Protein AF-0000000069299224 (afdb_homodimer)

Organism: Polarella glacialis (NCBI:txid89957)

Secondary structure (DSSP, 8-state):
-PPPPP-EE-TTSS-TT---TT----TTS-HHHHHHHHHHHHGGG---TT---EEEEE-TTSEEEEEEE-B-SS-TTSSS----B-HHHHHHHHHHHHT---TT-EEEESS---HHHHHHHHHTT--EEEESSPPPHHHHHHHHHHHHHHT-EEEE----HHHHHHHHHHHHHHHHHHHHS---------------------------------------------------------------------------------/-PPPPP-EE-TTSS-TT---TT----TTS-HHHHHHHHHHHHGGG---TT---EEEEE-TTSEEEEEEE-B-SS-TTSSS----B-HHHHHHHHHHHHT---TT-EEEESS---HHHHHHHHHTT--EEEESSPPPHHHHHHHHHHHHHHT-EEEE----HHHHHHHHHHHHHHHHHHHHS---------------------------------------------------------------------------------

InterPro domains:
  IPR002125 Cytidine and deoxycytidylate deaminase domain [PF00383] (32-131)
  IPR002125 Cytidine and deoxycytidylate deaminase domain [PS51747] (30-157)
  IPR015517 Deoxycytidylate deaminase-related [PTHR11086] (29-150)
  IPR016192 APOBEC/CMP deaminase, zinc-binding [PS00903] (86-121)
  IPR016193 Cytidine deaminase-like [SSF53927] (32-158)

Nearest PDB structures (foldseek):
  4p9e-assembly1_A  TM=8.299E-01  e=1.438E-09  Cyanophage S-TIM5
  7fh4-assembly1_A  TM=8.218E-01  e=1.045E-09  Paramecium bursaria Chlorella virus 1
  1vq2-assembly1_A  TM=7.701E-01  e=1.438E-09  Tequatrovirus T4
  2hvv-assembly1_A  TM=8.357E-01  e=1.621E-08  Streptococcus mutans
  4p9c-assembly1_J  TM=7.928E-01  e=8.038E-09  Cyanophage S-TIM5

Foldseek 3Di:
DAQAAAAEADVQQEDPQFDQLPQDDDPVDGLLLSQQLSFVSRQVSEPAPVGGKKKWKAAPNRHIRHIFIFAADPCRPDPHGHRPDHNLNVRLVSCVVVVPQRAQMEMEMAAPDDPVSLVVCVVSNHAEYEYQDQHDPVCRVVSVVVSVVSNRHYYHDHPDPVSVVVSVVSNVVSVVVVVPPPPVCPVPVPPPPVPVDPDDDDDDDDDDDDDDDYYDDDDDDDDDDDDDDDYDDDDDDDDDDPPPPDDPPPPDDDDDDPDDDD/DFQAAAAEADVQQEDPQFDQLPQDDDPVDGLLQSQQLSFVSRQVSEPAPVGGKKKWKAAPNRHIRHIFIFAADPCRPDPHGHRPDHNLNVRLVSCVVVVPQRAQMEMEMAAPDDPVSLVVCVVSNHAEYEYQDQHDPVCRVVSVVVSVVSNRHYYHDHPDPVSVVVSVVSNVVSVVVVVPPPPPVPVPVPPPPPPVPPDDDDDDDDDDDDDDDDDDDDDDDDDDDDDDDYDDDDDDDDPDDPPPDDDPPPPPDDDPPPDDDD

Solvent-accessible surface area (backbone atoms only — not comparable to full-atom values): 31298 Å² total; per-residue (Å²): 130,78,69,45,56,55,76,48,71,41,92,76,16,52,52,91,92,55,56,60,43,78,69,70,72,50,88,91,48,54,24,59,51,38,39,41,50,48,6,55,43,23,14,73,62,26,75,18,72,90,57,56,27,6,12,27,32,24,32,67,80,9,38,25,50,20,40,25,32,21,29,45,63,90,47,65,83,45,95,67,16,46,65,66,39,43,13,61,50,36,20,51,12,45,17,11,27,69,26,43,49,30,47,56,9,38,38,16,27,51,56,48,71,52,71,70,52,43,50,45,40,55,38,19,36,42,33,32,40,37,16,32,44,76,56,52,74,92,47,28,64,63,54,51,53,46,27,58,74,70,62,33,46,77,47,70,50,71,80,43,70,71,55,49,52,54,51,50,52,41,39,51,53,36,54,50,52,61,65,64,53,64,75,69,71,67,74,68,75,72,77,71,73,75,68,80,73,77,88,80,90,88,78,91,78,89,83,86,81,90,83,90,85,87,86,86,90,84,92,83,90,84,90,82,90,84,90,80,89,84,90,83,87,87,89,84,89,93,85,86,80,82,79,80,77,85,80,84,82,79,82,75,82,91,86,75,88,74,81,85,84,126,129,79,70,45,57,55,75,49,71,39,92,77,16,52,53,90,91,54,58,60,42,77,68,68,72,50,88,92,47,53,24,60,52,37,39,42,52,47,5,54,45,24,15,72,64,27,73,17,71,89,57,56,26,7,12,27,31,23,32,67,81,10,38,24,50,20,42,26,33,21,29,46,64,90,46,66,81,44,95,66,18,46,65,66,39,43,14,60,50,36,20,50,12,45,18,11,27,70,25,44,49,30,49,57,9,38,36,16,27,52,55,50,71,51,71,68,52,43,49,46,41,55,38,17,36,42,32,31,39,36,17,33,45,78,58,52,72,93,47,27,62,62,53,51,53,47,27,58,74,71,62,33,45,76,46,69,51,71,78,44,70,71,55,50,52,54,50,50,52,42,39,51,52,36,54,50,52,60,65,64,51,62,76,70,70,70,74,68,75,71,75,70,73,75,68,78,70,78,79,79,79,80,73,88,72,85,86,79,90,75,89,75,92,82,88,81,90,85,83,88,84,88,82,88,83,90,81,88,83,84,84,88,83,85,92,77,89,78,81,83,80,81,78,82,81,83,83,83,83,80,84,72,89,73,89,73,84,74,82,89,84,131

pLDDT: mean 70.23, std 35.02, range [13.43, 98.88]

Radius of gyration: 35.03 Å; Cα contacts (8 Å, |Δi|>4): 850; chains: 2; bounding box: 98×104×102 Å

Sequence (524 aa):
MPPPRLTGFRPGALPEGIQSFGWAPLPELSGDENGMDLALLLARNSRCKAGSMGCAIADPGGTVIAGHVNGPLWEPNAKRPCSDLHAEVNAIGLCARRGFSTEGSTLYVTMPPCKRCFMQITAAGIRRIVTRKEIMAQDAKDVTSVARRLGIAVAVVADTEVRRKRLDRLANESLLAAESTPDGTDNSNNSNSNSTLDGTDKSNSNSNSNSNSNYNSTNDNNNSNSHSNSSSNGGSNDKSNSNSIAACSGNANSKRKLPEDEMPPPRLTGFRPGALPEGIQSFGWAPLPELSGDENGMDLALLLARNSRCKAGSMGCAIADPGGTVIAGHVNGPLWEPNAKRPCSDLHAEVNAIGLCARRGFSTEGSTLYVTMPPCKRCFMQITAAGIRRIVTRKEIMAQDAKDVTSVARRLGIAVAVVADTEVRRKRLDRLANESLLAAESTPDGTDNSNNSNSNSTLDGTDKSNSNSNSNSNSNYNSTNDNNNSNSHSNSSSNGGSNDKSNSNSIAACSGNANSKRKLPEDE

Structure (mmCIF, N/CA/C/O backbone):
data_AF-0000000069299224-model_v1
#
loop_
_entity.id
_entity.type
_entity.pdbx_description
1 polymer 'CMP/dCMP-type deaminase domain-containing protein'
#
loop_
_atom_site.group_PDB
_atom_site.id
_atom_site.type_symbol
_atom_site.label_atom_id
_atom_site.label_alt_id
_atom_site.label_comp_id
_atom_site.label_asym_id
_atom_site.label_entity_id
_atom_site.label_seq_id
_atom_site.pdbx_PDB_ins_code
_atom_site.Cartn_x
_atom_site.Cartn_y
_atom_site.Cartn_z
_atom_site.occupancy
_atom_site.B_iso_or_equiv
_atom_site.auth_seq_id
_atom_site.auth_comp_id
_atom_site.auth_asym_id
_atom_site.auth_atom_id
_atom_site.pdbx_PDB_model_num
ATOM 1 N N . MET A 1 1 ? 20.047 -8.828 -9.852 1 58.38 1 MET A N 1
ATOM 2 C CA . MET A 1 1 ? 20.203 -9.898 -8.867 1 58.38 1 MET A CA 1
ATOM 3 C C . MET A 1 1 ? 19.422 -11.141 -9.273 1 58.38 1 MET A C 1
ATOM 5 O O . MET A 1 1 ? 18.328 -11.031 -9.828 1 58.38 1 MET A O 1
ATOM 9 N N . PRO A 1 2 ? 20.016 -12.281 -9.195 1 70.88 2 PRO A N 1
ATOM 10 C CA . PRO A 1 2 ? 19.281 -13.492 -9.531 1 70.88 2 PRO A CA 1
ATOM 11 C C . PRO A 1 2 ? 18.016 -13.672 -8.688 1 70.88 2 PRO A C 1
ATOM 13 O O . PRO A 1 2 ? 17.938 -13.141 -7.574 1 70.88 2 PRO A O 1
ATOM 16 N N . PRO A 1 3 ? 17 -14.266 -9.305 1 77.5 3 PRO A N 1
ATOM 17 C CA . PRO A 1 3 ? 15.805 -14.555 -8.508 1 77.5 3 PRO A CA 1
ATOM 18 C C . PRO A 1 3 ? 16.125 -15.352 -7.246 1 77.5 3 PRO A C 1
ATOM 20 O O . PRO A 1 3 ? 16.875 -16.328 -7.301 1 77.5 3 PRO A O 1
ATOM 23 N N . PRO A 1 4 ? 15.664 -14.82 -6.223 1 82.06 4 PRO A N 1
ATOM 24 C CA . PRO A 1 4 ? 15.945 -15.547 -4.984 1 82.06 4 PRO A CA 1
ATOM 25 C C . PRO A 1 4 ? 15.281 -16.922 -4.941 1 82.06 4 PRO A C 1
ATOM 27 O O . PRO A 1 4 ? 14.188 -17.094 -5.469 1 82.06 4 PRO A O 1
ATOM 30 N N . ARG A 1 5 ? 16.047 -17.891 -4.336 1 91.75 5 ARG A N 1
ATOM 31 C CA . ARG A 1 5 ? 15.406 -19.156 -4.016 1 91.75 5 ARG A CA 1
ATOM 32 C C . ARG A 1 5 ? 14.375 -18.984 -2.906 1 91.75 5 ARG A C 1
ATOM 34 O O . ARG A 1 5 ? 14.633 -18.312 -1.911 1 91.75 5 ARG A O 1
ATOM 41 N N . LEU A 1 6 ? 13.219 -19.578 -3.115 1 96.69 6 LEU A N 1
ATOM 42 C CA . LEU A 1 6 ? 12.172 -19.438 -2.107 1 96.69 6 LEU A CA 1
ATOM 43 C C . LEU A 1 6 ? 12.32 -20.484 -1.018 1 96.69 6 LEU A C 1
ATOM 45 O O . LEU A 1 6 ? 12.688 -21.641 -1.3 1 96.69 6 LEU A O 1
ATOM 49 N N . THR A 1 7 ? 12.102 -20.188 0.243 1 93.44 7 THR A N 1
ATOM 50 C CA . THR A 1 7 ? 12.375 -21.078 1.374 1 93.44 7 THR A CA 1
ATOM 51 C C . THR A 1 7 ? 11.078 -21.453 2.092 1 93.44 7 THR A C 1
ATOM 53 O O . THR A 1 7 ? 11.062 -22.375 2.902 1 93.44 7 THR A O 1
ATOM 56 N N . GLY A 1 8 ? 9.969 -20.781 1.967 1 95.12 8 GLY A N 1
ATOM 57 C CA . GLY A 1 8 ? 8.711 -21.016 2.65 1 95.12 8 GLY A CA 1
ATOM 58 C C . GLY A 1 8 ? 8.008 -19.734 3.055 1 95.12 8 GLY A C 1
ATOM 59 O O . GLY A 1 8 ? 8.172 -18.688 2.404 1 95.12 8 GLY A O 1
ATOM 60 N N . PHE A 1 9 ? 7.168 -19.938 4.156 1 97.88 9 PHE A N 1
ATOM 61 C CA . PHE A 1 9 ? 6.336 -18.812 4.562 1 97.88 9 PHE A CA 1
ATOM 62 C C . PHE A 1 9 ? 6.82 -18.234 5.887 1 97.88 9 PHE A C 1
ATOM 64 O O . PHE A 1 9 ? 7.184 -18.969 6.801 1 97.88 9 PHE A O 1
ATOM 71 N N . ARG A 1 10 ? 6.855 -16.953 5.949 1 97.75 10 ARG A N 1
ATOM 72 C CA . ARG A 1 10 ? 6.848 -16.328 7.266 1 97.75 10 ARG A CA 1
ATOM 73 C C . ARG A 1 10 ? 5.52 -16.562 7.98 1 97.75 10 ARG A C 1
ATOM 75 O O . ARG A 1 10 ? 4.457 -16.5 7.359 1 97.75 10 ARG A O 1
ATOM 82 N N . PRO A 1 11 ? 5.598 -16.922 9.312 1 97.5 11 PRO A N 1
ATOM 83 C CA . PRO A 1 11 ? 4.316 -16.984 10.023 1 97.5 11 PRO A CA 1
ATOM 84 C C . PRO A 1 11 ? 3.482 -15.719 9.852 1 97.5 11 PRO A C 1
ATOM 86 O O . PRO A 1 11 ? 3.994 -14.617 10.023 1 97.5 11 PRO A O 1
ATOM 89 N N . GLY A 1 12 ? 2.262 -15.844 9.43 1 97.56 12 GLY A N 1
ATOM 90 C CA . GLY A 1 12 ? 1.379 -14.703 9.227 1 97.56 12 GLY A CA 1
ATOM 91 C C . GLY A 1 12 ? 1.382 -14.188 7.805 1 97.56 12 GLY A C 1
ATOM 92 O O . GLY A 1 12 ? 0.706 -13.203 7.492 1 97.56 12 GLY A O 1
ATOM 93 N N . ALA A 1 13 ? 2.104 -14.852 6.914 1 98.56 13 ALA A N 1
ATOM 94 C CA . ALA A 1 13 ? 2.234 -14.422 5.523 1 98.56 13 ALA A CA 1
ATOM 95 C C . ALA A 1 13 ? 0.918 -14.586 4.77 1 98.56 13 ALA A C 1
ATOM 97 O O . ALA A 1 13 ? 0.671 -13.898 3.779 1 98.56 13 ALA A O 1
ATOM 98 N N . LEU A 1 14 ? 0.124 -15.516 5.195 1 98.44 14 LEU A N 1
ATOM 99 C CA . LEU A 1 14 ? -1.192 -15.727 4.605 1 98.44 14 LEU A CA 1
ATOM 100 C C . LEU A 1 14 ? -2.297 -15.32 5.574 1 98.44 14 LEU A C 1
ATOM 102 O O . LEU A 1 14 ? -2.279 -15.711 6.742 1 98.44 14 LEU A O 1
ATOM 106 N N . PRO A 1 15 ? -3.182 -14.469 5.102 1 96.69 15 PRO A N 1
ATOM 107 C CA . PRO A 1 15 ? -4.309 -14.141 5.98 1 96.69 15 PRO A CA 1
ATOM 108 C C . PRO A 1 15 ? -5.262 -15.32 6.176 1 96.69 15 PRO A C 1
ATOM 110 O O . PRO A 1 15 ? -5.168 -16.312 5.461 1 96.69 15 PRO A O 1
ATOM 113 N N . GLU A 1 16 ? -6.109 -15.133 7.188 1 92.69 16 GLU A N 1
ATOM 114 C CA . GLU A 1 16 ? -7.121 -16.156 7.438 1 92.69 16 GLU A CA 1
ATOM 115 C C . GLU A 1 16 ? -7.98 -16.391 6.199 1 92.69 16 GLU A C 1
ATOM 117 O O . GLU A 1 16 ? -8.375 -15.445 5.52 1 92.69 16 GLU A O 1
ATOM 122 N N . GLY A 1 17 ? -8.25 -17.625 5.875 1 93.31 17 GLY A N 1
ATOM 123 C CA . GLY A 1 17 ? -9.141 -17.969 4.781 1 93.31 17 GLY A CA 1
ATOM 124 C C . GLY A 1 17 ? -8.414 -18.172 3.463 1 93.31 17 GLY A C 1
ATOM 125 O O . GLY A 1 17 ? -9 -18.656 2.492 1 93.31 17 GLY A O 1
ATOM 126 N N . ILE A 1 18 ? -7.199 -17.781 3.383 1 97 18 ILE A N 1
ATOM 127 C CA . ILE A 1 18 ? -6.41 -17.984 2.174 1 97 18 ILE A CA 1
ATOM 128 C C . ILE A 1 18 ? -5.551 -19.234 2.322 1 97 18 ILE A C 1
ATOM 130 O O . ILE A 1 18 ? -4.762 -19.359 3.264 1 97 18 ILE A O 1
ATOM 134 N N . GLN A 1 19 ? -5.691 -20.125 1.349 1 96.5 19 GLN A N 1
ATOM 135 C CA . GLN A 1 19 ? -4.957 -21.391 1.37 1 96.5 19 GLN A CA 1
ATOM 136 C C . GLN A 1 19 ? -3.828 -21.391 0.342 1 96.5 19 GLN A C 1
ATOM 138 O O . GLN A 1 19 ? -3.973 -20.828 -0.745 1 96.5 19 GLN A O 1
ATOM 143 N N . SER A 1 20 ? -2.795 -22.125 0.698 1 97.5 20 SER A N 1
ATOM 144 C CA . SER A 1 20 ? -1.692 -22.297 -0.243 1 97.5 20 SER A CA 1
ATOM 145 C C . SER A 1 20 ? -1.841 -23.578 -1.044 1 97.5 20 SER A C 1
ATOM 147 O O . SER A 1 20 ? -1.082 -23.828 -1.983 1 97.5 20 SER A O 1
ATOM 149 N N . PHE A 1 21 ? -2.736 -24.453 -0.62 1 97.25 21 PHE A N 1
ATOM 150 C CA . PHE A 1 21 ? -3.039 -25.719 -1.273 1 97.25 21 PHE A CA 1
ATOM 151 C C . PHE A 1 21 ? -1.822 -26.625 -1.271 1 97.25 21 PHE A C 1
ATOM 153 O O . PHE A 1 21 ? -1.493 -27.234 -2.291 1 97.25 21 PHE A O 1
ATOM 160 N N . GLY A 1 22 ? -1.116 -26.578 -0.139 1 95.19 22 GLY A N 1
ATOM 161 C CA . GLY A 1 22 ? 0 -27.484 0.046 1 95.19 22 GLY A CA 1
ATOM 162 C C . GLY A 1 22 ? 1.258 -27.047 -0.677 1 95.19 22 GLY A C 1
ATOM 163 O O . GLY A 1 22 ? 2.191 -27.828 -0.847 1 95.19 22 GLY A O 1
ATOM 164 N N . TRP A 1 23 ? 1.322 -25.875 -1.128 1 97.56 23 TRP A N 1
ATOM 165 C CA . TRP A 1 23 ? 2.48 -25.359 -1.849 1 97.56 23 TRP A CA 1
ATOM 166 C C . TRP A 1 23 ? 3.746 -25.484 -1.008 1 97.56 23 TRP A C 1
ATOM 168 O O . TRP A 1 23 ? 3.75 -25.141 0.175 1 97.56 23 TRP A O 1
ATOM 178 N N . ALA A 1 24 ? 4.781 -25.906 -1.637 1 96.94 24 ALA A N 1
ATOM 179 C CA . ALA A 1 24 ? 6.164 -25.906 -1.172 1 96.94 24 ALA A CA 1
ATOM 180 C C . ALA A 1 24 ? 7.137 -25.75 -2.338 1 96.94 24 ALA A C 1
ATOM 182 O O . ALA A 1 24 ? 6.91 -26.312 -3.42 1 96.94 24 ALA A O 1
ATOM 183 N N . PRO A 1 25 ? 8.156 -24.984 -2.031 1 97 25 PRO A N 1
ATOM 184 C CA . PRO A 1 25 ? 9.086 -24.812 -3.148 1 97 25 PRO A CA 1
ATOM 185 C C . PRO A 1 25 ? 9.68 -26.125 -3.637 1 97 25 PRO A C 1
ATOM 187 O O . PRO A 1 25 ? 10.039 -26.984 -2.824 1 97 25 PRO A O 1
ATOM 190 N N . LEU A 1 26 ? 9.758 -26.25 -4.93 1 96.25 26 LEU A N 1
ATOM 191 C CA . LEU A 1 26 ? 10.406 -27.391 -5.559 1 96.25 26 LEU A CA 1
ATOM 192 C C . LEU A 1 26 ? 11.844 -27.078 -5.93 1 96.25 26 LEU A C 1
ATOM 194 O O . LEU A 1 26 ? 12.109 -26.078 -6.605 1 96.25 26 LEU A O 1
ATOM 198 N N . PRO A 1 27 ? 12.75 -27.953 -5.551 1 94.88 27 PRO A N 1
ATOM 199 C CA . PRO A 1 27 ? 14.164 -27.672 -5.789 1 94.88 27 PRO A CA 1
ATOM 200 C C . PRO A 1 27 ? 14.516 -27.594 -7.273 1 94.88 27 PRO A C 1
ATOM 202 O O . PRO A 1 27 ? 15.477 -26.922 -7.652 1 94.88 27 PRO A O 1
ATOM 205 N N . GLU A 1 28 ? 13.781 -28.297 -8.125 1 94.81 28 GLU A N 1
ATOM 206 C CA . GLU A 1 28 ? 14.094 -28.344 -9.547 1 94.81 28 GLU A CA 1
ATOM 207 C C . GLU A 1 28 ? 13.633 -27.078 -10.258 1 94.81 28 GLU A C 1
ATOM 209 O O . GLU A 1 28 ? 14.008 -26.828 -11.406 1 94.81 28 GLU A O 1
ATOM 214 N N . LEU A 1 29 ? 12.828 -26.266 -9.641 1 95.69 29 LEU A N 1
ATOM 215 C CA . LEU A 1 29 ? 12.305 -25.031 -10.227 1 95.69 29 LEU A CA 1
ATOM 216 C C . LEU A 1 29 ? 13.094 -23.828 -9.742 1 95.69 29 LEU A C 1
ATOM 218 O O . LEU A 1 29 ? 13.609 -23.812 -8.625 1 95.69 29 LEU A O 1
ATOM 222 N N . SER A 1 30 ? 13.195 -22.797 -10.602 1 95.44 30 SER A N 1
ATOM 223 C CA . SER A 1 30 ? 13.797 -21.531 -10.203 1 95.44 30 SER A CA 1
ATOM 224 C C . SER A 1 30 ? 12.938 -20.812 -9.164 1 95.44 30 SER A C 1
ATOM 226 O O . SER A 1 30 ? 11.781 -21.172 -8.945 1 95.44 30 SER A O 1
ATOM 228 N N . GLY A 1 31 ? 13.531 -19.812 -8.477 1 96.12 31 GLY A N 1
ATOM 229 C CA . GLY A 1 31 ? 12.758 -19 -7.555 1 96.12 31 GLY A CA 1
ATOM 230 C C . GLY A 1 31 ? 11.539 -18.359 -8.195 1 96.12 31 GLY A C 1
ATOM 231 O O . GLY A 1 31 ? 10.453 -18.375 -7.605 1 96.12 31 GLY A O 1
ATOM 232 N N . ASP A 1 32 ? 11.703 -17.859 -9.375 1 97.69 32 ASP A N 1
ATOM 233 C CA . ASP A 1 32 ? 10.602 -17.219 -10.094 1 97.69 32 ASP A CA 1
ATOM 234 C C . ASP A 1 32 ? 9.492 -18.219 -10.398 1 97.69 32 ASP A C 1
ATOM 236 O O . ASP A 1 32 ? 8.312 -17.906 -10.266 1 97.69 32 ASP A O 1
ATOM 240 N N . GLU A 1 33 ? 9.953 -19.375 -10.828 1 97.25 33 GLU A N 1
ATOM 241 C CA . GLU A 1 33 ? 8.961 -20.406 -11.133 1 97.25 33 GLU A CA 1
ATOM 242 C C . GLU A 1 33 ? 8.188 -20.828 -9.891 1 97.25 33 GLU A C 1
ATOM 244 O O . GLU A 1 33 ? 6.965 -20.953 -9.93 1 97.25 33 GLU A O 1
ATOM 249 N N . ASN A 1 34 ? 8.906 -21 -8.797 1 98.19 34 ASN A N 1
ATOM 250 C CA . ASN A 1 34 ? 8.25 -21.359 -7.543 1 98.19 34 ASN A CA 1
ATOM 251 C C . ASN A 1 34 ? 7.305 -20.266 -7.07 1 98.19 34 ASN A C 1
ATOM 253 O O . ASN A 1 34 ? 6.207 -20.547 -6.59 1 98.19 34 ASN A O 1
ATOM 257 N N . GLY A 1 35 ? 7.762 -19.062 -7.16 1 98.12 35 GLY A N 1
ATOM 258 C CA . GLY A 1 35 ? 6.918 -17.938 -6.781 1 98.12 35 GLY A CA 1
ATOM 259 C C . GLY A 1 35 ? 5.656 -17.828 -7.613 1 98.12 35 GLY A C 1
ATOM 260 O O . GLY A 1 35 ? 4.574 -17.562 -7.086 1 98.12 35 GLY A O 1
ATOM 261 N N . MET A 1 36 ? 5.812 -18.062 -8.906 1 98.12 36 MET A N 1
ATOM 262 C CA . MET A 1 36 ? 4.652 -18 -9.797 1 98.12 36 MET A CA 1
ATOM 263 C C . MET A 1 36 ? 3.697 -19.156 -9.516 1 98.12 36 MET A C 1
ATOM 265 O O . MET A 1 36 ? 2.477 -19 -9.586 1 98.12 36 MET A O 1
ATOM 269 N N . ASP A 1 37 ? 4.285 -20.312 -9.242 1 98.38 37 ASP A N 1
ATOM 270 C CA . ASP A 1 37 ? 3.439 -21.422 -8.828 1 98.38 37 ASP A CA 1
ATOM 271 C C . ASP A 1 37 ? 2.561 -21.047 -7.641 1 98.38 37 ASP A C 1
ATOM 273 O O . ASP A 1 37 ? 1.355 -21.297 -7.645 1 98.38 37 ASP A O 1
ATOM 277 N N . LEU A 1 38 ? 3.172 -20.453 -6.684 1 98.5 38 LEU A N 1
ATOM 278 C CA . LEU A 1 38 ? 2.432 -20.031 -5.496 1 98.5 38 LEU A CA 1
ATOM 279 C C . LEU A 1 38 ? 1.353 -19.016 -5.859 1 98.5 38 LEU A C 1
ATOM 281 O O . LEU A 1 38 ? 0.204 -19.141 -5.43 1 98.5 38 LEU A O 1
ATOM 285 N N . ALA A 1 39 ? 1.698 -18 -6.625 1 98.56 39 ALA A N 1
ATOM 286 C CA . ALA A 1 39 ? 0.729 -16.984 -7.035 1 98.56 39 ALA A CA 1
ATOM 287 C C . ALA A 1 39 ? -0.469 -17.625 -7.73 1 98.56 39 ALA A C 1
ATOM 289 O O . ALA A 1 39 ? -1.617 -17.25 -7.469 1 98.56 39 ALA A O 1
ATOM 290 N N . LEU A 1 40 ? -0.21 -18.562 -8.617 1 97.88 40 LEU A N 1
ATOM 291 C CA . LEU A 1 40 ? -1.266 -19.234 -9.359 1 97.88 40 LEU A CA 1
ATOM 292 C C . LEU A 1 40 ? -2.154 -20.047 -8.414 1 97.88 40 LEU A C 1
ATOM 294 O O . LEU A 1 40 ? -3.377 -20.078 -8.578 1 97.88 40 LEU A O 1
ATOM 298 N N . LEU A 1 41 ? -1.584 -20.688 -7.449 1 98.31 41 LEU A N 1
ATOM 299 C CA . LEU A 1 41 ? -2.355 -21.438 -6.465 1 98.31 41 LEU A CA 1
ATOM 300 C C . LEU A 1 41 ? -3.209 -20.5 -5.617 1 98.31 41 LEU A C 1
ATOM 302 O O . LEU A 1 41 ? -4.383 -20.781 -5.363 1 98.31 41 LEU A O 1
ATOM 306 N N . LEU A 1 42 ? -2.619 -19.391 -5.203 1 98.38 42 LEU A N 1
ATOM 307 C CA . LEU A 1 42 ? -3.338 -18.422 -4.383 1 98.38 42 LEU A CA 1
ATOM 308 C C . LEU A 1 42 ? -4.566 -17.891 -5.121 1 98.38 42 LEU A C 1
ATOM 310 O O . LEU A 1 42 ? -5.602 -17.625 -4.5 1 98.38 42 LEU A O 1
ATOM 314 N N . ALA A 1 43 ? -4.461 -17.719 -6.438 1 97.38 43 ALA A N 1
ATOM 315 C CA . ALA A 1 43 ? -5.547 -17.156 -7.242 1 97.38 43 ALA A CA 1
ATOM 316 C C . ALA A 1 43 ? -6.824 -17.984 -7.086 1 97.38 43 ALA A C 1
ATOM 318 O O . ALA A 1 43 ? -7.926 -17.469 -7.277 1 97.38 43 ALA A O 1
ATOM 319 N N . ARG A 1 44 ? -6.738 -19.188 -6.684 1 95.81 44 ARG A N 1
ATOM 320 C CA . ARG A 1 44 ? -7.875 -20.094 -6.547 1 95.81 44 ARG A CA 1
ATOM 321 C C . ARG A 1 44 ? -8.758 -19.688 -5.367 1 95.81 44 ARG A C 1
ATOM 323 O O . ARG A 1 44 ? -9.891 -20.156 -5.254 1 95.81 44 ARG A O 1
ATOM 330 N N . ASN A 1 45 ? -8.188 -18.859 -4.453 1 96.69 45 ASN A N 1
ATOM 331 C CA . ASN A 1 45 ? -8.93 -18.406 -3.283 1 96.69 45 ASN A CA 1
ATOM 332 C C . ASN A 1 45 ? -9.859 -17.234 -3.627 1 96.69 45 ASN A C 1
ATOM 334 O O . ASN A 1 45 ? -10.734 -16.875 -2.838 1 96.69 45 ASN A O 1
ATOM 338 N N . SER A 1 46 ? -9.672 -16.578 -4.793 1 95.75 46 SER A N 1
ATOM 339 C CA . SER A 1 46 ? -10.398 -15.359 -5.137 1 95.75 46 SER A CA 1
ATOM 340 C C . SER A 1 46 ? -11.875 -15.648 -5.363 1 95.75 46 SER A C 1
ATOM 342 O O . SER A 1 46 ? -12.234 -16.656 -5.977 1 95.75 46 SER A O 1
ATOM 344 N N . ARG A 1 47 ? -12.703 -14.727 -4.961 1 89.12 47 ARG A N 1
ATOM 345 C CA . ARG A 1 47 ? -14.148 -14.82 -5.164 1 89.12 47 ARG A CA 1
ATOM 346 C C . ARG A 1 47 ? -14.586 -13.984 -6.355 1 89.12 47 ARG A C 1
ATOM 348 O O . ARG A 1 47 ? -15.773 -13.953 -6.699 1 89.12 47 ARG A O 1
ATOM 355 N N . CYS A 1 48 ? -13.688 -13.328 -6.91 1 89.94 48 CYS A N 1
ATOM 356 C CA . CYS A 1 48 ? -14.031 -12.438 -8.016 1 89.94 48 CYS A CA 1
ATOM 357 C C . CYS A 1 48 ? -14.258 -13.227 -9.297 1 89.94 48 CYS A C 1
ATOM 359 O O . CYS A 1 48 ? -13.367 -13.945 -9.758 1 89.94 48 CYS A O 1
ATOM 361 N N . LYS A 1 49 ? -15.398 -13.07 -9.922 1 81 49 LYS A N 1
ATOM 362 C CA . LYS A 1 49 ? -15.789 -13.867 -11.086 1 81 49 LYS A CA 1
ATOM 363 C C . LYS A 1 49 ? -15.266 -13.242 -12.375 1 81 49 LYS A C 1
ATOM 365 O O . LYS A 1 49 ? -15.195 -13.914 -13.406 1 81 49 LYS A O 1
ATOM 370 N N . ALA A 1 50 ? -14.93 -11.953 -12.312 1 78 50 ALA A N 1
ATOM 371 C CA . ALA A 1 50 ? -14.406 -11.289 -13.508 1 78 50 ALA A CA 1
ATOM 372 C C . ALA A 1 50 ? -12.914 -11.586 -13.688 1 78 50 ALA A C 1
ATOM 374 O O . ALA A 1 50 ? -12.312 -11.18 -14.688 1 78 50 ALA A O 1
ATOM 375 N N . GLY A 1 51 ? -12.336 -12.359 -12.883 1 87.25 51 GLY A N 1
ATOM 376 C CA . GLY A 1 51 ? -10.922 -12.688 -12.953 1 87.25 51 GLY A CA 1
ATOM 377 C C . GLY A 1 51 ? -10.289 -12.906 -11.594 1 87.25 51 GLY A C 1
ATOM 378 O O . GLY A 1 51 ? -10.258 -12 -10.766 1 87.25 51 GLY A O 1
ATOM 379 N N . SER A 1 52 ? -9.852 -14.125 -11.391 1 93.81 52 SER A N 1
ATOM 380 C CA . SER A 1 52 ? -9.172 -14.477 -10.156 1 93.81 52 SER A CA 1
ATOM 381 C C . SER A 1 52 ? -7.676 -14.195 -10.242 1 93.81 52 SER A C 1
ATOM 383 O O . SER A 1 52 ? -7.004 -14.648 -11.172 1 93.81 52 SER A O 1
ATOM 385 N N . MET A 1 53 ? -7.211 -13.383 -9.336 1 96.75 53 MET A N 1
ATOM 386 C CA . MET A 1 53 ? -5.801 -13.016 -9.344 1 96.75 53 MET A CA 1
ATOM 387 C C . MET A 1 53 ? -5.137 -13.352 -8.016 1 96.75 53 MET A C 1
ATOM 389 O O . MET A 1 53 ? -5.758 -13.219 -6.957 1 96.75 53 MET A O 1
ATOM 393 N N . GLY A 1 54 ? -3.959 -13.82 -8.086 1 98.31 54 GLY A N 1
ATOM 394 C CA . GLY A 1 54 ? -3.133 -14.102 -6.926 1 98.31 54 GLY A CA 1
ATOM 395 C C . GLY A 1 54 ? -1.805 -13.367 -6.945 1 98.31 54 GLY A C 1
ATOM 396 O O . GLY A 1 54 ? -1.251 -13.109 -8.016 1 98.31 54 GLY A O 1
ATOM 397 N N . CYS A 1 55 ? -1.343 -13.07 -5.754 1 98.81 55 CYS A N 1
ATOM 398 C CA . CYS A 1 55 ? -0.069 -12.375 -5.59 1 98.81 55 CYS A CA 1
ATOM 399 C C . CYS A 1 55 ? 0.691 -12.906 -4.383 1 98.81 55 CYS A C 1
ATOM 401 O O . CYS A 1 55 ? 0.102 -13.141 -3.324 1 98.81 55 CYS A O 1
ATOM 403 N N . ALA A 1 56 ? 1.926 -13.117 -4.559 1 98.81 56 ALA A N 1
ATOM 404 C CA . ALA A 1 56 ? 2.842 -13.469 -3.475 1 98.81 56 ALA A CA 1
ATOM 405 C C . ALA A 1 56 ? 4.031 -12.516 -3.43 1 98.81 56 ALA A C 1
ATOM 407 O O . ALA A 1 56 ? 4.457 -11.992 -4.465 1 98.81 56 ALA A O 1
ATOM 408 N N . ILE A 1 57 ? 4.523 -12.266 -2.266 1 98.88 57 ILE A N 1
ATOM 409 C CA . ILE A 1 57 ? 5.719 -11.453 -2.088 1 98.88 57 ILE A CA 1
ATOM 410 C C . ILE A 1 57 ? 6.758 -12.227 -1.279 1 98.88 57 ILE A C 1
ATOM 412 O O . ILE A 1 57 ? 6.449 -12.758 -0.212 1 98.88 57 ILE A O 1
ATOM 416 N N . ALA A 1 58 ? 7.969 -12.312 -1.812 1 98.62 58 ALA A N 1
ATOM 417 C CA . ALA A 1 58 ? 9.086 -12.914 -1.092 1 98.62 58 ALA A CA 1
ATOM 418 C C . ALA A 1 58 ? 10.156 -11.875 -0.77 1 98.62 58 ALA A C 1
ATOM 420 O O . ALA A 1 58 ? 10.5 -11.047 -1.617 1 98.62 58 ALA A O 1
ATOM 421 N N . ASP A 1 59 ? 10.641 -11.93 0.439 1 97.88 59 ASP A N 1
ATOM 422 C CA . ASP A 1 59 ? 11.703 -11 0.799 1 97.88 59 ASP A CA 1
ATOM 423 C C . ASP A 1 59 ? 13.016 -11.383 0.127 1 97.88 59 ASP A C 1
ATOM 425 O O . ASP A 1 59 ? 13.086 -12.383 -0.589 1 97.88 59 ASP A O 1
ATOM 429 N N . PRO A 1 60 ? 14.078 -10.594 0.272 1 96.56 60 PRO A N 1
ATOM 430 C CA . PRO A 1 60 ? 15.328 -10.859 -0.444 1 96.56 60 PRO A CA 1
ATOM 431 C C . PRO A 1 60 ? 15.945 -12.203 -0.066 1 96.56 60 PRO A C 1
ATOM 433 O O . PRO A 1 60 ? 16.688 -12.789 -0.861 1 96.56 60 PRO A O 1
ATOM 436 N N . GLY A 1 61 ? 15.586 -12.648 1.075 1 95.69 61 GLY A N 1
ATOM 437 C CA . GLY A 1 61 ? 16.109 -13.93 1.518 1 95.69 61 GLY A CA 1
ATOM 438 C C . GLY A 1 61 ? 15.312 -15.109 0.979 1 95.69 61 GLY A C 1
ATOM 439 O O . GLY A 1 61 ? 15.695 -16.266 1.177 1 95.69 61 GLY A O 1
ATOM 440 N N . GLY A 1 62 ? 14.227 -14.828 0.362 1 97.06 62 GLY A N 1
ATOM 441 C CA . GLY A 1 62 ? 13.445 -15.883 -0.264 1 97.06 62 GLY A CA 1
ATOM 442 C C . GLY A 1 62 ? 12.266 -16.328 0.573 1 97.06 62 GLY A C 1
ATOM 443 O O . GLY A 1 62 ? 11.484 -17.188 0.156 1 97.06 62 GLY A O 1
ATOM 444 N N . THR A 1 63 ? 12.125 -15.812 1.713 1 97.94 63 THR A N 1
ATOM 445 C CA . THR A 1 63 ? 10.977 -16.125 2.555 1 97.94 63 THR A CA 1
ATOM 446 C C . THR A 1 63 ? 9.727 -15.406 2.049 1 97.94 63 THR A C 1
ATOM 448 O O . THR A 1 63 ? 9.742 -14.203 1.808 1 97.94 63 THR A O 1
ATOM 451 N N . VAL A 1 64 ? 8.656 -16.172 1.865 1 98.69 64 VAL A N 1
ATOM 452 C CA . VAL A 1 64 ? 7.395 -15.555 1.469 1 98.69 64 VAL A CA 1
ATOM 453 C C . VAL A 1 64 ? 6.801 -14.781 2.645 1 98.69 64 VAL A C 1
ATOM 455 O O . VAL A 1 64 ? 6.539 -15.352 3.705 1 98.69 64 VAL A O 1
ATOM 458 N N . ILE A 1 65 ? 6.551 -13.508 2.438 1 98.69 65 ILE A N 1
ATOM 459 C CA . ILE A 1 65 ? 6.117 -12.664 3.545 1 98.69 65 ILE A CA 1
ATOM 460 C C . ILE A 1 65 ? 4.648 -12.281 3.357 1 98.69 65 ILE A C 1
ATOM 462 O O . ILE A 1 65 ? 4.004 -11.797 4.289 1 98.69 65 ILE A O 1
ATOM 466 N N . ALA A 1 66 ? 4.137 -12.508 2.184 1 98.81 66 ALA A N 1
ATOM 467 C CA . ALA A 1 66 ? 2.727 -12.211 1.968 1 98.81 66 ALA A CA 1
ATOM 468 C C . ALA A 1 66 ? 2.168 -13.008 0.796 1 98.81 66 ALA A C 1
ATOM 470 O O . ALA A 1 66 ? 2.854 -13.211 -0.209 1 98.81 66 ALA A O 1
ATOM 471 N N . GLY A 1 67 ? 1.001 -13.461 0.898 1 98.69 67 GLY A N 1
ATOM 472 C CA . GLY A 1 67 ? 0.146 -14.008 -0.146 1 98.69 67 GLY A CA 1
ATOM 473 C C . GLY A 1 67 ? -1.289 -13.523 -0.054 1 98.69 67 GLY A C 1
ATOM 474 O O . GLY A 1 67 ? -1.864 -13.477 1.035 1 98.69 67 GLY A O 1
ATOM 475 N N . HIS A 1 68 ? -1.782 -13.133 -1.179 1 98.62 68 HIS A N 1
ATOM 476 C CA . HIS A 1 68 ? -3.146 -12.617 -1.166 1 98.62 68 HIS A CA 1
ATOM 477 C C . HIS A 1 68 ? -3.797 -12.742 -2.539 1 98.62 68 HIS A C 1
ATOM 479 O O . HIS A 1 68 ? -3.205 -13.312 -3.461 1 98.62 68 HIS A O 1
ATOM 485 N N . VAL A 1 69 ? -5.09 -12.336 -2.631 1 98.12 69 VAL A N 1
ATOM 486 C CA . VAL A 1 69 ? -5.863 -12.406 -3.865 1 98.12 69 VAL A CA 1
ATOM 487 C C . VAL A 1 69 ? -6.676 -11.125 -4.039 1 98.12 69 VAL A C 1
ATOM 489 O O . VAL A 1 69 ? -6.754 -10.297 -3.123 1 98.12 69 VAL A O 1
ATOM 492 N N . ASN A 1 70 ? -7.133 -10.93 -5.281 1 96.88 70 ASN A N 1
ATOM 493 C CA . ASN A 1 70 ? -8.062 -9.82 -5.492 1 96.88 70 ASN A CA 1
ATOM 494 C C . ASN A 1 70 ? -9.406 -10.078 -4.809 1 96.88 70 ASN A C 1
ATOM 496 O O . ASN A 1 70 ? -9.734 -11.219 -4.484 1 96.88 70 ASN A O 1
ATOM 500 N N . GLY A 1 71 ? -10.125 -8.961 -4.531 1 93.69 71 GLY A N 1
ATOM 501 C CA . GLY A 1 71 ? -11.414 -9.078 -3.855 1 93.69 71 GLY A CA 1
ATOM 502 C C . GLY A 1 71 ? -12.281 -7.844 -3.996 1 93.69 71 GLY A C 1
ATOM 503 O O . GLY A 1 71 ? -11.805 -6.797 -4.438 1 93.69 71 GLY A O 1
ATOM 504 N N . PRO A 1 72 ? -13.516 -8.07 -3.6 1 91.19 72 PRO A N 1
ATOM 505 C CA . PRO A 1 72 ? -14.453 -6.949 -3.643 1 91.19 72 PRO A CA 1
ATOM 506 C C . PRO A 1 72 ? -14.359 -6.047 -2.412 1 91.19 72 PRO A C 1
ATOM 508 O O . PRO A 1 72 ? -14 -6.516 -1.329 1 91.19 72 PRO A O 1
ATOM 511 N N . LEU A 1 73 ? -14.625 -4.777 -2.613 1 91.62 73 LEU A N 1
ATOM 512 C CA . LEU A 1 73 ? -14.688 -3.836 -1.501 1 91.62 73 LEU A CA 1
ATOM 513 C C . LEU A 1 73 ? -16.031 -3.107 -1.478 1 91.62 73 LEU A C 1
ATOM 515 O O . LEU A 1 73 ? -16.688 -3.057 -0.442 1 91.62 73 LEU A O 1
ATOM 519 N N . TRP A 1 74 ? -16.5 -2.682 -2.543 1 89.44 74 TRP A N 1
ATOM 520 C CA . TRP A 1 74 ? -17.672 -1.801 -2.631 1 89.44 74 TRP A CA 1
ATOM 521 C C . TRP A 1 74 ? -18.969 -2.596 -2.535 1 89.44 74 TRP A C 1
ATOM 523 O O . TRP A 1 74 ? -19.906 -2.186 -1.851 1 89.44 74 TRP A O 1
ATOM 533 N N . GLU A 1 75 ? -18.984 -3.734 -3.25 1 86.62 75 GLU A N 1
ATOM 534 C CA . GLU A 1 75 ? -20.141 -4.613 -3.219 1 86.62 75 GLU A CA 1
ATOM 535 C C . GLU A 1 75 ? -19.734 -6.062 -2.961 1 86.62 75 GLU A C 1
ATOM 537 O O . GLU A 1 75 ? -19.828 -6.906 -3.854 1 86.62 75 GLU A O 1
ATOM 542 N N . PRO A 1 76 ? -19.438 -6.348 -1.755 1 85.69 76 PRO A N 1
ATOM 543 C CA . PRO A 1 76 ? -18.891 -7.68 -1.458 1 85.69 76 PRO A CA 1
ATOM 544 C C . PRO A 1 76 ? -19.938 -8.781 -1.599 1 85.69 76 PRO A C 1
ATOM 546 O O . PRO A 1 76 ? -19.578 -9.953 -1.797 1 85.69 76 PRO A O 1
ATOM 549 N N . ASN A 1 77 ? -21.172 -8.453 -1.521 1 85.56 77 ASN A N 1
ATOM 550 C CA . ASN A 1 77 ? -22.234 -9.461 -1.558 1 85.56 77 ASN A CA 1
ATOM 551 C C . ASN A 1 77 ? -22.891 -9.531 -2.928 1 85.56 77 ASN A C 1
ATOM 553 O O . ASN A 1 77 ? -23.922 -10.195 -3.092 1 85.56 77 ASN A O 1
ATOM 557 N N . ALA A 1 78 ? -22.328 -8.875 -3.846 1 86.5 78 ALA A N 1
ATOM 558 C CA . ALA A 1 78 ? -22.875 -8.945 -5.199 1 86.5 78 ALA A CA 1
ATOM 559 C C . ALA A 1 78 ? -22.75 -10.359 -5.762 1 86.5 78 ALA A C 1
ATOM 561 O O . ALA A 1 78 ? -21.891 -11.133 -5.344 1 86.5 78 ALA A O 1
ATOM 562 N N . LYS A 1 79 ? -23.609 -10.742 -6.652 1 86.19 79 LYS A N 1
ATOM 563 C CA . LYS A 1 79 ? -23.578 -12.047 -7.301 1 86.19 79 LYS A CA 1
ATOM 564 C C . LYS A 1 79 ? -22.266 -12.25 -8.055 1 86.19 79 LYS A C 1
ATOM 566 O O . LYS A 1 79 ? -21.703 -13.352 -8.07 1 86.19 79 LYS A O 1
ATOM 571 N N . ARG A 1 80 ? -21.797 -11.203 -8.648 1 87.12 80 ARG A N 1
ATOM 572 C CA . ARG A 1 80 ? -20.516 -11.172 -9.328 1 87.12 80 ARG A CA 1
ATOM 573 C C . ARG A 1 80 ? -19.609 -10.07 -8.758 1 87.12 80 ARG A C 1
ATOM 575 O O . ARG A 1 80 ? -19.547 -8.977 -9.32 1 87.12 80 ARG A O 1
ATOM 582 N N . PRO A 1 81 ? -18.984 -10.461 -7.715 1 86.5 81 PRO A N 1
ATOM 583 C CA . PRO A 1 81 ? -18.203 -9.406 -7.062 1 86.5 81 PRO A CA 1
ATOM 584 C C . PRO A 1 81 ? -17.078 -8.883 -7.938 1 86.5 81 PRO A C 1
ATOM 586 O O . PRO A 1 81 ? -16.438 -9.656 -8.656 1 86.5 81 PRO A O 1
ATOM 589 N N . CYS A 1 82 ? -16.859 -7.609 -7.848 1 85.94 82 CYS A N 1
ATOM 590 C CA . CYS A 1 82 ? -15.836 -6.934 -8.648 1 85.94 82 CYS A CA 1
ATOM 591 C C . CYS A 1 82 ? -14.461 -7.074 -8.016 1 85.94 82 CYS A C 1
ATOM 593 O O . CYS A 1 82 ? -14.344 -7.359 -6.824 1 85.94 82 CYS A O 1
ATOM 595 N N . SER A 1 83 ? -13.477 -6.98 -8.875 1 90.62 83 SER A N 1
ATOM 596 C CA . SER A 1 83 ? -12.086 -6.93 -8.438 1 90.62 83 SER A CA 1
ATOM 597 C C . SER A 1 83 ? -11.68 -5.512 -8.047 1 90.62 83 SER A C 1
ATOM 599 O O . SER A 1 83 ? -10.844 -4.898 -8.711 1 90.62 83 SER A O 1
ATOM 601 N N . ASP A 1 84 ? -12.234 -5.055 -6.926 1 89.81 84 ASP A N 1
ATOM 602 C CA . ASP A 1 84 ? -11.945 -3.701 -6.465 1 89.81 84 ASP A CA 1
ATOM 603 C C . ASP A 1 84 ? -10.508 -3.592 -5.953 1 89.81 84 ASP A C 1
ATOM 605 O O . ASP A 1 84 ? -9.742 -2.734 -6.402 1 89.81 84 ASP A O 1
ATOM 609 N N . LEU A 1 85 ? -10.242 -4.461 -5.027 1 93.94 85 LEU A N 1
ATOM 610 C CA . LEU A 1 85 ? -8.875 -4.574 -4.527 1 93.94 85 LEU A CA 1
ATOM 611 C C . LEU A 1 85 ? -8.086 -5.594 -5.336 1 93.94 85 LEU A C 1
ATOM 613 O O . LEU A 1 85 ? -8.43 -6.773 -5.371 1 93.94 85 LEU A O 1
ATOM 617 N N . HIS A 1 86 ? -7.074 -5.125 -6.016 1 96.31 86 HIS A N 1
ATOM 618 C CA . HIS A 1 86 ? -6.207 -6.043 -6.746 1 96.31 86 HIS A CA 1
ATOM 619 C C . HIS A 1 86 ? -5.344 -6.863 -5.793 1 96.31 86 HIS A C 1
ATOM 621 O O . HIS A 1 86 ? -5.176 -6.496 -4.629 1 96.31 86 HIS A O 1
ATOM 627 N N . ALA A 1 87 ? -4.879 -7.969 -6.293 1 98 87 ALA A N 1
ATOM 628 C CA . ALA A 1 87 ? -4.117 -8.898 -5.469 1 98 87 ALA A CA 1
ATOM 629 C C . ALA A 1 87 ? -2.854 -8.242 -4.922 1 98 87 ALA A C 1
ATOM 631 O O . ALA A 1 87 ? -2.475 -8.477 -3.771 1 98 87 ALA A O 1
ATOM 632 N N . GLU A 1 88 ? -2.135 -7.465 -5.758 1 97.94 88 GLU A N 1
ATOM 633 C CA . GLU A 1 88 ? -0.922 -6.766 -5.34 1 97.94 88 GLU A CA 1
ATOM 634 C C . GLU A 1 88 ? -1.207 -5.801 -4.191 1 97.94 88 GLU A C 1
ATOM 636 O O . GLU A 1 88 ? -0.419 -5.699 -3.25 1 97.94 88 GLU A O 1
ATOM 641 N N . VAL A 1 89 ? -2.334 -5.078 -4.332 1 97.5 89 VAL A N 1
ATOM 642 C CA . VAL A 1 89 ? -2.725 -4.102 -3.32 1 97.5 89 VAL A CA 1
ATOM 643 C C . VAL A 1 89 ? -2.947 -4.805 -1.982 1 97.5 89 VAL A C 1
ATOM 645 O O . VAL A 1 89 ? -2.441 -4.355 -0.949 1 97.5 89 VAL A O 1
ATOM 648 N N . ASN A 1 90 ? -3.613 -5.91 -2.043 1 98.19 90 ASN A N 1
ATOM 649 C CA . ASN A 1 90 ? -3.891 -6.664 -0.827 1 98.19 90 ASN A CA 1
ATOM 650 C C . ASN A 1 90 ? -2.617 -7.266 -0.238 1 98.19 90 ASN A C 1
ATOM 652 O O . ASN A 1 90 ? -2.445 -7.293 0.982 1 98.19 90 ASN A O 1
ATOM 656 N N . ALA A 1 91 ? -1.747 -7.746 -1.093 1 98.81 91 ALA A N 1
ATOM 657 C CA . ALA A 1 91 ? -0.505 -8.344 -0.608 1 98.81 91 ALA A CA 1
ATOM 658 C C . ALA A 1 91 ? 0.392 -7.293 0.039 1 98.81 91 ALA A C 1
ATOM 660 O O . ALA A 1 91 ? 0.909 -7.504 1.139 1 98.81 91 ALA A O 1
ATOM 661 N N . ILE A 1 92 ? 0.569 -6.172 -0.631 1 98.81 92 ILE A N 1
ATOM 662 C CA . ILE A 1 92 ? 1.374 -5.086 -0.08 1 98.81 92 ILE A CA 1
ATOM 663 C C . ILE A 1 92 ? 0.715 -4.547 1.188 1 98.81 92 ILE A C 1
ATOM 665 O O . ILE A 1 92 ? 1.396 -4.262 2.176 1 98.81 92 ILE A O 1
ATOM 669 N N . GLY A 1 93 ? -0.598 -4.414 1.093 1 98.62 93 GLY A N 1
ATOM 670 C CA . GLY A 1 93 ? -1.34 -4 2.273 1 98.62 93 GLY A CA 1
ATOM 671 C C . GLY A 1 93 ? -1.125 -4.918 3.463 1 98.62 93 GLY A C 1
ATOM 672 O O . GLY A 1 93 ? -0.988 -4.449 4.598 1 98.62 93 GLY A O 1
ATOM 673 N N . LEU A 1 94 ? -1.087 -6.188 3.215 1 98.69 94 LEU A N 1
ATOM 674 C CA . LEU A 1 94 ? -0.844 -7.152 4.281 1 98.69 94 LEU A CA 1
ATOM 675 C C . LEU A 1 94 ? 0.536 -6.945 4.898 1 98.69 94 LEU A C 1
ATOM 677 O O . LEU A 1 94 ? 0.69 -7.004 6.121 1 98.69 94 LEU A O 1
ATOM 681 N N . CYS A 1 95 ? 1.519 -6.73 4.051 1 98.81 95 CYS A N 1
ATOM 682 C CA . CYS A 1 95 ? 2.861 -6.469 4.559 1 98.81 95 CYS A CA 1
ATOM 683 C C . CYS A 1 95 ? 2.883 -5.223 5.434 1 98.81 95 CYS A C 1
ATOM 685 O O . CYS A 1 95 ? 3.477 -5.23 6.516 1 98.81 95 CYS A O 1
ATOM 687 N N . ALA A 1 96 ? 2.23 -4.18 4.977 1 98.75 96 ALA A N 1
ATOM 688 C CA . ALA A 1 96 ? 2.143 -2.951 5.762 1 98.75 96 ALA A CA 1
ATOM 689 C C . ALA A 1 96 ? 1.443 -3.199 7.094 1 98.75 96 ALA A C 1
ATOM 691 O O . ALA A 1 96 ? 1.916 -2.752 8.141 1 98.75 96 ALA A O 1
ATOM 692 N N . ARG A 1 97 ? 0.389 -3.918 7.035 1 98.25 97 ARG A N 1
ATOM 693 C CA . ARG A 1 97 ? -0.416 -4.219 8.211 1 98.25 97 ARG A CA 1
ATOM 694 C C . ARG A 1 97 ? 0.398 -4.98 9.25 1 98.25 97 ARG A C 1
ATOM 696 O O . ARG A 1 97 ? 0.353 -4.66 10.445 1 98.25 97 ARG A O 1
ATOM 703 N N . ARG A 1 98 ? 1.169 -5.895 8.766 1 98.19 98 ARG A N 1
ATOM 704 C CA . ARG A 1 98 ? 1.896 -6.805 9.648 1 98.19 98 ARG A CA 1
ATOM 705 C C . ARG A 1 98 ? 3.25 -6.223 10.039 1 98.19 98 ARG A C 1
ATOM 707 O O . ARG A 1 98 ? 3.881 -6.691 10.992 1 98.19 98 ARG A O 1
ATOM 714 N N . GLY A 1 99 ? 3.691 -5.281 9.328 1 98.44 99 GLY A N 1
ATOM 715 C CA . GLY A 1 99 ? 5.031 -4.762 9.539 1 98.44 99 GLY A CA 1
ATOM 716 C C . GLY A 1 99 ? 6.117 -5.668 8.984 1 98.44 99 GLY A C 1
ATOM 717 O O . GLY A 1 99 ? 7.172 -5.832 9.602 1 98.44 99 GLY A O 1
ATOM 718 N N . PHE A 1 100 ? 5.824 -6.355 7.906 1 98.75 100 PHE A N 1
ATOM 719 C CA . PHE A 1 100 ? 6.812 -7.137 7.172 1 98.75 100 PHE A CA 1
ATOM 720 C C . PHE A 1 100 ? 7.441 -6.305 6.059 1 98.75 100 PHE A C 1
ATOM 722 O O . PHE A 1 100 ? 6.766 -5.934 5.098 1 98.75 100 PHE A O 1
ATOM 729 N N . SER A 1 101 ? 8.711 -6.047 6.113 1 98.81 101 SER A N 1
ATOM 730 C CA . SER A 1 101 ? 9.359 -5.125 5.184 1 98.81 101 SER A CA 1
ATOM 731 C C . SER A 1 101 ? 9.359 -5.684 3.764 1 98.81 101 SER A C 1
ATOM 733 O O . SER A 1 101 ? 9.75 -6.832 3.541 1 98.81 101 SER A O 1
ATOM 735 N N . THR A 1 102 ? 9 -4.82 2.82 1 98.75 102 THR A N 1
ATOM 736 C CA . THR A 1 102 ? 8.969 -5.199 1.411 1 98.75 102 THR A CA 1
ATOM 737 C C . THR A 1 102 ? 10.211 -4.691 0.684 1 98.75 102 THR A C 1
ATOM 739 O O . THR A 1 102 ? 10.367 -4.914 -0.518 1 98.75 102 THR A O 1
ATOM 742 N N . GLU A 1 103 ? 11.07 -4.035 1.374 1 98.38 103 GLU A N 1
ATOM 743 C CA . GLU A 1 103 ? 12.25 -3.471 0.73 1 98.38 103 GLU A CA 1
ATOM 744 C C . GLU A 1 103 ? 13.055 -4.551 0.012 1 98.38 103 GLU A C 1
ATOM 746 O O . GLU A 1 103 ? 13.469 -5.539 0.625 1 98.38 103 GLU A O 1
ATOM 751 N N . GLY A 1 104 ? 13.25 -4.367 -1.293 1 97.69 104 GLY A N 1
ATOM 752 C CA . GLY A 1 104 ? 14.086 -5.27 -2.07 1 97.69 104 GLY A CA 1
ATOM 753 C C . GLY A 1 104 ? 13.398 -6.578 -2.408 1 97.69 104 GLY A C 1
ATOM 754 O O . GLY A 1 104 ? 14.016 -7.484 -2.969 1 97.69 104 GLY A O 1
ATOM 755 N N . SER A 1 105 ? 12.156 -6.695 -2.143 1 98.19 105 SER A N 1
ATOM 756 C CA . SER A 1 105 ? 11.43 -7.949 -2.283 1 98.19 105 SER A CA 1
ATOM 757 C C . SER A 1 105 ? 11.102 -8.234 -3.744 1 98.19 105 SER A C 1
ATOM 759 O O . SER A 1 105 ? 11.273 -7.375 -4.605 1 98.19 105 SER A O 1
ATOM 761 N N . THR A 1 106 ? 10.688 -9.5 -3.992 1 98.5 106 THR A N 1
ATOM 762 C CA . THR A 1 106 ? 10.156 -9.945 -5.273 1 98.5 106 THR A CA 1
ATOM 763 C C . THR A 1 106 ? 8.648 -10.18 -5.18 1 98.5 106 THR A C 1
ATOM 765 O O . THR A 1 106 ? 8.172 -10.805 -4.234 1 98.5 106 THR A O 1
ATOM 768 N N . LEU A 1 107 ? 7.98 -9.617 -6.121 1 98.62 107 LEU A N 1
ATOM 769 C CA . LEU A 1 107 ? 6.531 -9.766 -6.199 1 98.62 107 LEU A CA 1
ATOM 770 C C . LEU A 1 107 ? 6.137 -10.656 -7.371 1 98.62 107 LEU A C 1
ATOM 772 O O . LEU A 1 107 ? 6.582 -10.438 -8.5 1 98.62 107 LEU A O 1
ATOM 776 N N . TYR A 1 108 ? 5.387 -11.711 -7.098 1 98.44 108 TYR A N 1
ATOM 777 C CA . TYR A 1 108 ? 4.836 -12.641 -8.078 1 98.44 108 TYR A CA 1
ATOM 778 C C . TYR A 1 108 ? 3.336 -12.43 -8.242 1 98.44 108 TYR A C 1
ATOM 780 O O . TYR A 1 108 ? 2.584 -12.5 -7.266 1 98.44 108 TYR A O 1
ATOM 788 N N . VAL A 1 109 ? 2.904 -12.18 -9.398 1 98.19 109 VAL A N 1
ATOM 789 C CA . VAL A 1 109 ? 1.487 -11.883 -9.578 1 98.19 109 VAL A CA 1
ATOM 790 C C . VAL A 1 109 ? 0.988 -12.492 -10.883 1 98.19 109 VAL A C 1
ATOM 792 O O . VAL A 1 109 ? 1.71 -12.516 -11.883 1 98.19 109 VAL A O 1
ATOM 795 N N . THR A 1 110 ? -0.262 -12.961 -10.906 1 96.94 110 THR A N 1
ATOM 796 C CA . THR A 1 110 ? -0.8 -13.719 -12.031 1 96.94 110 THR A CA 1
ATOM 797 C C . THR A 1 110 ? -1.148 -12.789 -13.188 1 96.94 110 THR A C 1
ATOM 799 O O . THR A 1 110 ? -1.167 -13.211 -14.344 1 96.94 110 THR A O 1
ATOM 802 N N . MET A 1 111 ? -1.475 -11.562 -12.93 1 93.19 111 MET A N 1
ATOM 803 C CA . MET A 1 111 ? -1.746 -10.57 -13.969 1 93.19 111 MET A CA 1
ATOM 804 C C . MET A 1 111 ? -0.775 -9.398 -13.867 1 93.19 111 MET A C 1
ATOM 806 O O . MET A 1 111 ? -0.52 -8.891 -12.773 1 93.19 111 MET A O 1
ATOM 810 N N . PRO A 1 112 ? -0.262 -9.047 -15.023 1 93.19 112 PRO A N 1
ATOM 811 C CA . PRO A 1 112 ? 0.637 -7.891 -14.953 1 93.19 112 PRO A CA 1
ATOM 812 C C . PRO A 1 112 ? 0.006 -6.695 -14.242 1 93.19 112 PRO A C 1
ATOM 814 O O . PRO A 1 112 ? -1.173 -6.398 -14.453 1 93.19 112 PRO A O 1
ATOM 817 N N . PRO A 1 113 ? 0.818 -6.066 -13.438 1 93.94 113 PRO A N 1
ATOM 818 C CA . PRO A 1 113 ? 0.259 -4.941 -12.688 1 93.94 113 PRO A CA 1
ATOM 819 C C . PRO A 1 113 ? -0.216 -3.805 -13.594 1 93.94 113 PRO A C 1
ATOM 821 O O . PRO A 1 113 ? 0.442 -3.486 -14.586 1 93.94 113 PRO A O 1
ATOM 824 N N . CYS A 1 114 ? -1.374 -3.289 -13.25 1 91.12 114 CYS A N 1
ATOM 825 C CA . CYS A 1 114 ? -1.802 -2.043 -13.875 1 91.12 114 CYS A CA 1
ATOM 826 C C . CYS A 1 114 ? -0.955 -0.871 -13.391 1 91.12 114 CYS A C 1
ATOM 828 O O . CYS A 1 114 ? -0.117 -1.029 -12.508 1 91.12 114 CYS A O 1
ATOM 830 N N . LYS A 1 115 ? -1.144 0.311 -13.922 1 90 115 LYS A N 1
ATOM 831 C CA . LYS A 1 115 ? -0.344 1.483 -13.578 1 90 115 LYS A CA 1
ATOM 832 C C . LYS A 1 115 ? -0.469 1.82 -12.094 1 90 115 LYS A C 1
ATOM 834 O O . LYS A 1 115 ? 0.523 2.158 -11.445 1 90 115 LYS A O 1
ATOM 839 N N . ARG A 1 116 ? -1.636 1.724 -11.57 1 90.5 116 ARG A N 1
ATOM 840 C CA . ARG A 1 116 ? -1.878 2.061 -10.172 1 90.5 116 ARG A CA 1
ATOM 841 C C . ARG A 1 116 ? -1.154 1.091 -9.242 1 90.5 116 ARG A C 1
ATOM 843 O O . ARG A 1 116 ? -0.532 1.509 -8.266 1 90.5 116 ARG A O 1
ATOM 850 N N . CYS A 1 117 ? -1.26 -0.144 -9.57 1 95.38 117 CYS A N 1
ATOM 851 C CA . CYS A 1 117 ? -0.585 -1.14 -8.742 1 95.38 117 CYS A CA 1
ATOM 852 C C . CYS A 1 117 ? 0.928 -1.017 -8.867 1 95.38 117 CYS A C 1
ATOM 854 O O . CYS A 1 117 ? 1.655 -1.234 -7.898 1 95.38 117 CYS A O 1
ATOM 856 N N . PHE A 1 118 ? 1.339 -0.666 -10.102 1 95.69 118 PHE A N 1
ATOM 857 C CA . PHE A 1 118 ? 2.77 -0.455 -10.289 1 95.69 118 PHE A CA 1
ATOM 858 C C . PHE A 1 118 ? 3.271 0.677 -9.398 1 95.69 118 PHE A C 1
ATOM 860 O O . PHE A 1 118 ? 4.355 0.583 -8.82 1 95.69 118 PHE A O 1
ATOM 867 N N . MET A 1 119 ? 2.521 1.687 -9.281 1 94.56 119 MET A N 1
ATOM 868 C CA . MET A 1 119 ? 2.871 2.805 -8.406 1 94.56 119 MET A CA 1
ATOM 869 C C . MET A 1 119 ? 3.021 2.344 -6.961 1 94.56 119 MET A C 1
ATOM 871 O O . MET A 1 119 ? 3.959 2.744 -6.273 1 94.56 119 MET A O 1
ATOM 875 N N . GLN A 1 120 ? 2.139 1.503 -6.531 1 96.62 120 GLN A N 1
ATOM 876 C CA . GLN A 1 120 ? 2.215 0.977 -5.172 1 96.62 120 GLN A CA 1
ATOM 877 C C . GLN A 1 120 ? 3.451 0.102 -4.988 1 96.62 120 GLN A C 1
ATOM 879 O O . GLN A 1 120 ? 4.102 0.146 -3.941 1 96.62 120 GLN A O 1
ATOM 884 N N . ILE A 1 121 ? 3.709 -0.673 -5.988 1 98.06 121 ILE A N 1
ATOM 885 C CA . ILE A 1 121 ? 4.879 -1.543 -5.98 1 98.06 121 ILE A CA 1
ATOM 886 C C . ILE A 1 121 ? 6.145 -0.705 -5.812 1 98.06 121 ILE A C 1
ATOM 888 O O . ILE A 1 121 ? 7.008 -1.024 -4.988 1 98.06 121 ILE A O 1
ATOM 892 N N . THR A 1 122 ? 6.188 0.376 -6.582 1 97.12 122 THR A N 1
ATOM 893 C CA . THR A 1 122 ? 7.328 1.283 -6.539 1 97.12 122 THR A CA 1
ATOM 894 C C . THR A 1 122 ? 7.453 1.926 -5.16 1 97.12 122 THR A C 1
ATOM 896 O O . THR A 1 122 ? 8.539 1.943 -4.574 1 97.12 122 THR A O 1
ATOM 899 N N . ALA A 1 123 ? 6.348 2.395 -4.609 1 97.38 123 ALA A N 1
ATOM 900 C CA . ALA A 1 123 ? 6.344 3.055 -3.309 1 97.38 123 ALA A CA 1
ATOM 901 C C . ALA A 1 123 ? 6.77 2.094 -2.203 1 97.38 123 ALA A C 1
ATOM 903 O O . ALA A 1 123 ? 7.391 2.506 -1.22 1 97.38 123 ALA A O 1
ATOM 904 N N . ALA A 1 124 ? 6.492 0.81 -2.377 1 98.5 124 ALA A N 1
ATOM 905 C CA . ALA A 1 124 ? 6.75 -0.205 -1.359 1 98.5 124 ALA A CA 1
ATOM 906 C C . ALA A 1 124 ? 8.195 -0.698 -1.435 1 98.5 124 ALA A C 1
ATOM 908 O O . ALA A 1 124 ? 8.625 -1.508 -0.609 1 98.5 124 ALA A O 1
ATOM 909 N N . GLY A 1 125 ? 8.945 -0.295 -2.436 1 98.06 125 GLY A N 1
ATOM 910 C CA . GLY A 1 125 ? 10.367 -0.619 -2.512 1 98.06 125 GLY A CA 1
ATOM 911 C C . GLY A 1 125 ? 10.633 -1.999 -3.084 1 98.06 125 GLY A C 1
ATOM 912 O O . GLY A 1 125 ? 11.711 -2.561 -2.885 1 98.06 125 GLY A O 1
ATOM 913 N N . ILE A 1 126 ? 9.664 -2.521 -3.711 1 98.25 126 ILE A N 1
ATOM 914 C CA . ILE A 1 126 ? 9.812 -3.812 -4.371 1 98.25 126 ILE A CA 1
ATOM 915 C C . ILE A 1 126 ? 10.711 -3.66 -5.598 1 98.25 126 ILE A C 1
ATOM 917 O O . ILE A 1 126 ? 10.57 -2.703 -6.363 1 98.25 126 ILE A O 1
ATOM 921 N N . ARG A 1 127 ? 11.57 -4.672 -5.805 1 97.5 127 ARG A N 1
ATOM 922 C CA . ARG A 1 127 ? 12.602 -4.445 -6.809 1 97.5 127 ARG A CA 1
ATOM 923 C C . ARG A 1 127 ? 12.516 -5.48 -7.926 1 97.5 127 ARG A C 1
ATOM 925 O O . ARG A 1 127 ? 13.25 -5.395 -8.914 1 97.5 127 ARG A O 1
ATOM 932 N N . ARG A 1 128 ? 11.656 -6.379 -7.82 1 97.38 128 ARG A N 1
ATOM 933 C CA . ARG A 1 128 ? 11.477 -7.387 -8.859 1 97.38 128 ARG A CA 1
ATOM 934 C C . ARG A 1 128 ? 10.008 -7.793 -8.977 1 97.38 128 ARG A C 1
ATOM 936 O O . ARG A 1 128 ? 9.336 -7.996 -7.965 1 97.38 128 ARG A O 1
ATOM 943 N N . ILE A 1 129 ? 9.531 -7.859 -10.227 1 97.31 129 ILE A N 1
ATOM 944 C CA . ILE A 1 129 ? 8.164 -8.266 -10.539 1 97.31 129 ILE A CA 1
ATOM 945 C C . ILE A 1 129 ? 8.18 -9.453 -11.492 1 97.31 129 ILE A C 1
ATOM 947 O O . ILE A 1 129 ? 8.836 -9.414 -12.539 1 97.31 129 ILE A O 1
ATOM 951 N N . VAL A 1 130 ? 7.508 -10.508 -11.109 1 97.69 130 VAL A N 1
ATOM 952 C CA . VAL A 1 130 ? 7.367 -11.688 -11.969 1 97.69 130 VAL A CA 1
ATOM 953 C C . VAL A 1 130 ? 5.895 -11.898 -12.312 1 97.69 130 VAL A C 1
ATOM 955 O O . VAL A 1 130 ? 5.043 -11.961 -11.422 1 97.69 130 VAL A O 1
ATOM 958 N N . THR A 1 131 ? 5.586 -11.953 -13.57 1 96.69 131 THR A N 1
ATOM 959 C CA . THR A 1 131 ? 4.211 -12.078 -14.031 1 96.69 131 THR A CA 1
ATOM 960 C C . THR A 1 131 ? 4.074 -13.234 -15.023 1 96.69 131 THR A C 1
ATOM 962 O O . THR A 1 131 ? 5.078 -13.766 -15.508 1 96.69 131 THR A O 1
ATOM 965 N N . ARG A 1 132 ? 2.844 -13.633 -15.25 1 94.44 132 ARG A N 1
ATOM 966 C CA . ARG A 1 132 ? 2.621 -14.781 -16.125 1 94.44 132 ARG A CA 1
ATOM 967 C C . ARG A 1 132 ? 2.686 -14.383 -17.594 1 94.44 132 ARG A C 1
ATOM 969 O O . ARG A 1 132 ? 2.82 -15.234 -18.469 1 94.44 132 ARG A O 1
ATOM 976 N N . LYS A 1 133 ? 2.475 -13.125 -17.922 1 88.88 133 LYS A N 1
ATOM 977 C CA . LYS A 1 133 ? 2.535 -12.594 -19.266 1 88.88 133 LYS A CA 1
ATOM 978 C C . LYS A 1 133 ? 3.111 -11.18 -19.281 1 88.88 133 LYS A C 1
ATOM 980 O O . LYS A 1 133 ? 3.277 -10.562 -18.219 1 88.88 133 LYS A O 1
ATOM 985 N N . GLU A 1 134 ? 3.389 -10.812 -20.469 1 81.38 134 GLU A N 1
ATOM 986 C CA . GLU A 1 134 ? 3.963 -9.477 -20.609 1 81.38 134 GLU A CA 1
ATOM 987 C C . GLU A 1 134 ? 2.965 -8.398 -20.188 1 81.38 134 GLU A C 1
ATOM 989 O O . GLU A 1 134 ? 1.753 -8.609 -20.266 1 81.38 134 GLU A O 1
ATOM 994 N N . ILE A 1 135 ? 3.561 -7.289 -19.75 1 79.25 135 ILE A N 1
ATOM 995 C CA . ILE A 1 135 ? 2.75 -6.129 -19.391 1 79.25 135 ILE A CA 1
ATOM 996 C C . ILE A 1 135 ? 1.87 -5.73 -20.578 1 79.25 135 ILE A C 1
ATOM 998 O O . ILE A 1 135 ? 2.324 -5.73 -21.719 1 79.25 135 ILE A O 1
ATOM 1002 N N . MET A 1 136 ? 0.697 -5.316 -20.234 1 75.44 136 MET A N 1
ATOM 1003 C CA . MET A 1 136 ? -0.27 -4.969 -21.281 1 75.44 136 MET A CA 1
ATOM 1004 C C . MET A 1 136 ? 0.223 -3.787 -22.109 1 75.44 136 MET A C 1
ATOM 1006 O O . MET A 1 136 ? 0.838 -2.861 -21.562 1 75.44 136 MET A O 1
ATOM 1010 N N . ALA A 1 137 ? -0.069 -3.891 -23.297 1 69.56 137 ALA A N 1
ATOM 1011 C CA . ALA A 1 137 ? 0.45 -2.945 -24.281 1 69.56 137 ALA A CA 1
ATOM 1012 C C . ALA A 1 137 ? 0.16 -1.506 -23.859 1 69.56 137 ALA A C 1
ATOM 1014 O O . ALA A 1 137 ? 1.025 -0.635 -23.984 1 69.56 137 ALA A O 1
ATOM 1015 N N . GLN A 1 138 ? -1.049 -1.244 -23.312 1 72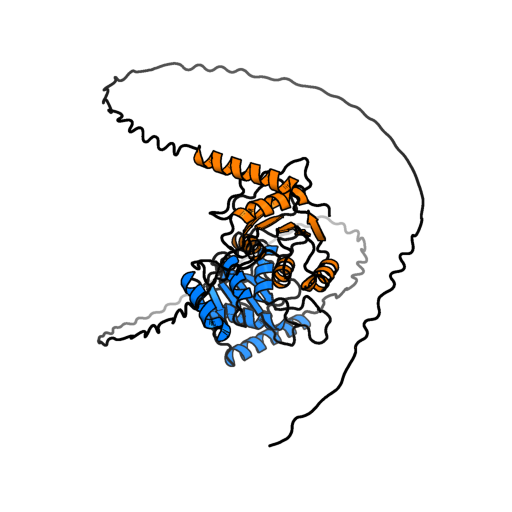.62 138 GLN A N 1
ATOM 1016 C CA . GLN A 1 138 ? -1.479 0.108 -22.953 1 72.62 138 GLN A CA 1
ATOM 1017 C C . GLN A 1 138 ? -0.621 0.688 -21.844 1 72.62 138 GLN A C 1
ATOM 1019 O O . GLN A 1 138 ? -0.47 1.906 -21.734 1 72.62 138 GLN A O 1
ATOM 1024 N N . ASP A 1 139 ? -0.158 -0.152 -21.078 1 76.25 139 ASP A N 1
ATOM 1025 C CA . ASP A 1 139 ? 0.624 0.288 -19.922 1 76.25 139 ASP A CA 1
ATOM 1026 C C . ASP A 1 139 ? 2.109 -0.003 -20.125 1 76.25 139 ASP A C 1
ATOM 1028 O O . ASP A 1 139 ? 2.955 0.525 -19.391 1 76.25 139 ASP A O 1
ATOM 1032 N N . ALA A 1 140 ? 2.336 -0.697 -21.141 1 73.12 140 ALA A N 1
ATOM 1033 C CA . ALA A 1 140 ? 3.641 -1.335 -21.281 1 73.12 140 ALA A CA 1
ATOM 1034 C C . ALA A 1 140 ? 4.75 -0.294 -21.406 1 73.12 140 ALA A C 1
ATOM 1036 O O . ALA A 1 140 ? 5.777 -0.395 -20.734 1 73.12 140 ALA A O 1
ATOM 1037 N N . LYS A 1 141 ? 4.504 0.634 -22.188 1 78.69 141 LYS A N 1
ATOM 1038 C CA . LYS A 1 141 ? 5.562 1.612 -22.422 1 78.69 141 LYS A CA 1
ATOM 1039 C C . LYS A 1 141 ? 5.902 2.363 -21.141 1 78.69 141 LYS A C 1
ATOM 1041 O O . LYS A 1 141 ? 7.074 2.486 -20.766 1 78.69 141 LYS A O 1
ATOM 1046 N N . ASP A 1 142 ? 4.914 2.797 -20.469 1 85.38 142 ASP A N 1
ATOM 1047 C CA . ASP A 1 142 ? 5.125 3.584 -19.266 1 85.38 142 ASP A CA 1
ATOM 1048 C C . ASP A 1 142 ? 5.734 2.73 -18.156 1 85.38 142 ASP A C 1
ATOM 1050 O O . ASP A 1 142 ? 6.742 3.107 -17.562 1 85.38 142 ASP A O 1
ATOM 1054 N N . VAL A 1 143 ? 5.184 1.553 -17.906 1 89.12 143 VAL A N 1
ATOM 1055 C CA . VAL A 1 143 ? 5.598 0.69 -16.812 1 89.12 143 VAL A CA 1
ATOM 1056 C C . VAL A 1 143 ? 7.02 0.186 -17.047 1 89.12 143 VAL A C 1
ATOM 1058 O O . VAL A 1 143 ? 7.863 0.236 -16.156 1 89.12 143 VAL A O 1
ATOM 1061 N N . THR A 1 144 ? 7.27 -0.184 -18.25 1 88.5 144 THR A N 1
ATOM 1062 C CA . THR A 1 144 ? 8.578 -0.731 -18.562 1 88.5 144 THR A CA 1
ATOM 1063 C C . THR A 1 144 ? 9.656 0.351 -18.469 1 88.5 144 THR A C 1
ATOM 1065 O O . THR A 1 144 ? 10.75 0.102 -17.969 1 88.5 144 THR A O 1
ATOM 1068 N N . SER A 1 145 ? 9.328 1.494 -19 1 90.19 145 SER A N 1
ATOM 1069 C CA . SER A 1 145 ? 10.281 2.6 -18.969 1 90.19 145 SER A CA 1
ATOM 1070 C C . SER A 1 145 ? 10.625 2.988 -17.547 1 90.19 145 SER A C 1
ATOM 1072 O O . SER A 1 145 ? 11.797 3.18 -17.203 1 90.19 145 SER A O 1
ATOM 1074 N N . VAL A 1 146 ? 9.656 3.084 -16.719 1 92.62 146 VAL A N 1
ATOM 1075 C CA . VAL A 1 146 ? 9.875 3.492 -15.344 1 92.62 146 VAL A CA 1
ATOM 1076 C C . VAL A 1 146 ? 10.578 2.371 -14.578 1 92.62 146 VAL A C 1
ATOM 1078 O O . VAL A 1 146 ? 11.453 2.629 -13.742 1 92.62 146 VAL A O 1
ATOM 1081 N N . ALA A 1 147 ? 10.172 1.131 -14.828 1 93.94 147 ALA A N 1
ATOM 1082 C CA . ALA A 1 147 ? 10.836 -0.004 -14.195 1 93.94 147 ALA A CA 1
ATOM 1083 C C . ALA A 1 147 ? 12.344 0.014 -14.469 1 93.94 147 ALA A C 1
ATOM 1085 O O . ALA A 1 147 ? 13.148 -0.179 -13.555 1 93.94 147 ALA A O 1
ATOM 1086 N N . ARG A 1 148 ? 12.695 0.288 -15.672 1 92.5 148 ARG A N 1
ATOM 1087 C CA . ARG A 1 148 ? 14.102 0.36 -16.062 1 92.5 148 ARG A CA 1
ATOM 1088 C C . ARG A 1 148 ? 14.805 1.517 -15.352 1 92.5 148 ARG A C 1
ATOM 1090 O O . ARG A 1 148 ? 15.891 1.346 -14.797 1 92.5 148 ARG A O 1
ATOM 1097 N N . ARG A 1 149 ? 14.156 2.629 -15.352 1 93.69 149 ARG A N 1
ATOM 1098 C CA . ARG A 1 149 ? 14.734 3.822 -14.734 1 93.69 149 ARG A CA 1
ATOM 1099 C C . ARG A 1 149 ? 15.008 3.596 -13.25 1 93.69 149 ARG A C 1
ATOM 1101 O O . ARG A 1 149 ? 16.031 4.039 -12.727 1 93.69 149 ARG A O 1
ATOM 1108 N N . LEU A 1 150 ? 14.133 2.861 -12.609 1 94.81 150 LEU A N 1
ATOM 1109 C CA . LEU A 1 150 ? 14.227 2.688 -11.164 1 94.81 150 LEU A CA 1
ATOM 1110 C C . LEU A 1 150 ? 14.984 1.412 -10.812 1 94.81 150 LEU A C 1
ATOM 1112 O O . LEU A 1 150 ? 15.164 1.098 -9.641 1 94.81 150 LEU A O 1
ATOM 1116 N N . GLY A 1 151 ? 15.352 0.639 -11.789 1 94.88 151 GLY A N 1
ATOM 1117 C CA . GLY A 1 151 ? 16.078 -0.599 -11.547 1 94.88 151 GLY A CA 1
ATOM 1118 C C . GLY A 1 151 ? 15.195 -1.714 -11.016 1 94.88 151 GLY A C 1
ATOM 1119 O O . GLY A 1 151 ? 15.633 -2.533 -10.211 1 94.88 151 GLY A O 1
ATOM 1120 N N . ILE A 1 152 ? 13.953 -1.692 -11.375 1 96.25 152 ILE A N 1
ATOM 1121 C CA . ILE A 1 152 ? 13.031 -2.764 -11.016 1 96.25 152 ILE A CA 1
ATOM 1122 C C . ILE A 1 152 ? 13.039 -3.838 -12.102 1 96.25 152 ILE A C 1
ATOM 1124 O O . ILE A 1 152 ? 12.68 -3.57 -13.25 1 96.25 152 ILE A O 1
ATOM 1128 N N . ALA A 1 153 ? 13.398 -5.043 -11.734 1 95.62 153 ALA A N 1
ATOM 1129 C CA . ALA A 1 153 ? 13.43 -6.148 -12.688 1 95.62 153 ALA A CA 1
ATOM 1130 C C . ALA A 1 153 ? 12.031 -6.691 -12.953 1 95.62 153 ALA A C 1
ATOM 1132 O O . ALA A 1 153 ? 11.234 -6.855 -12.023 1 95.62 153 ALA A O 1
ATOM 1133 N N . VAL A 1 154 ? 11.719 -6.91 -14.273 1 94.5 154 VAL A N 1
ATOM 1134 C CA . VAL A 1 154 ? 10.445 -7.512 -14.656 1 94.5 154 VAL A CA 1
ATOM 1135 C C . VAL A 1 154 ? 10.703 -8.805 -15.43 1 94.5 154 VAL A C 1
ATOM 1137 O O . VAL A 1 154 ? 11.453 -8.812 -16.406 1 94.5 154 VAL A O 1
ATOM 1140 N N . ALA A 1 155 ? 10.117 -9.859 -14.969 1 95 155 ALA A N 1
ATOM 1141 C CA . ALA A 1 155 ? 10.305 -11.164 -15.602 1 95 155 ALA A CA 1
ATOM 1142 C C . ALA A 1 155 ? 8.961 -11.844 -15.867 1 95 155 ALA A C 1
ATOM 1144 O O . ALA A 1 155 ? 7.965 -11.539 -15.203 1 95 155 ALA A O 1
ATOM 1145 N N . VAL A 1 156 ? 8.992 -12.75 -16.875 1 95.81 156 VAL A N 1
ATOM 1146 C CA . VAL A 1 156 ? 7.797 -13.508 -17.234 1 95.81 156 VAL A CA 1
ATOM 1147 C C . VAL A 1 156 ? 8.039 -15 -17.031 1 95.81 156 VAL A C 1
ATOM 1149 O O . VAL A 1 156 ? 9.055 -15.531 -17.469 1 95.81 156 VAL A O 1
ATOM 1152 N N . VAL A 1 157 ? 7.242 -15.594 -16.25 1 96.75 157 VAL A N 1
ATOM 1153 C CA . VAL A 1 157 ? 7.133 -17.047 -16.156 1 96.75 157 VAL A CA 1
ATOM 1154 C C . VAL A 1 157 ? 5.785 -17.5 -16.719 1 96.75 157 VAL A C 1
ATOM 1156 O O . VAL A 1 157 ? 4.746 -17.266 -16.094 1 96.75 157 VAL A O 1
ATOM 1159 N N . ALA A 1 158 ? 5.816 -18.156 -17.812 1 94.12 158 ALA A N 1
ATOM 1160 C CA . ALA A 1 158 ? 4.602 -18.5 -18.547 1 94.12 158 ALA A CA 1
ATOM 1161 C C . ALA A 1 158 ? 3.75 -19.5 -17.781 1 94.12 158 ALA A C 1
ATOM 1163 O O . ALA A 1 158 ? 4.281 -20.422 -17.141 1 94.12 158 ALA A O 1
ATOM 1164 N N . ASP A 1 159 ? 2.461 -19.25 -17.844 1 93 159 ASP A N 1
ATOM 1165 C CA . ASP A 1 159 ? 1.47 -20.172 -17.312 1 93 159 ASP A CA 1
ATOM 1166 C C . ASP A 1 159 ? 1.169 -21.297 -18.297 1 93 159 ASP A C 1
ATOM 1168 O O . ASP A 1 159 ? 0.085 -21.328 -18.891 1 93 159 ASP A O 1
ATOM 1172 N N . THR A 1 160 ? 2.01 -22.297 -18.328 1 94.56 160 THR A N 1
ATOM 1173 C CA . THR A 1 160 ? 1.897 -23.375 -19.312 1 94.56 160 THR A CA 1
ATOM 1174 C C . THR A 1 160 ? 0.855 -24.391 -18.859 1 94.56 160 THR A C 1
ATOM 1176 O O . THR A 1 160 ? 0.514 -24.469 -17.688 1 94.56 160 THR A O 1
ATOM 1179 N N . GLU A 1 161 ? 0.406 -25.172 -19.828 1 95.38 161 GLU A N 1
ATOM 1180 C CA . GLU A 1 161 ? -0.542 -26.234 -19.531 1 95.38 161 GLU A CA 1
ATOM 1181 C C . GLU A 1 161 ? 0.059 -27.25 -18.578 1 95.38 161 GLU A C 1
ATOM 1183 O O . GLU A 1 161 ? -0.625 -27.734 -17.672 1 95.38 161 GLU A O 1
ATOM 1188 N N . VAL A 1 162 ? 1.295 -27.578 -18.828 1 95.62 162 VAL A N 1
ATOM 1189 C CA . VAL A 1 162 ? 1.979 -28.531 -17.969 1 95.62 162 VAL A CA 1
ATOM 1190 C C . VAL A 1 162 ? 1.991 -28.031 -16.531 1 95.62 162 VAL A C 1
ATOM 1192 O O . VAL A 1 162 ? 1.725 -28.781 -15.602 1 95.62 162 VAL A O 1
ATOM 1195 N N . ARG A 1 163 ? 2.262 -26.797 -16.312 1 96.25 163 ARG A N 1
ATOM 1196 C CA . ARG A 1 163 ? 2.268 -26.172 -15 1 96.25 163 ARG A CA 1
ATOM 1197 C C . ARG A 1 163 ? 0.875 -26.203 -14.375 1 96.25 163 ARG A C 1
ATOM 1199 O O . ARG A 1 163 ? 0.717 -26.578 -13.211 1 96.25 163 ARG A O 1
ATOM 1206 N N . ARG A 1 164 ? -0.077 -25.859 -15.141 1 95.06 164 ARG A N 1
ATOM 1207 C CA . ARG A 1 164 ? -1.455 -25.828 -14.664 1 95.06 164 ARG A CA 1
ATOM 1208 C C . ARG A 1 164 ? -1.903 -27.203 -14.188 1 95.06 164 ARG A C 1
ATOM 1210 O O . ARG A 1 164 ? -2.535 -27.328 -13.141 1 95.06 164 ARG A O 1
ATOM 1217 N N . LYS A 1 165 ? -1.575 -28.141 -14.961 1 96.81 165 LYS A N 1
ATOM 1218 C CA . LYS A 1 165 ? -1.96 -29.516 -14.609 1 96.81 165 LYS A CA 1
ATOM 1219 C C . LYS A 1 165 ? -1.3 -29.938 -13.297 1 96.81 165 LYS A C 1
ATOM 1221 O O . LYS A 1 165 ? -1.94 -30.562 -12.453 1 96.81 165 LYS A O 1
ATOM 1226 N N . ARG A 1 166 ? -0.046 -29.641 -13.203 1 96.62 166 ARG A N 1
ATOM 1227 C CA . ARG A 1 166 ? 0.668 -29.969 -11.977 1 96.62 166 ARG A CA 1
ATOM 1228 C C . ARG A 1 166 ? 0.031 -29.281 -10.773 1 96.62 166 ARG A C 1
ATOM 1230 O O . ARG A 1 166 ? -0.184 -29.906 -9.734 1 96.62 166 ARG A O 1
ATOM 1237 N N . LEU A 1 167 ? -0.313 -28.031 -10.891 1 97.44 167 LEU A N 1
ATOM 1238 C CA . LEU A 1 167 ? -0.876 -27.266 -9.789 1 97.44 167 LEU A CA 1
ATOM 1239 C C . LEU A 1 167 ? -2.299 -27.719 -9.477 1 97.44 167 LEU A C 1
ATOM 1241 O O . LEU A 1 167 ? -2.721 -27.703 -8.32 1 97.44 167 LEU A O 1
ATOM 1245 N N . ASP A 1 168 ? -3.041 -28.078 -10.547 1 97.06 168 ASP A N 1
ATOM 1246 C CA . ASP A 1 168 ? -4.375 -28.625 -10.336 1 97.06 168 ASP A CA 1
ATOM 1247 C C . ASP A 1 168 ? -4.32 -29.891 -9.477 1 97.06 168 ASP A C 1
ATOM 1249 O O . ASP A 1 168 ? -5.133 -30.062 -8.57 1 97.06 168 ASP A O 1
ATOM 1253 N N . ARG A 1 169 ? -3.422 -30.734 -9.82 1 96.81 169 ARG A N 1
ATOM 1254 C CA . ARG A 1 169 ? -3.252 -31.953 -9.047 1 96.81 169 ARG A CA 1
ATOM 1255 C C . ARG A 1 169 ? -2.922 -31.656 -7.594 1 96.81 169 ARG A C 1
ATOM 1257 O O . ARG A 1 169 ? -3.506 -32.25 -6.68 1 96.81 169 ARG A O 1
ATOM 1264 N N . LEU A 1 170 ? -2.027 -30.75 -7.43 1 96.31 170 LEU A N 1
ATOM 1265 C CA . LEU A 1 170 ? -1.625 -30.375 -6.078 1 96.31 170 LEU A CA 1
ATOM 1266 C C . LEU A 1 170 ? -2.809 -29.828 -5.293 1 96.31 170 LEU A C 1
ATOM 1268 O O . LEU A 1 170 ? -3.016 -30.188 -4.133 1 96.31 170 LEU A O 1
ATOM 1272 N N . ALA A 1 171 ? -3.529 -28.922 -5.871 1 96 171 ALA A N 1
ATOM 1273 C CA . ALA A 1 171 ? -4.68 -28.297 -5.215 1 96 171 ALA A CA 1
ATOM 1274 C C . ALA A 1 171 ? -5.73 -29.344 -4.844 1 96 171 ALA A C 1
ATOM 1276 O O . ALA A 1 171 ? -6.305 -29.297 -3.756 1 96 171 ALA A O 1
ATOM 1277 N N . ASN A 1 172 ? -5.957 -30.297 -5.746 1 94.38 172 ASN A N 1
ATOM 1278 C CA . ASN A 1 172 ? -6.926 -31.359 -5.504 1 94.38 172 ASN A CA 1
ATOM 1279 C C . ASN A 1 172 ? -6.484 -32.281 -4.363 1 94.38 172 ASN A C 1
ATOM 1281 O O . ASN A 1 172 ? -7.301 -32.656 -3.521 1 94.38 172 ASN A O 1
ATOM 1285 N N . GLU A 1 173 ? -5.281 -32.625 -4.367 1 92.94 173 GLU A N 1
ATOM 1286 C CA . GLU A 1 173 ? -4.734 -33.438 -3.299 1 92.94 173 GLU A CA 1
ATOM 1287 C C . GLU A 1 173 ? -4.852 -32.75 -1.945 1 92.94 173 GLU A C 1
ATOM 1289 O O . GLU A 1 173 ? -5.164 -33.406 -0.938 1 92.94 173 GLU A O 1
ATOM 1294 N N . SER A 1 174 ? -4.625 -31.531 -1.907 1 90.38 174 SER A N 1
ATOM 1295 C CA . SER A 1 174 ? -4.695 -30.734 -0.68 1 90.38 174 SER A CA 1
ATOM 1296 C C . SER A 1 174 ? -6.125 -30.672 -0.151 1 90.38 174 SER A C 1
ATOM 1298 O O . SER A 1 174 ? -6.348 -30.734 1.06 1 90.38 174 SER A O 1
ATOM 1300 N N . LEU A 1 175 ? -7.039 -30.5 -0.953 1 87.62 175 LEU A N 1
ATOM 1301 C CA . LEU A 1 175 ? -8.445 -30.406 -0.57 1 87.62 175 LEU A CA 1
ATOM 1302 C C . LEU A 1 175 ? -8.953 -31.75 -0.051 1 87.62 175 LEU A C 1
ATOM 1304 O O . LEU A 1 175 ? -9.742 -31.781 0.896 1 87.62 175 LEU A O 1
ATOM 1308 N N . LEU A 1 176 ? -8.516 -32.812 -0.626 1 85.94 176 LEU A N 1
ATOM 1309 C CA . LEU A 1 176 ? -8.906 -34.156 -0.192 1 85.94 176 LEU A CA 1
ATOM 1310 C C . LEU A 1 176 ? -8.32 -34.469 1.179 1 85.94 176 LEU A C 1
ATOM 1312 O O . LEU A 1 176 ? -8.984 -35.094 2.016 1 85.94 176 LEU A O 1
ATOM 1316 N N . ALA A 1 177 ? -7.082 -34.062 1.33 1 82.31 177 ALA A N 1
ATOM 1317 C CA . ALA A 1 177 ? -6.422 -34.281 2.613 1 82.31 177 ALA A CA 1
ATOM 1318 C C . ALA A 1 177 ? -7.117 -33.531 3.73 1 82.31 177 ALA A C 1
ATOM 1320 O O . ALA A 1 177 ? -7.219 -34 4.859 1 82.31 177 ALA A O 1
ATOM 1321 N N . ALA A 1 178 ? -7.605 -32.375 3.443 1 75.5 178 ALA A N 1
ATOM 1322 C CA . ALA A 1 178 ? -8.297 -31.547 4.422 1 75.5 178 ALA A CA 1
ATOM 1323 C C . ALA A 1 178 ? -9.648 -32.156 4.797 1 75.5 178 ALA A C 1
ATOM 1325 O O . ALA A 1 178 ? -10.086 -32.031 5.945 1 75.5 178 ALA A O 1
ATOM 1326 N N . GLU A 1 179 ? -10.273 -32.781 3.895 1 74.06 179 GLU A N 1
ATOM 1327 C CA . GLU A 1 179 ? -11.562 -33.406 4.141 1 74.06 179 GLU A CA 1
ATOM 1328 C C . GLU A 1 179 ? -11.383 -34.719 4.938 1 74.06 179 GLU A C 1
ATOM 1330 O O . GLU A 1 179 ? -12.273 -35.094 5.703 1 74.06 179 GLU A O 1
ATOM 1335 N N . SER A 1 180 ? -10.273 -35.438 4.688 1 65.81 180 SER A N 1
ATOM 1336 C CA . SER A 1 180 ? -10.047 -36.719 5.344 1 65.81 180 SER A CA 1
ATOM 1337 C C . SER A 1 180 ? -9.57 -36.531 6.781 1 65.81 180 SER A C 1
ATOM 1339 O O . SER A 1 180 ? -9.43 -37.5 7.523 1 65.81 180 SER A O 1
ATOM 1341 N N . THR A 1 181 ? -9.008 -35.344 7.086 1 57.41 181 THR A N 1
ATOM 1342 C CA . THR A 1 181 ? -8.648 -35.188 8.492 1 57.41 181 THR A CA 1
ATOM 1343 C C . THR A 1 181 ? -9.898 -35.219 9.367 1 57.41 181 THR A C 1
ATOM 1345 O O . THR A 1 181 ? -10.758 -34.312 9.258 1 57.41 181 THR A O 1
ATOM 1348 N N . PRO A 1 182 ? -10.312 -36.344 9.773 1 50.03 182 PRO A N 1
ATOM 1349 C CA . PRO A 1 182 ? -11.492 -36.531 10.625 1 50.03 182 PRO A CA 1
ATOM 1350 C C . PRO A 1 182 ? -11.57 -35.469 11.742 1 50.03 182 PRO A C 1
ATOM 1352 O O . PRO A 1 182 ? -10.547 -35 12.227 1 50.03 182 PRO A O 1
ATOM 1355 N N . ASP A 1 183 ? -12.531 -34.531 11.641 1 47.16 183 ASP A N 1
ATOM 1356 C CA . ASP A 1 183 ? -12.852 -33.875 12.906 1 47.16 183 ASP A CA 1
ATOM 1357 C C . ASP A 1 183 ? -12.742 -34.844 14.078 1 47.16 183 ASP A C 1
ATOM 1359 O O . ASP A 1 183 ? -13.5 -35.812 14.148 1 47.16 183 ASP A O 1
ATOM 1363 N N . GLY A 1 184 ? -11.672 -35.344 14.266 1 41 184 GLY A N 1
ATOM 1364 C CA . GLY A 1 184 ? -11.555 -36.188 15.445 1 41 184 GLY A CA 1
ATOM 1365 C C . GLY A 1 184 ? -12.32 -35.656 16.641 1 41 184 GLY A C 1
ATOM 1366 O O . GLY A 1 184 ? -11.711 -35.219 17.625 1 41 184 GLY A O 1
ATOM 1367 N N . THR A 1 185 ? -13.328 -34.75 16.375 1 38.88 185 THR A N 1
ATOM 1368 C CA . THR A 1 185 ? -14.078 -34.562 17.625 1 38.88 185 THR A CA 1
ATOM 1369 C C . THR A 1 185 ? -14.648 -35.906 18.094 1 38.88 185 THR A C 1
ATOM 1371 O O . THR A 1 185 ? -15.711 -36.312 17.625 1 38.88 185 THR A O 1
ATOM 1374 N N . ASP A 1 186 ? -13.938 -36.969 17.906 1 35 186 ASP A N 1
ATOM 1375 C CA . ASP A 1 186 ? -14.453 -38.031 18.766 1 35 186 ASP A CA 1
ATOM 1376 C C . ASP A 1 186 ? -14.516 -37.625 20.219 1 35 186 ASP A C 1
ATOM 1378 O O . ASP A 1 186 ? -13.477 -37.406 20.859 1 35 186 ASP A O 1
ATOM 1382 N N . ASN A 1 187 ? -15.445 -36.656 20.484 1 33.97 187 ASN A N 1
ATOM 1383 C CA . ASN A 1 187 ? -15.891 -36.5 21.859 1 33.97 187 ASN A CA 1
ATOM 1384 C C . ASN A 1 187 ? -16.156 -37.812 22.531 1 33.97 187 ASN A C 1
ATOM 1386 O O . ASN A 1 187 ? -17.25 -38.375 22.438 1 33.97 187 ASN A O 1
ATOM 1390 N N . SER A 1 188 ? -15.297 -38.781 22.375 1 31.52 188 SER A N 1
ATOM 1391 C CA . SER A 1 188 ? -15.469 -39.844 23.359 1 31.52 188 SER A CA 1
ATOM 1392 C C . SER A 1 188 ? -15.477 -39.281 24.781 1 31.52 188 SER A C 1
ATOM 1394 O O . SER A 1 188 ? -14.508 -38.656 25.203 1 31.52 188 SER A O 1
ATOM 1396 N N . ASN A 1 189 ? -16.656 -38.781 25.203 1 29.06 189 ASN A N 1
ATOM 1397 C CA . ASN A 1 189 ? -17.047 -38.594 26.594 1 29.06 189 ASN A CA 1
ATOM 1398 C C . ASN A 1 189 ? -16.484 -39.688 27.484 1 29.06 189 ASN A C 1
ATOM 1400 O O . ASN A 1 189 ? -16.891 -40.844 27.359 1 29.06 189 ASN A O 1
ATOM 1404 N N . ASN A 1 190 ? -15.172 -39.75 27.594 1 26.06 190 ASN A N 1
ATOM 1405 C CA . ASN A 1 190 ? -14.602 -40.562 28.656 1 26.06 190 ASN A CA 1
ATOM 1406 C C . ASN A 1 190 ? -15.219 -40.25 30 1 26.06 190 ASN A C 1
ATOM 1408 O O . ASN A 1 190 ? -15.023 -39.156 30.531 1 26.06 190 ASN A O 1
ATOM 1412 N N . SER A 1 191 ? -16.484 -40.688 30.203 1 28.69 191 SER A N 1
ATOM 1413 C CA . SER A 1 191 ? -17.016 -40.844 31.547 1 28.69 191 SER A CA 1
ATOM 1414 C C . SER A 1 191 ? -15.984 -41.438 32.5 1 28.69 191 SER A C 1
ATOM 1416 O O . SER A 1 191 ? -15.711 -42.625 32.438 1 28.69 191 SER A O 1
ATOM 1418 N N . ASN A 1 192 ? -14.82 -40.75 32.625 1 23.22 192 ASN A N 1
ATOM 1419 C CA . ASN A 1 192 ? -13.875 -41.062 33.688 1 23.22 192 ASN A CA 1
ATOM 1420 C C . ASN A 1 192 ? -14.57 -41.188 35.031 1 23.22 192 ASN A C 1
ATOM 1422 O O . ASN A 1 192 ? -15.055 -40.219 35.594 1 23.22 192 ASN A O 1
ATOM 1426 N N . SER A 1 193 ? -15.367 -42.281 35.125 1 25.06 193 SER A N 1
ATOM 1427 C CA . SER A 1 193 ? -15.711 -42.781 36.469 1 25.06 193 SER A CA 1
ATOM 1428 C C . SER A 1 193 ? -14.469 -42.875 37.344 1 25.06 193 SER A C 1
ATOM 1430 O O . SER A 1 193 ? -13.594 -43.719 37.094 1 25.06 193 SER A O 1
ATOM 1432 N N . ASN A 1 194 ? -13.906 -41.719 37.688 1 22.14 194 ASN A N 1
ATOM 1433 C CA . ASN A 1 194 ? -12.859 -41.594 38.688 1 22.14 194 ASN A CA 1
ATOM 1434 C C . ASN A 1 194 ? -13.109 -42.531 39.875 1 22.14 194 ASN A C 1
ATOM 1436 O O . ASN A 1 194 ? -13.992 -42.25 40.688 1 22.14 194 ASN A O 1
ATOM 1440 N N . SER A 1 195 ? -13.133 -43.875 39.5 1 21.56 195 SER A N 1
ATOM 1441 C CA . SER A 1 195 ? -13.055 -44.75 40.688 1 21.56 195 SER A CA 1
ATOM 1442 C C . SER A 1 195 ? -11.797 -44.438 41.5 1 21.56 195 SER A C 1
ATOM 1444 O O . SER A 1 195 ? -10.695 -44.375 40.969 1 21.56 195 SER A O 1
ATOM 1446 N N . THR A 1 196 ? -11.922 -43.625 42.469 1 22.38 196 THR A N 1
ATOM 1447 C CA . THR A 1 196 ? -11 -43.312 43.562 1 22.38 196 THR A CA 1
ATOM 1448 C C . THR A 1 196 ? -10.352 -44.562 44.094 1 22.38 196 THR A C 1
ATOM 1450 O O . THR A 1 196 ? -10.977 -45.312 44.875 1 22.38 196 THR A O 1
ATOM 1453 N N . LEU A 1 197 ? -9.742 -45.375 43.125 1 17.92 197 LEU A N 1
ATOM 1454 C CA . LEU A 1 197 ? -9.188 -46.562 43.781 1 17.92 197 LEU A CA 1
ATOM 1455 C C . LEU A 1 197 ? -8.117 -46.156 44.781 1 17.92 197 LEU A C 1
ATOM 1457 O O . LEU A 1 197 ? -7.434 -45.156 44.594 1 17.92 197 LEU A O 1
ATOM 1461 N N . ASP A 1 198 ? -8.016 -46.875 45.906 1 20.67 198 ASP A N 1
ATOM 1462 C CA . ASP A 1 198 ? -7.414 -47 47.219 1 20.67 198 ASP A CA 1
ATOM 1463 C C . ASP A 1 198 ? -5.973 -47.469 47.156 1 20.67 198 ASP A C 1
ATOM 1465 O O . ASP A 1 198 ? -5.297 -47.625 48.156 1 20.67 198 ASP A O 1
ATOM 1469 N N . GLY A 1 199 ? -5.418 -47.75 45.938 1 17.44 199 GLY A N 1
ATOM 1470 C CA . GLY A 1 199 ? -4.395 -48.781 46.094 1 17.44 199 GLY A CA 1
ATOM 1471 C C . GLY A 1 199 ? -3.209 -48.281 46.906 1 17.44 199 GLY A C 1
ATOM 1472 O O . GLY A 1 199 ? -2.832 -47.125 46.844 1 17.44 199 GLY A O 1
ATOM 1473 N N . THR A 1 200 ? -2.672 -49.188 47.812 1 18.25 200 THR A N 1
ATOM 1474 C CA . THR A 1 200 ? -1.718 -49.406 48.906 1 18.25 200 THR A CA 1
ATOM 1475 C C . THR A 1 200 ? -0.286 -49.406 48.375 1 18.25 200 THR A C 1
ATOM 1477 O O . THR A 1 200 ? 0.566 -48.688 48.906 1 18.25 200 THR A O 1
ATOM 1480 N N . ASP A 1 201 ? 0.299 -50.594 48.062 1 16.22 201 ASP A N 1
ATOM 1481 C CA . ASP A 1 201 ? 1.402 -51.25 48.75 1 16.22 201 ASP A CA 1
ATOM 1482 C C . ASP A 1 201 ? 2.744 -50.875 48.125 1 16.22 201 ASP A C 1
ATOM 1484 O O . ASP A 1 201 ? 2.807 -50.5 46.969 1 16.22 201 ASP A O 1
ATOM 1488 N N . LYS A 1 202 ? 3.85 -51.188 49 1 16.78 202 LYS A N 1
ATOM 1489 C CA . LYS A 1 202 ? 5.227 -50.938 49.406 1 16.78 202 LYS A CA 1
ATOM 1490 C C . LYS A 1 202 ? 6.215 -51.438 48.344 1 16.78 202 LYS A C 1
ATOM 1492 O O . LYS A 1 202 ? 7.098 -50.688 47.906 1 16.78 202 LYS A O 1
ATOM 1497 N N . SER A 1 203 ? 6.789 -52.75 48.375 1 16.06 203 SER A N 1
ATOM 1498 C CA . SER A 1 203 ? 8.156 -53.094 48.75 1 16.06 203 SER A CA 1
ATOM 1499 C C . SER A 1 203 ? 9.016 -53.375 47.531 1 16.06 203 SER A C 1
ATOM 1501 O O . SER A 1 203 ? 10.227 -53.156 47.531 1 16.06 203 SER A O 1
ATOM 1503 N N . ASN A 1 204 ? 8.625 -54.094 46.469 1 14.55 204 ASN A N 1
ATOM 1504 C CA . ASN A 1 204 ? 9.508 -55.25 46.25 1 14.55 204 ASN A CA 1
ATOM 1505 C C . ASN A 1 204 ? 10.859 -54.812 45.656 1 14.55 204 ASN A C 1
ATOM 1507 O O . ASN A 1 204 ? 10.953 -53.781 45 1 14.55 204 ASN A O 1
ATOM 1511 N N . SER A 1 205 ? 11.914 -55.812 45.812 1 16.27 205 SER A N 1
ATOM 1512 C CA . SER A 1 205 ? 13.305 -56.25 45.969 1 16.27 205 SER A CA 1
ATOM 1513 C C . SER A 1 205 ? 14.023 -56.312 44.625 1 16.27 205 SER A C 1
ATOM 1515 O O . SER A 1 205 ? 15.188 -55.938 44.5 1 16.27 205 SER A O 1
ATOM 1517 N N . ASN A 1 206 ? 13.609 -57.312 43.719 1 14.45 206 ASN A N 1
ATOM 1518 C CA . ASN A 1 206 ? 14.617 -58.312 43.406 1 14.45 206 ASN A CA 1
ATOM 1519 C C . ASN A 1 206 ? 15.695 -57.781 42.469 1 14.45 206 ASN A C 1
ATOM 1521 O O . ASN A 1 206 ? 15.508 -56.75 41.844 1 14.45 206 ASN A O 1
ATOM 1525 N N . SER A 1 207 ? 16.219 -58.875 41.719 1 15.43 207 SER A N 1
ATOM 1526 C CA . SER A 1 207 ? 17.438 -59.656 41.469 1 15.43 207 SER A CA 1
ATOM 1527 C C . SER A 1 207 ? 18.172 -59.156 40.25 1 15.43 207 SER A C 1
ATOM 1529 O O . SER A 1 207 ? 19.375 -58.844 40.312 1 15.43 207 SER A O 1
ATOM 1531 N N . ASN A 1 208 ? 18.203 -60.094 39.219 1 14.59 208 ASN A N 1
ATOM 1532 C CA . ASN A 1 208 ? 19.312 -60.938 38.781 1 14.59 208 ASN A CA 1
ATOM 1533 C C . ASN A 1 208 ? 20.125 -60.281 37.688 1 14.59 208 ASN A C 1
ATOM 1535 O O . ASN A 1 208 ? 19.703 -59.281 37.094 1 14.59 208 ASN A O 1
ATOM 1539 N N . SER A 1 209 ? 20.375 -61.219 36.625 1 14.95 209 SER A N 1
ATOM 1540 C CA . SER A 1 209 ? 21.531 -61.938 36.125 1 14.95 209 SER A CA 1
ATOM 1541 C C . SER A 1 209 ? 22.141 -61.25 34.906 1 14.95 209 SER A C 1
ATOM 1543 O O . SER A 1 209 ? 23.344 -61 34.875 1 14.95 209 SER A O 1
ATOM 1545 N N . ASN A 1 210 ? 21.875 -61.875 33.688 1 14.34 210 ASN A N 1
ATOM 1546 C CA . ASN A 1 210 ? 22.828 -62.688 32.938 1 14.34 210 ASN A CA 1
ATOM 1547 C C . ASN A 1 210 ? 23.672 -61.844 32 1 14.34 210 ASN A C 1
ATOM 1549 O O . ASN A 1 210 ? 23.344 -60.688 31.734 1 14.34 210 ASN A O 1
ATOM 1553 N N . SER A 1 211 ? 24.047 -62.625 30.812 1 14.49 211 SER A N 1
ATOM 1554 C CA . SER A 1 211 ? 25.219 -63.219 30.156 1 14.49 211 SER A CA 1
ATOM 1555 C C . SER A 1 211 ? 25.688 -62.344 29 1 14.49 211 SER A C 1
ATOM 1557 O O . SER A 1 211 ? 26.875 -62 28.922 1 14.49 211 SER A O 1
ATOM 1559 N N . ASN A 1 212 ? 25.312 -62.781 27.703 1 14.2 212 ASN A N 1
ATOM 1560 C CA . ASN A 1 212 ? 26.188 -63.438 26.734 1 14.2 212 ASN A CA 1
ATOM 1561 C C . ASN A 1 212 ? 26.969 -62.438 25.906 1 14.2 212 ASN A C 1
ATOM 1563 O O . ASN A 1 212 ? 26.641 -61.25 25.891 1 14.2 212 ASN A O 1
ATOM 1567 N N . SER A 1 213 ? 27.359 -63.062 24.609 1 14.28 213 SER A N 1
ATOM 1568 C CA . SER A 1 213 ? 28.516 -63.469 23.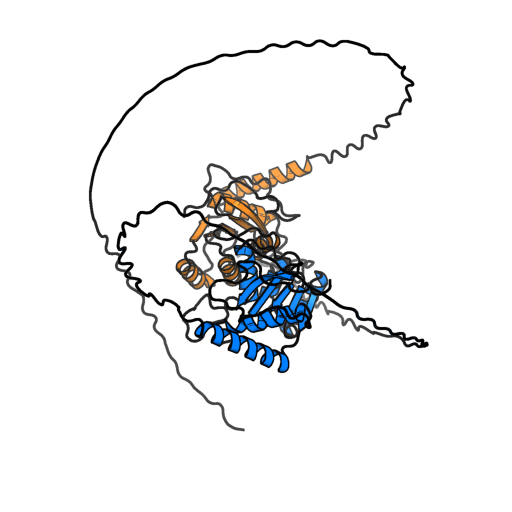828 1 14.28 213 SER A CA 1
ATOM 1569 C C . SER A 1 213 ? 28.875 -62.438 22.766 1 14.28 213 SER A C 1
ATOM 1571 O O . SER A 1 213 ? 30.016 -61.969 22.703 1 14.28 213 SER A O 1
ATOM 1573 N N . ASN A 1 214 ? 28.531 -62.812 21.438 1 14.18 214 ASN A N 1
ATOM 1574 C CA . ASN A 1 214 ? 29.438 -63.281 20.406 1 14.18 214 ASN A CA 1
ATOM 1575 C C . ASN A 1 214 ? 30.016 -62.125 19.594 1 14.18 214 ASN A C 1
ATOM 1577 O O . ASN A 1 214 ? 29.516 -61 19.656 1 14.18 214 ASN A O 1
ATOM 1581 N N . TYR A 1 215 ? 30.062 -62.5 18.125 1 14.17 215 TYR A N 1
ATOM 1582 C CA . TYR A 1 215 ? 31.078 -62.812 17.141 1 14.17 215 TYR A CA 1
ATOM 1583 C C . TYR A 1 215 ? 31.453 -61.562 16.328 1 14.17 215 TYR A C 1
ATOM 1585 O O . TYR A 1 215 ? 30.781 -60.531 16.406 1 14.17 215 TYR A O 1
ATOM 1593 N N . ASN A 1 216 ? 31.297 -61.781 14.891 1 14 216 ASN A N 1
ATOM 1594 C CA . ASN A 1 216 ? 32.281 -62.031 13.836 1 14 216 ASN A CA 1
ATOM 1595 C C . ASN A 1 216 ? 32.688 -60.781 13.102 1 14 216 ASN A C 1
ATOM 1597 O O . ASN A 1 216 ? 32.094 -59.719 13.305 1 14 216 ASN A O 1
ATOM 1601 N N . SER A 1 217 ? 32.469 -60.875 11.648 1 14.45 217 SER A N 1
ATOM 1602 C CA . SER A 1 217 ? 33.344 -61.062 10.484 1 14.45 217 SER A CA 1
ATOM 1603 C C . SER A 1 217 ? 33.75 -59.75 9.867 1 14.45 217 SER A C 1
ATOM 1605 O O . SER A 1 217 ? 33.094 -58.719 10.141 1 14.45 217 SER A O 1
ATOM 1607 N N . THR A 1 218 ? 34.125 -59.875 8.445 1 14.22 218 THR A N 1
ATOM 1608 C CA . THR A 1 218 ? 35.281 -59.75 7.555 1 14.22 218 THR A CA 1
ATOM 1609 C C . THR A 1 218 ? 35.219 -58.469 6.754 1 14.22 218 THR A C 1
ATOM 1611 O O . THR A 1 218 ? 36.188 -57.688 6.711 1 14.22 218 THR A O 1
ATOM 1614 N N . ASN A 1 219 ? 34.406 -58.469 5.598 1 14.04 219 ASN A N 1
ATOM 1615 C CA . ASN A 1 219 ? 35 -58.5 4.266 1 14.04 219 ASN A CA 1
ATOM 1616 C C . ASN A 1 219 ? 35.5 -57.125 3.834 1 14.04 219 ASN A C 1
ATOM 1618 O O . ASN A 1 219 ? 35.031 -56.094 4.344 1 14.04 219 ASN A O 1
ATOM 1622 N N . ASP A 1 220 ? 36.031 -57.156 2.428 1 13.92 220 ASP A N 1
ATOM 1623 C CA . ASP A 1 220 ? 37.156 -56.875 1.548 1 13.92 220 ASP A CA 1
ATOM 1624 C C . ASP A 1 220 ? 37 -55.531 0.844 1 13.92 220 ASP A C 1
ATOM 1626 O O . ASP A 1 220 ? 37.906 -54.688 0.863 1 13.92 220 ASP A O 1
ATOM 1630 N N . ASN A 1 221 ? 36.188 -55.531 -0.298 1 14.15 221 ASN A N 1
ATOM 1631 C CA . ASN A 1 221 ? 36.75 -55.438 -1.63 1 14.15 221 ASN A CA 1
ATOM 1632 C C . ASN A 1 221 ? 37.188 -54 -1.95 1 14.15 221 ASN A C 1
ATOM 1634 O O . ASN A 1 221 ? 36.688 -53.062 -1.336 1 14.15 221 ASN A O 1
ATOM 1638 N N . ASN A 1 222 ? 37.531 -53.906 -3.42 1 13.8 222 ASN A N 1
ATOM 1639 C CA . ASN A 1 222 ? 38.562 -53.562 -4.363 1 13.8 222 ASN A CA 1
ATOM 1640 C C . ASN A 1 222 ? 38.438 -52.094 -4.844 1 13.8 222 ASN A C 1
ATOM 1642 O O . ASN A 1 222 ? 39.375 -51.344 -4.773 1 13.8 222 ASN A O 1
ATOM 1646 N N . ASN A 1 223 ? 37.844 -51.969 -6.125 1 14.21 223 ASN A N 1
ATOM 1647 C CA . ASN A 1 223 ? 38.594 -51.688 -7.359 1 14.21 223 ASN A CA 1
ATOM 1648 C C . ASN A 1 223 ? 38.781 -50.188 -7.566 1 14.21 223 ASN A C 1
ATOM 1650 O O . ASN A 1 223 ? 38.062 -49.375 -6.965 1 14.21 223 ASN A O 1
ATOM 1654 N N . SER A 1 224 ? 39.25 -49.938 -8.953 1 14.14 224 SER A N 1
ATOM 1655 C CA . SER A 1 224 ? 40.281 -49.312 -9.742 1 14.14 224 SER A CA 1
ATOM 1656 C C . SER A 1 224 ? 39.875 -47.938 -10.219 1 14.14 224 SER A C 1
ATOM 1658 O O . SER A 1 224 ? 40.625 -46.969 -10.078 1 14.14 224 SER A O 1
ATOM 1660 N N . ASN A 1 225 ? 39.094 -47.844 -11.359 1 13.89 225 ASN A N 1
ATOM 1661 C CA . ASN A 1 225 ? 39.688 -47.438 -12.625 1 13.89 225 ASN A CA 1
ATOM 1662 C C . ASN A 1 225 ? 39.812 -45.906 -12.703 1 13.89 225 ASN A C 1
ATOM 1664 O O . ASN A 1 225 ? 39.125 -45.188 -11.992 1 13.89 225 ASN A O 1
ATOM 1668 N N . SER A 1 226 ? 40.219 -45.531 -14.078 1 14.25 226 SER A N 1
ATOM 1669 C CA . SER A 1 226 ? 41.188 -44.75 -14.844 1 14.25 226 SER A CA 1
ATOM 1670 C C . SER A 1 226 ? 40.688 -43.344 -15.141 1 14.25 226 SER A C 1
ATOM 1672 O O . SER A 1 226 ? 41.344 -42.344 -14.844 1 14.25 226 SER A O 1
ATOM 1674 N N . HIS A 1 227 ? 40.344 -43.188 -16.5 1 14.2 227 HIS A N 1
ATOM 1675 C CA . HIS A 1 227 ? 41.156 -42.469 -17.5 1 14.2 227 HIS A CA 1
ATOM 1676 C C . HIS A 1 227 ? 40.75 -41 -17.562 1 14.2 227 HIS A C 1
ATOM 1678 O O . HIS A 1 227 ? 39.719 -40.594 -17.062 1 14.2 227 HIS A O 1
ATOM 1684 N N . SER A 1 228 ? 40.812 -40.562 -18.922 1 14.09 228 SER A N 1
ATOM 1685 C CA . SER A 1 228 ? 41.625 -39.625 -19.688 1 14.09 228 SER A CA 1
ATOM 1686 C C . SER A 1 228 ? 40.906 -38.281 -19.906 1 14.09 228 SER A C 1
ATOM 1688 O O . SER A 1 228 ? 41.5 -37.219 -19.703 1 14.09 228 SER A O 1
ATOM 1690 N N . ASN A 1 229 ? 39.969 -38.281 -20.922 1 13.94 229 ASN A N 1
ATOM 1691 C CA . ASN A 1 229 ? 40.312 -37.594 -22.172 1 13.94 229 ASN A CA 1
ATOM 1692 C C . ASN A 1 229 ? 40.125 -36.062 -22.031 1 13.94 229 ASN A C 1
ATOM 1694 O O . ASN A 1 229 ? 39.406 -35.594 -21.156 1 13.94 229 ASN A O 1
ATOM 1698 N N . SER A 1 230 ? 40.25 -35.438 -23.359 1 14.34 230 SER A N 1
ATOM 1699 C CA . SER A 1 230 ? 40.938 -34.406 -24.094 1 14.34 230 SER A CA 1
ATOM 1700 C C . SER A 1 230 ? 40.156 -33.094 -24.109 1 14.34 230 SER A C 1
ATOM 1702 O O . SER A 1 230 ? 40.656 -32.062 -23.734 1 14.34 230 SER A O 1
ATOM 1704 N N . SER A 1 231 ? 39.594 -32.812 -25.391 1 14.61 231 SER A N 1
ATOM 1705 C CA . SER A 1 231 ? 40.094 -31.797 -26.312 1 14.61 231 SER A CA 1
ATOM 1706 C C . SER A 1 231 ? 39.406 -30.453 -26.109 1 14.61 231 SER A C 1
ATOM 1708 O O . SER A 1 231 ? 38.375 -30.359 -25.438 1 14.61 231 SER A O 1
ATOM 1710 N N . SER A 1 232 ? 39.094 -29.859 -27.391 1 14.48 232 SER A N 1
ATOM 1711 C CA . SER A 1 232 ? 39.594 -28.688 -28.125 1 14.48 232 SER A CA 1
ATOM 1712 C C . SER A 1 232 ? 38.656 -27.5 -27.953 1 14.48 232 SER A C 1
ATOM 1714 O O . SER A 1 232 ? 39.094 -26.406 -27.562 1 14.48 232 SER A O 1
ATOM 1716 N N . ASN A 1 233 ? 37.969 -27.094 -29.172 1 14.22 233 ASN A N 1
ATOM 1717 C CA . ASN A 1 233 ? 38.312 -25.938 -30 1 14.22 233 ASN A CA 1
ATOM 1718 C C . ASN A 1 233 ? 37.438 -24.734 -29.672 1 14.22 233 ASN A C 1
ATOM 1720 O O . ASN A 1 233 ? 36.5 -24.828 -28.875 1 14.22 233 ASN A O 1
ATOM 1724 N N . GLY A 1 234 ? 36.75 -24.156 -30.859 1 14.74 234 GLY A N 1
ATOM 1725 C CA . GLY A 1 234 ? 36.969 -22.938 -31.641 1 14.74 234 GLY A CA 1
ATOM 1726 C C . GLY A 1 234 ? 36.062 -21.797 -31.219 1 14.74 234 GLY A C 1
ATOM 1727 O O . GLY A 1 234 ? 35.188 -21.969 -30.344 1 14.74 234 GLY A O 1
ATOM 1728 N N . GLY A 1 235 ? 35.188 -21.266 -32.281 1 15.21 235 GLY A N 1
ATOM 1729 C CA . GLY A 1 235 ? 35.25 -20.016 -33.031 1 15.21 235 GLY A CA 1
ATOM 1730 C C . GLY A 1 235 ? 34.344 -18.953 -32.469 1 15.21 235 GLY A C 1
ATOM 1731 O O . GLY A 1 235 ? 33.531 -19.219 -31.594 1 15.21 235 GLY A O 1
ATOM 1732 N N . SER A 1 236 ? 33.75 -18.047 -33.469 1 15.45 236 SER A N 1
ATOM 1733 C CA . SER A 1 236 ? 33.875 -16.641 -33.844 1 15.45 236 SER A CA 1
ATOM 1734 C C . SER A 1 236 ? 32.719 -15.812 -33.312 1 15.45 236 SER A C 1
ATOM 1736 O O . SER A 1 236 ? 32.906 -14.789 -32.688 1 15.45 236 SER A O 1
ATOM 1738 N N . ASN A 1 237 ? 31.516 -15.695 -34.156 1 15.48 237 ASN A N 1
ATOM 1739 C CA . ASN A 1 237 ? 31.172 -14.477 -34.875 1 15.48 237 ASN A CA 1
ATOM 1740 C C . ASN A 1 237 ? 30.359 -13.523 -34.031 1 15.48 237 ASN A C 1
ATOM 1742 O O . ASN A 1 237 ? 29.703 -13.945 -33.062 1 15.48 237 ASN A O 1
ATOM 1746 N N . ASP A 1 238 ? 30 -12.25 -34.688 1 16.47 238 ASP A N 1
ATOM 1747 C CA . ASP A 1 238 ? 30.016 -10.797 -34.562 1 16.47 238 ASP A CA 1
ATOM 1748 C C . ASP A 1 238 ? 28.688 -10.289 -34 1 16.47 238 ASP A C 1
ATOM 1750 O O . ASP A 1 238 ? 27.703 -11.039 -33.938 1 16.47 238 ASP A O 1
ATOM 1754 N N . LYS A 1 239 ? 28.031 -9.148 -34.812 1 15.91 239 LYS A N 1
ATOM 1755 C CA . LYS A 1 239 ? 27.969 -7.707 -34.562 1 15.91 239 LYS A CA 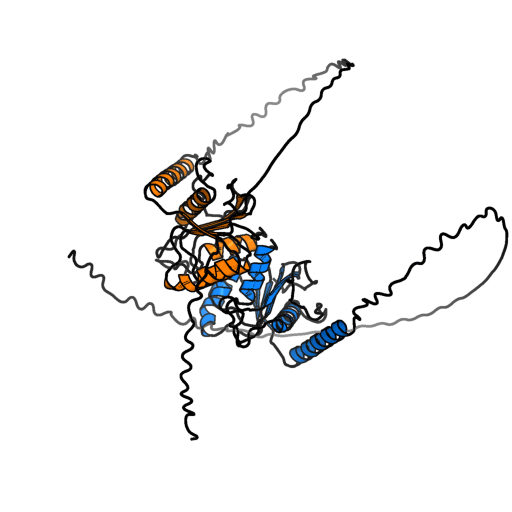1
ATOM 1756 C C . LYS A 1 239 ? 26.578 -7.297 -34.094 1 15.91 239 LYS A C 1
ATOM 1758 O O . LYS A 1 239 ? 26.438 -6.621 -33.062 1 15.91 239 LYS A O 1
ATOM 1763 N N . SER A 1 240 ? 25.609 -6.625 -35.031 1 16.88 240 SER A N 1
ATOM 1764 C CA . SER A 1 240 ? 25.234 -5.223 -35.156 1 16.88 240 SER A CA 1
ATOM 1765 C C . SER A 1 240 ? 23.844 -4.969 -34.562 1 16.88 240 SER A C 1
ATOM 1767 O O . SER A 1 240 ? 22.844 -5.488 -35.062 1 16.88 240 SER A O 1
ATOM 1769 N N . ASN A 1 241 ? 23.594 -4.727 -33.406 1 16.53 241 ASN A N 1
ATOM 1770 C CA . ASN A 1 241 ? 22.281 -4.402 -32.844 1 16.53 241 ASN A CA 1
ATOM 1771 C C . ASN A 1 241 ? 21.875 -2.971 -33.156 1 16.53 241 ASN A C 1
ATOM 1773 O O . ASN A 1 241 ? 22.453 -2.018 -32.625 1 16.53 241 ASN A O 1
ATOM 1777 N N . SER A 1 242 ? 21.375 -2.625 -34.375 1 17.05 242 SER A N 1
ATOM 1778 C CA . SER A 1 242 ? 20.938 -1.277 -34.719 1 17.05 242 SER A CA 1
ATOM 1779 C C . SER A 1 242 ? 19.672 -0.902 -33.938 1 17.05 242 SER A C 1
ATOM 1781 O O . SER A 1 242 ? 18.609 -1.51 -34.125 1 17.05 242 SER A O 1
ATOM 1783 N N . ASN A 1 243 ? 19.656 -0.373 -32.781 1 17.25 243 ASN A N 1
ATOM 1784 C CA . ASN A 1 243 ? 18.531 0.114 -31.984 1 17.25 243 ASN A CA 1
ATOM 1785 C C . ASN A 1 243 ? 17.953 1.404 -32.562 1 17.25 243 ASN A C 1
ATOM 1787 O O . ASN A 1 243 ? 18.641 2.418 -32.656 1 17.25 243 ASN A O 1
ATOM 1791 N N . SER A 1 244 ? 17.078 1.41 -33.562 1 16.95 244 SER A N 1
ATOM 1792 C CA . SER A 1 244 ? 16.406 2.586 -34.125 1 16.95 244 SER A CA 1
ATOM 1793 C C . SER A 1 244 ? 15.578 3.295 -33.031 1 16.95 244 SER A C 1
ATOM 1795 O O . SER A 1 244 ? 14.641 2.717 -32.5 1 16.95 244 SER A O 1
ATOM 1797 N N . ILE A 1 245 ? 16 4.27 -32.344 1 18 245 ILE A N 1
ATOM 1798 C CA . ILE A 1 245 ? 15.414 5.129 -31.328 1 18 245 ILE A CA 1
ATOM 1799 C C . ILE A 1 245 ? 14.422 6.09 -31.984 1 18 245 ILE A C 1
ATOM 1801 O O . ILE A 1 245 ? 14.812 6.988 -32.719 1 18 245 ILE A O 1
ATOM 1805 N N . ALA A 1 246 ? 13.273 5.676 -32.5 1 17.95 246 ALA A N 1
ATOM 1806 C CA . ALA A 1 246 ? 12.461 6.711 -33.156 1 17.95 246 ALA A CA 1
ATOM 1807 C C . ALA A 1 246 ? 12.133 7.828 -32.156 1 17.95 246 ALA A C 1
ATOM 1809 O O . ALA A 1 246 ? 11.945 7.574 -30.969 1 17.95 246 ALA A O 1
ATOM 1810 N N . ALA A 1 247 ? 12.039 9.18 -32.625 1 17.3 247 ALA A N 1
ATOM 1811 C CA . ALA A 1 247 ? 11.977 10.625 -32.438 1 17.3 247 ALA A CA 1
ATOM 1812 C C . ALA A 1 247 ? 10.609 11.047 -31.891 1 17.3 247 ALA A C 1
ATOM 1814 O O . ALA A 1 247 ? 9.578 10.75 -32.5 1 17.3 247 ALA A O 1
ATOM 1815 N N . CYS A 1 248 ? 10.414 11.219 -30.594 1 18.11 248 CYS A N 1
ATOM 1816 C CA . CYS A 1 248 ? 9.266 11.773 -29.891 1 18.11 248 CYS A CA 1
ATOM 1817 C C . CYS A 1 248 ? 8.938 13.18 -30.391 1 18.11 248 CYS A C 1
ATOM 1819 O O . CYS A 1 248 ? 9.789 14.07 -30.344 1 18.11 248 CYS A O 1
ATOM 1821 N N . SER A 1 249 ? 8.18 13.344 -31.469 1 16.88 249 SER A N 1
ATOM 1822 C CA . SER A 1 249 ? 7.719 14.617 -32.031 1 16.88 249 SER A CA 1
ATOM 1823 C C . SER A 1 249 ? 6.961 15.43 -30.969 1 16.88 249 SER A C 1
ATOM 1825 O O . SER A 1 249 ? 6.004 14.945 -30.375 1 16.88 249 SER A O 1
ATOM 1827 N N . GLY A 1 250 ? 7.531 16.406 -30.234 1 17.97 250 GLY A N 1
ATOM 1828 C CA . GLY A 1 250 ? 7.129 17.438 -29.281 1 17.97 250 GLY A CA 1
ATOM 1829 C C . GLY A 1 250 ? 6.18 18.453 -29.875 1 17.97 250 GLY A C 1
ATOM 1830 O O . GLY A 1 250 ? 6.582 19.281 -30.703 1 17.97 250 GLY A O 1
ATOM 1831 N N . ASN A 1 251 ? 4.984 18.125 -30.422 1 16.91 251 ASN A N 1
ATOM 1832 C CA . ASN A 1 251 ? 4.234 19.25 -30.969 1 16.91 251 ASN A CA 1
ATOM 1833 C C . ASN A 1 251 ? 3.869 20.266 -29.875 1 16.91 251 ASN A C 1
ATOM 1835 O O . ASN A 1 251 ? 3.166 19.922 -28.922 1 16.91 251 ASN A O 1
ATOM 1839 N N . ALA A 1 252 ? 4.484 21.516 -29.75 1 18.56 252 ALA A N 1
ATOM 1840 C CA . ALA A 1 252 ? 4.441 22.703 -28.922 1 18.56 252 ALA A CA 1
ATOM 1841 C C . ALA A 1 252 ? 3.164 23.5 -29.172 1 18.56 252 ALA A C 1
ATOM 1843 O O . ALA A 1 252 ? 3.066 24.672 -28.781 1 18.56 252 ALA A O 1
ATOM 1844 N N . ASN A 1 253 ? 2.01 23.047 -29.516 1 17.8 253 ASN A N 1
ATOM 1845 C CA . ASN A 1 253 ? 1.208 24.188 -29.953 1 17.8 253 ASN A CA 1
ATOM 1846 C C . ASN A 1 253 ? 1.065 25.234 -28.859 1 17.8 253 ASN A C 1
ATOM 1848 O O . ASN A 1 253 ? 1.229 24.938 -27.672 1 17.8 253 ASN A O 1
ATOM 1852 N N . SER A 1 254 ? 0.219 26.469 -29.219 1 17.38 254 SER A N 1
ATOM 1853 C CA . SER A 1 254 ? 0.212 27.922 -29.094 1 17.38 254 SER A CA 1
ATOM 1854 C C . SER A 1 254 ? -0.355 28.375 -27.75 1 17.38 254 SER A C 1
ATOM 1856 O O . SER A 1 254 ? -0.891 27.562 -27 1 17.38 254 SER A O 1
ATOM 1858 N N . LYS A 1 255 ? -1.39 29.547 -27.875 1 18.39 255 LYS A N 1
ATOM 1859 C CA . LYS A 1 255 ? -1.473 30.922 -27.406 1 18.39 255 LYS A CA 1
ATOM 1860 C C . LYS A 1 255 ? -2.207 31.016 -26.062 1 18.39 255 LYS A C 1
ATOM 1862 O O . LYS A 1 255 ? -3.176 30.281 -25.844 1 18.39 255 LYS A O 1
ATOM 1867 N N . ARG A 1 256 ? -1.828 31.938 -25.141 1 18.66 256 ARG A N 1
ATOM 1868 C CA . ARG A 1 256 ? -1.932 32.438 -23.781 1 18.66 256 ARG A CA 1
ATOM 1869 C C . ARG A 1 256 ? -3.186 33.281 -23.594 1 18.66 256 ARG A C 1
ATOM 1871 O O . ARG A 1 256 ? -3.406 33.844 -22.516 1 18.66 256 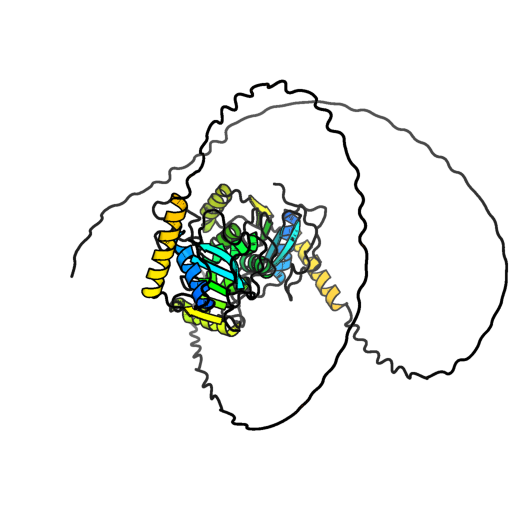ARG A O 1
ATOM 1878 N N . LYS A 1 257 ? -4.289 33.375 -24.359 1 20.55 257 LYS A N 1
ATOM 1879 C CA . LYS A 1 257 ? -4.859 34.688 -24.016 1 20.55 257 LYS A CA 1
ATOM 1880 C C . LYS A 1 257 ? -5.395 34.688 -22.594 1 20.55 257 LYS A C 1
ATOM 1882 O O . LYS A 1 257 ? -6.121 33.781 -22.188 1 20.55 257 LYS A O 1
ATOM 1887 N N . LEU A 1 258 ? -5.094 35.719 -21.781 1 19.55 258 LEU A N 1
ATOM 1888 C CA . LEU A 1 258 ? -5.227 36.281 -20.438 1 19.55 258 LEU A CA 1
ATOM 1889 C C . LEU A 1 258 ? -6.672 36.688 -20.156 1 19.55 258 LEU A C 1
ATOM 1891 O O . LEU A 1 258 ? -7.062 36.812 -18.984 1 19.55 258 LEU A O 1
ATOM 1895 N N . PRO A 1 259 ? -7.762 36.719 -21.156 1 19.7 259 PRO A N 1
ATOM 1896 C CA . PRO A 1 259 ? -8.398 38 -20.859 1 19.7 259 PRO A CA 1
ATOM 1897 C C . PRO A 1 259 ? -8.945 38.094 -19.438 1 19.7 259 PRO A C 1
ATOM 1899 O O . PRO A 1 259 ? -8.977 37.094 -18.719 1 19.7 259 PRO A O 1
ATOM 1902 N N . GLU A 1 260 ? -10.258 38.812 -19.422 1 20.12 260 GLU A N 1
ATOM 1903 C CA . GLU A 1 260 ? -10.938 39.969 -18.812 1 20.12 260 GLU A CA 1
ATOM 1904 C C . GLU A 1 260 ? -11.625 39.562 -17.516 1 20.12 260 GLU A C 1
ATOM 1906 O O . GLU A 1 260 ? -12.023 38.406 -17.344 1 20.12 260 GLU A O 1
ATOM 1911 N N . ASP A 1 261 ? -11.781 40.531 -16.531 1 20.69 261 ASP A N 1
ATOM 1912 C CA . ASP A 1 261 ? -12.203 41 -15.203 1 20.69 261 ASP A CA 1
ATOM 1913 C C . ASP A 1 261 ? -13.688 40.75 -14.977 1 20.69 261 ASP A C 1
ATOM 1915 O O . ASP A 1 261 ? -14.164 40.812 -13.844 1 20.69 261 ASP A O 1
ATOM 1919 N N . GLU A 1 262 ? -14.664 40.438 -16 1 21.09 262 GLU A N 1
ATOM 1920 C CA . GLU A 1 262 ? -15.906 40.938 -15.414 1 21.09 262 GLU A CA 1
ATOM 1921 C C . GLU A 1 262 ? -16.344 40.062 -14.242 1 21.09 262 GLU A C 1
ATOM 1923 O O . GLU A 1 262 ? -16.188 38.844 -14.266 1 21.09 262 GLU A O 1
ATOM 1928 N N . MET B 1 1 ? -12.734 4.891 19.016 1 58.12 1 MET B N 1
ATOM 1929 C CA . MET B 1 1 ? -11.586 5.188 19.875 1 58.12 1 MET B CA 1
ATOM 1930 C C . MET B 1 1 ? -11.172 6.648 19.734 1 58.12 1 MET B C 1
ATOM 1932 O O . MET B 1 1 ? -11.234 7.219 18.641 1 58.12 1 MET B O 1
ATOM 1936 N N . PRO B 1 2 ? -10.953 7.309 20.812 1 70.5 2 PRO B N 1
ATOM 1937 C CA . PRO B 1 2 ? -10.5 8.695 20.719 1 70.5 2 PRO B CA 1
ATOM 1938 C C . PRO B 1 2 ? -9.219 8.852 19.906 1 70.5 2 PRO B C 1
ATOM 1940 O O . PRO B 1 2 ? -8.445 7.895 19.781 1 70.5 2 PRO B O 1
ATOM 1943 N N . PRO B 1 3 ? -9.117 9.977 19.203 1 77.06 3 PRO B N 1
ATOM 1944 C CA . PRO B 1 3 ? -7.859 10.219 18.484 1 77.06 3 PRO B CA 1
ATOM 1945 C C . PRO B 1 3 ? -6.637 10.117 19.406 1 77.06 3 PRO B C 1
ATOM 1947 O O . PRO B 1 3 ? -6.641 10.672 20.5 1 77.06 3 PRO B O 1
ATOM 1950 N N . PRO B 1 4 ? -5.785 9.344 18.969 1 81.88 4 PRO B N 1
ATOM 1951 C CA . PRO B 1 4 ? -4.594 9.203 19.812 1 81.88 4 PRO B CA 1
ATOM 1952 C C . PRO B 1 4 ? -3.797 10.5 19.922 1 81.88 4 PRO B C 1
ATOM 1954 O O . PRO B 1 4 ? -3.734 11.273 18.969 1 81.88 4 PRO B O 1
ATOM 1957 N N . ARG B 1 5 ? -3.25 10.719 21.172 1 91.5 5 ARG B N 1
ATOM 1958 C CA . ARG B 1 5 ? -2.275 11.797 21.312 1 91.5 5 ARG B CA 1
ATOM 1959 C C . ARG B 1 5 ? -0.989 11.469 20.562 1 91.5 5 ARG B C 1
ATOM 1961 O O . ARG B 1 5 ? -0.498 10.336 20.625 1 91.5 5 ARG B O 1
ATOM 1968 N N . LEU B 1 6 ? -0.489 12.438 19.844 1 96.56 6 LEU B N 1
ATOM 1969 C CA . LEU B 1 6 ? 0.727 12.18 19.078 1 96.56 6 LEU B CA 1
ATOM 1970 C C . LEU B 1 6 ? 1.967 12.43 19.922 1 96.56 6 LEU B C 1
ATOM 1972 O O . LEU B 1 6 ? 1.987 13.352 20.75 1 96.56 6 LEU B O 1
ATOM 1976 N N . THR B 1 7 ? 3.012 11.656 19.844 1 93.31 7 THR B N 1
ATOM 1977 C CA . THR B 1 7 ? 4.172 11.703 20.719 1 93.31 7 THR B CA 1
ATOM 1978 C C . THR B 1 7 ? 5.426 12.102 19.938 1 93.31 7 THR B C 1
ATOM 1980 O O . THR B 1 7 ? 6.453 12.43 20.547 1 93.31 7 THR B O 1
ATOM 1983 N N . GLY B 1 8 ? 5.523 12.031 18.641 1 95 8 GLY B N 1
ATOM 1984 C CA . GLY B 1 8 ? 6.688 12.32 17.828 1 95 8 GLY B CA 1
ATOM 1985 C C . GLY B 1 8 ? 6.863 11.344 16.672 1 95 8 GLY B C 1
ATOM 1986 O O . GLY B 1 8 ? 5.887 10.781 16.172 1 95 8 GLY B O 1
ATOM 1987 N N . PHE B 1 9 ? 8.211 11.258 16.281 1 97.88 9 PHE B N 1
ATOM 1988 C CA . PHE B 1 9 ? 8.5 10.445 15.109 1 97.88 9 PHE B CA 1
ATOM 1989 C C . PHE B 1 9 ? 9.219 9.164 15.492 1 97.88 9 PHE B C 1
ATOM 1991 O O . PHE B 1 9 ? 10.109 9.18 16.344 1 97.88 9 PHE B O 1
ATOM 1998 N N . ARG B 1 10 ? 8.812 8.117 14.906 1 97.62 10 ARG B N 1
ATOM 1999 C CA . ARG B 1 10 ? 9.711 6.965 14.852 1 97.62 10 ARG B CA 1
ATOM 2000 C C . ARG B 1 10 ? 10.93 7.27 13.984 1 97.62 10 ARG B C 1
ATOM 2002 O O . ARG B 1 10 ? 10.805 7.891 12.922 1 97.62 10 ARG B O 1
ATOM 2009 N N . PRO B 1 11 ? 12.164 6.855 14.484 1 97.5 11 PRO B N 1
ATOM 2010 C CA . PRO B 1 11 ? 13.289 7.004 13.562 1 97.5 11 PRO B CA 1
ATOM 2011 C C . PRO B 1 11 ? 13.039 6.367 12.203 1 97.5 11 PRO B C 1
ATOM 2013 O O . PRO B 1 11 ? 12.594 5.219 12.133 1 97.5 11 PRO B O 1
ATOM 2016 N N . GLY B 1 12 ? 13.203 7.105 11.148 1 97.56 12 GLY B N 1
ATOM 2017 C CA . GLY B 1 12 ? 12.984 6.605 9.797 1 97.56 12 GLY B CA 1
ATOM 2018 C C . GLY B 1 12 ? 11.594 6.895 9.266 1 97.56 12 GLY B C 1
ATOM 2019 O O . GLY B 1 12 ? 11.25 6.504 8.148 1 97.56 12 GLY B O 1
ATOM 2020 N N . ALA B 1 13 ? 10.781 7.602 10.031 1 98.56 13 ALA B N 1
ATOM 2021 C CA . ALA B 1 13 ? 9.406 7.898 9.656 1 98.56 13 ALA B CA 1
ATOM 2022 C C . ALA B 1 13 ? 9.344 8.859 8.469 1 98.56 13 ALA B C 1
ATOM 2024 O O . ALA B 1 13 ? 8.367 8.867 7.719 1 98.56 13 ALA B O 1
ATOM 2025 N N . LEU B 1 14 ? 10.344 9.672 8.336 1 98.44 14 LEU B N 1
ATOM 2026 C CA . LEU B 1 14 ? 10.438 10.594 7.207 1 98.44 14 LEU B CA 1
ATOM 2027 C C . LEU B 1 14 ? 11.562 10.18 6.262 1 98.44 14 LEU B C 1
ATOM 2029 O O . LEU B 1 14 ? 12.68 9.906 6.699 1 98.44 14 LEU B O 1
ATOM 2033 N N . PRO B 1 15 ? 11.211 10.039 5 1 96.69 15 PRO B N 1
ATOM 2034 C CA . PRO B 1 15 ? 12.297 9.734 4.062 1 96.69 15 PRO B CA 1
ATOM 2035 C C . PRO B 1 15 ? 13.258 10.914 3.873 1 96.69 15 PRO B C 1
ATOM 2037 O O . PRO B 1 15 ? 12.969 12.031 4.309 1 96.69 15 PRO B O 1
ATOM 2040 N N . GLU B 1 16 ? 14.383 10.562 3.258 1 92.69 16 GLU B N 1
ATOM 2041 C CA . GLU B 1 16 ? 15.359 11.609 2.953 1 92.69 16 GLU B CA 1
ATOM 2042 C C . GLU B 1 16 ? 14.742 12.711 2.1 1 92.69 16 GLU B C 1
ATOM 2044 O O . GLU B 1 16 ? 13.984 12.43 1.165 1 92.69 16 GLU B O 1
ATOM 2049 N N . GLY B 1 17 ? 14.992 13.938 2.406 1 93.25 17 GLY B N 1
ATOM 2050 C CA . GLY B 1 17 ? 14.547 15.07 1.615 1 93.25 17 GLY B CA 1
ATOM 2051 C C . GLY B 1 17 ? 13.211 15.625 2.072 1 93.25 17 GLY B C 1
ATOM 2052 O O . GLY B 1 17 ? 12.789 16.688 1.618 1 93.25 17 GLY B O 1
ATOM 2053 N N . ILE B 1 18 ? 12.523 14.938 2.893 1 97 18 ILE B N 1
ATOM 2054 C CA . ILE B 1 18 ? 11.25 15.422 3.424 1 97 18 ILE B CA 1
ATOM 2055 C C . ILE B 1 18 ? 11.469 16.047 4.801 1 97 18 ILE B C 1
ATOM 2057 O O . ILE B 1 18 ? 11.992 15.398 5.707 1 97 18 ILE B O 1
ATOM 2061 N N . GLN B 1 19 ? 11.023 17.281 4.934 1 96.5 19 GLN B N 1
ATOM 2062 C CA . GLN B 1 19 ? 11.188 18.016 6.184 1 96.5 19 GLN B CA 1
ATOM 2063 C C . GLN B 1 19 ? 9.867 18.125 6.938 1 96.5 19 GLN B C 1
ATOM 2065 O O . GLN B 1 19 ? 8.797 18.25 6.328 1 96.5 19 GLN B O 1
ATOM 2070 N N . SER B 1 20 ? 10.008 18.172 8.242 1 97.5 20 SER B N 1
ATOM 2071 C CA . SER B 1 20 ? 8.836 18.391 9.078 1 97.5 20 SER B CA 1
ATOM 2072 C C . SER B 1 20 ? 8.656 19.859 9.422 1 97.5 20 SER B C 1
ATOM 2074 O O . SER B 1 20 ? 7.637 20.25 9.992 1 97.5 20 SER B O 1
ATOM 2076 N N . PHE B 1 21 ? 9.672 20.672 9.172 1 97.19 21 PHE B N 1
ATOM 2077 C CA . PHE B 1 21 ? 9.672 22.109 9.414 1 97.19 21 PHE B CA 1
ATOM 2078 C C . PHE B 1 21 ? 9.508 22.406 10.898 1 97.19 21 PHE B C 1
ATOM 2080 O O . PHE B 1 21 ? 8.727 23.281 11.281 1 97.19 21 PHE B O 1
ATOM 2087 N N . GLY B 1 22 ? 10.172 21.562 11.695 1 95.12 22 GLY B N 1
ATOM 2088 C CA . GLY B 1 22 ? 10.203 21.797 13.125 1 95.12 22 GLY B CA 1
ATOM 2089 C C . GLY B 1 22 ? 8.93 21.359 13.836 1 95.12 22 GLY B C 1
ATOM 2090 O O . GLY B 1 22 ? 8.688 21.75 14.977 1 95.12 22 GLY B O 1
ATOM 2091 N N . TRP B 1 23 ? 8.109 20.625 13.219 1 97.5 23 TRP B N 1
ATOM 2092 C CA . TRP B 1 23 ? 6.859 20.156 13.805 1 97.5 23 TRP B CA 1
ATOM 2093 C C . TRP B 1 23 ? 7.109 19.406 15.102 1 97.5 23 TRP B C 1
ATOM 2095 O O . TRP B 1 23 ? 7.988 18.547 15.164 1 97.5 23 TRP B O 1
ATOM 2105 N N . ALA B 1 24 ? 6.309 19.703 16.047 1 96.88 24 ALA B N 1
ATOM 2106 C CA . ALA B 1 24 ? 6.156 18.984 17.328 1 96.88 24 ALA B CA 1
ATOM 2107 C C . ALA B 1 24 ? 4.727 19.109 17.844 1 96.88 24 ALA B C 1
ATOM 2109 O O . ALA B 1 24 ? 4.094 20.156 17.719 1 96.88 24 ALA B O 1
ATOM 2110 N N . PRO B 1 25 ? 4.309 17.984 18.391 1 96.94 25 PRO B N 1
ATOM 2111 C CA . PRO B 1 25 ? 2.928 18.062 18.875 1 96.94 25 PRO B CA 1
ATOM 2112 C C . PRO B 1 25 ? 2.74 19.156 19.938 1 96.94 25 PRO B C 1
ATOM 2114 O O . PRO B 1 25 ? 3.584 19.312 20.828 1 96.94 25 PRO B O 1
ATOM 2117 N N . LEU B 1 26 ? 1.658 19.859 19.812 1 96.19 26 LEU B N 1
ATOM 2118 C CA . LEU B 1 26 ? 1.271 20.859 20.797 1 96.19 26 LEU B CA 1
ATOM 2119 C C . LEU B 1 26 ? 0.266 20.281 21.797 1 96.19 26 LEU B C 1
ATOM 2121 O O . LEU B 1 26 ? -0.758 19.719 21.391 1 96.19 26 LEU B O 1
ATOM 2125 N N . PRO B 1 27 ? 0.525 20.469 23.062 1 94.75 27 PRO B N 1
ATOM 2126 C CA . PRO B 1 27 ? -0.337 19.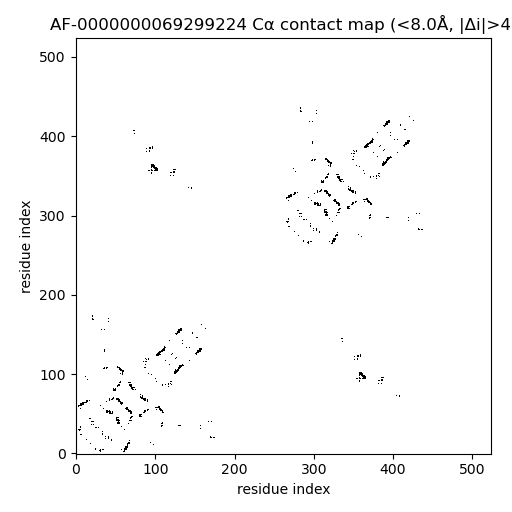875 24.078 1 94.75 27 PRO B CA 1
ATOM 2127 C C . PRO B 1 27 ? -1.762 20.422 24.047 1 94.75 27 PRO B C 1
ATOM 2129 O O . PRO B 1 27 ? -2.701 19.734 24.453 1 94.75 27 PRO B O 1
ATOM 2132 N N . GLU B 1 28 ? -1.946 21.672 23.609 1 94.69 28 GLU B N 1
ATOM 2133 C CA . GLU B 1 28 ? -3.26 22.312 23.609 1 94.69 28 GLU B CA 1
ATOM 2134 C C . GLU B 1 28 ? -4.121 21.797 22.453 1 94.69 28 GLU B C 1
ATOM 2136 O O . GLU B 1 28 ? -5.332 22.031 22.422 1 94.69 28 GLU B O 1
ATOM 2141 N N . LEU B 1 29 ? -3.553 21.125 21.5 1 95.69 29 LEU B N 1
ATOM 2142 C CA . LEU B 1 29 ? -4.273 20.609 20.328 1 95.69 29 LEU B CA 1
ATOM 2143 C C . LEU B 1 29 ? -4.598 19.125 20.5 1 95.69 29 LEU B C 1
ATOM 2145 O O . LEU B 1 29 ? -3.852 18.406 21.156 1 95.69 29 LEU B O 1
ATOM 2149 N N . SER B 1 30 ? -5.723 18.688 19.906 1 95.38 30 SER B N 1
ATOM 2150 C CA . SER B 1 30 ? -6.062 17.281 19.875 1 95.38 30 SER B CA 1
ATOM 2151 C C . SER B 1 30 ? -5.086 16.5 19 1 95.38 30 SER B C 1
ATOM 2153 O O . SER B 1 30 ? -4.316 17.078 18.25 1 95.38 30 SER B O 1
ATOM 2155 N N . GLY B 1 31 ? -5.098 15.148 19.141 1 96.06 31 GLY B N 1
ATOM 2156 C CA . GLY B 1 31 ? -4.297 14.312 18.266 1 96.06 31 GLY B CA 1
ATOM 2157 C C . GLY B 1 31 ? -4.57 14.547 16.797 1 96.06 31 GLY B C 1
ATOM 2158 O O . GLY B 1 31 ? -3.639 14.641 15.992 1 96.06 31 GLY B O 1
ATOM 2159 N N . ASP B 1 32 ? -5.809 14.672 16.453 1 97.69 32 ASP B N 1
ATOM 2160 C CA . ASP B 1 32 ? -6.203 14.898 15.07 1 97.69 32 ASP B CA 1
ATOM 2161 C C . ASP B 1 32 ? -5.672 16.234 14.562 1 97.69 32 ASP B C 1
ATOM 2163 O O . ASP B 1 32 ? -5.195 16.328 13.43 1 97.69 32 ASP B O 1
ATOM 2167 N N . GLU B 1 33 ? -5.801 17.219 15.43 1 97.19 33 GLU B N 1
ATOM 2168 C CA . GLU B 1 33 ? -5.312 18.531 15.039 1 97.19 33 GLU B CA 1
ATOM 2169 C C . GLU B 1 33 ? -3.799 18.531 14.828 1 97.19 33 GLU B C 1
ATOM 2171 O O . GLU B 1 33 ? -3.297 19.078 13.852 1 97.19 33 GLU B O 1
ATOM 2176 N N . ASN B 1 34 ? -3.098 17.875 15.75 1 98.12 34 ASN B N 1
ATOM 2177 C CA . ASN B 1 34 ? -1.649 17.766 15.617 1 98.12 34 ASN B CA 1
ATOM 2178 C C . ASN B 1 34 ? -1.255 17 14.367 1 98.12 34 ASN B C 1
ATOM 2180 O O . ASN B 1 34 ? -0.309 17.375 13.672 1 98.12 34 ASN B O 1
ATOM 2184 N N . GLY B 1 35 ? -1.937 15.922 14.141 1 98.12 35 GLY B N 1
ATOM 2185 C CA . GLY B 1 35 ? -1.668 15.133 12.945 1 98.12 35 GLY B CA 1
ATOM 2186 C C . GLY B 1 35 ? -1.912 15.898 11.656 1 98.12 35 GLY B C 1
ATOM 2187 O O . GLY B 1 35 ? -1.122 15.805 10.719 1 98.12 35 GLY B O 1
ATOM 2188 N N . MET B 1 36 ? -2.99 16.672 11.648 1 98.12 36 MET B N 1
ATOM 2189 C CA . MET B 1 36 ? -3.299 17.469 10.461 1 98.12 36 MET B CA 1
ATOM 2190 C C . MET B 1 36 ? -2.279 18.578 10.273 1 98.12 36 MET B C 1
ATOM 2192 O O . MET B 1 36 ? -1.91 18.906 9.148 1 98.12 36 MET B O 1
ATOM 2196 N N . ASP B 1 37 ? -1.876 19.172 11.398 1 98.38 37 ASP B N 1
ATOM 2197 C CA . ASP B 1 37 ? -0.798 20.156 11.312 1 98.38 37 ASP B CA 1
ATOM 2198 C C . ASP B 1 37 ? 0.423 19.562 10.609 1 98.38 37 ASP B C 1
ATOM 2200 O O . ASP B 1 37 ? 0.989 20.188 9.711 1 98.38 37 ASP B O 1
ATOM 2204 N N . LEU B 1 38 ? 0.784 18.406 11.031 1 98.44 38 LEU B N 1
ATOM 2205 C CA . LEU B 1 38 ? 1.938 17.75 10.43 1 98.44 38 LEU B CA 1
ATOM 2206 C C . LEU B 1 38 ? 1.703 17.5 8.945 1 98.44 38 LEU B C 1
ATOM 2208 O O . LEU B 1 38 ? 2.57 17.781 8.109 1 98.44 38 LEU B O 1
ATOM 2212 N N . ALA B 1 39 ? 0.557 16.938 8.586 1 98.56 39 ALA B N 1
ATOM 2213 C CA . ALA B 1 39 ? 0.242 16.672 7.184 1 98.56 39 ALA B CA 1
ATOM 2214 C C . ALA B 1 39 ? 0.349 17.938 6.34 1 98.56 39 ALA B C 1
ATOM 2216 O O . ALA B 1 39 ? 0.899 17.906 5.238 1 98.56 39 ALA B O 1
ATOM 2217 N N . LEU B 1 40 ? -0.178 19.031 6.84 1 97.88 40 LEU B N 1
ATOM 2218 C CA . LEU B 1 40 ? -0.145 20.297 6.137 1 97.88 40 LEU B CA 1
ATOM 2219 C C . LEU B 1 40 ? 1.289 20.797 5.961 1 97.88 40 LEU B C 1
ATOM 2221 O O . LEU B 1 40 ? 1.645 21.328 4.91 1 97.88 40 LEU B O 1
ATOM 2225 N N . LEU B 1 41 ? 2.105 20.625 6.953 1 98.25 41 LEU B N 1
ATOM 2226 C CA . LEU B 1 41 ? 3.512 21.016 6.859 1 98.25 41 LEU B CA 1
ATOM 2227 C C . LEU B 1 41 ? 4.242 20.141 5.84 1 98.25 41 LEU B C 1
ATOM 2229 O O . LEU B 1 41 ? 5.02 20.656 5.031 1 98.25 41 LEU B O 1
ATOM 2233 N N . LEU B 1 42 ? 3.967 18.844 5.875 1 98.38 42 LEU B N 1
ATOM 2234 C CA . LEU B 1 42 ? 4.605 17.922 4.945 1 98.38 42 LEU B CA 1
ATOM 2235 C C . LEU B 1 42 ? 4.289 18.297 3.502 1 98.38 42 LEU B C 1
ATOM 2237 O O . LEU B 1 42 ? 5.137 18.141 2.617 1 98.38 42 LEU B O 1
ATOM 2241 N N . ALA B 1 43 ? 3.074 18.766 3.25 1 97.44 43 ALA B N 1
ATOM 2242 C CA . ALA B 1 43 ? 2.627 19.094 1.9 1 97.44 43 ALA B CA 1
ATOM 2243 C C . ALA B 1 43 ? 3.555 20.125 1.252 1 97.44 43 ALA B C 1
ATOM 2245 O O . ALA B 1 43 ? 3.654 20.188 0.025 1 97.44 43 ALA B O 1
ATOM 2246 N N . ARG B 1 44 ? 4.277 20.859 1.988 1 95.81 44 ARG B N 1
ATOM 2247 C CA . ARG B 1 44 ? 5.164 21.906 1.499 1 95.81 44 ARG B CA 1
ATOM 2248 C C . ARG B 1 44 ? 6.379 21.312 0.79 1 95.81 44 ARG B C 1
ATOM 2250 O O . ARG B 1 44 ? 7.09 22.031 0.072 1 95.81 44 ARG B O 1
ATOM 2257 N N . ASN B 1 45 ? 6.641 20 1.039 1 96.69 45 ASN B N 1
ATOM 2258 C CA . ASN B 1 45 ? 7.77 19.312 0.413 1 96.69 45 ASN B CA 1
ATOM 2259 C C . ASN B 1 45 ? 7.445 18.875 -1.014 1 96.69 45 ASN B C 1
ATOM 2261 O O . ASN B 1 45 ? 8.336 18.516 -1.777 1 96.69 45 ASN B O 1
ATOM 2265 N N . SER B 1 46 ? 6.148 18.875 -1.404 1 95.81 46 SER B N 1
ATOM 2266 C CA . SER B 1 46 ? 5.727 18.328 -2.689 1 95.81 46 SER B CA 1
ATOM 2267 C C . SER B 1 46 ? 6.219 19.188 -3.848 1 95.81 46 SER B C 1
ATOM 2269 O O . SER B 1 46 ? 6.191 20.422 -3.77 1 95.81 46 SER B O 1
ATOM 2271 N N . ARG B 1 47 ? 6.57 18.562 -4.934 1 88.88 47 ARG B N 1
ATOM 2272 C CA . ARG B 1 47 ? 7.004 19.234 -6.148 1 88.88 47 ARG B CA 1
ATOM 2273 C C . ARG B 1 47 ? 5.879 19.297 -7.176 1 88.88 47 ARG B C 1
ATOM 2275 O O . ARG B 1 47 ? 6.047 19.859 -8.258 1 88.88 47 ARG B O 1
ATOM 2282 N N . CYS B 1 48 ? 4.828 18.734 -6.836 1 90.19 48 CYS B N 1
ATOM 2283 C CA . CYS B 1 48 ? 3.719 18.688 -7.781 1 90.19 48 CYS B CA 1
ATOM 2284 C C . CYS B 1 48 ? 2.996 20.016 -7.852 1 90.19 48 CYS B C 1
ATOM 2286 O O . CYS B 1 48 ? 2.518 20.531 -6.84 1 90.19 48 CYS B O 1
ATOM 2288 N N . LYS B 1 49 ? 2.852 20.578 -9.031 1 81.06 49 LYS B N 1
ATOM 2289 C CA . LYS B 1 49 ? 2.297 21.922 -9.211 1 81.06 49 LYS B CA 1
ATOM 2290 C C . LYS B 1 49 ? 0.774 21.875 -9.312 1 81.06 49 LYS B C 1
ATOM 2292 O O . LYS B 1 49 ? 0.104 22.891 -9.133 1 81.06 49 LYS B O 1
ATOM 2297 N N . ALA B 1 50 ? 0.235 20.688 -9.617 1 77.69 50 ALA B N 1
ATOM 2298 C CA . ALA B 1 50 ? -1.217 20.562 -9.727 1 77.69 50 ALA B CA 1
ATOM 2299 C C . ALA B 1 50 ? -1.85 20.359 -8.352 1 77.69 50 ALA B C 1
ATOM 2301 O O . ALA B 1 50 ? -3.074 20.297 -8.227 1 77.69 50 ALA B O 1
ATOM 2302 N N . GLY B 1 51 ? -1.129 20.406 -7.316 1 87.19 51 GLY B N 1
ATOM 2303 C CA . GLY B 1 51 ? -1.638 20.234 -5.965 1 87.19 51 GLY B CA 1
ATOM 2304 C C . GLY B 1 51 ? -0.662 19.516 -5.055 1 87.19 51 GLY B C 1
ATOM 2305 O O . GLY B 1 51 ? -0.298 18.359 -5.312 1 87.19 51 GLY B O 1
ATOM 2306 N N . SER B 1 52 ? -0.232 20.234 -4.062 1 93.75 52 SER B N 1
ATOM 2307 C CA . SER B 1 52 ? 0.668 19.656 -3.064 1 93.75 52 SER B CA 1
ATOM 2308 C C . SER B 1 52 ? -0.109 18.953 -1.959 1 93.75 52 SER B C 1
ATOM 2310 O O . SER B 1 52 ? -1.009 19.547 -1.354 1 93.75 52 SER B O 1
ATOM 2312 N N . MET B 1 53 ? 0.202 17.703 -1.789 1 96.69 53 MET B N 1
ATOM 2313 C CA . MET B 1 53 ? -0.5 16.922 -0.776 1 96.69 53 MET B CA 1
ATOM 2314 C C . MET B 1 53 ? 0.484 16.297 0.212 1 96.69 53 MET B C 1
ATOM 2316 O O . MET B 1 53 ? 1.583 15.898 -0.171 1 96.69 53 MET B O 1
ATOM 2320 N N . GLY B 1 54 ? 0.114 16.297 1.429 1 98.31 54 GLY B N 1
ATOM 2321 C CA . GLY B 1 54 ? 0.87 15.672 2.496 1 98.31 54 GLY B CA 1
ATOM 2322 C C . GLY B 1 54 ? 0.068 14.633 3.258 1 98.31 54 GLY B C 1
ATOM 2323 O O . GLY B 1 54 ? -1.15 14.758 3.395 1 98.31 54 GLY B O 1
ATOM 2324 N N . CYS B 1 55 ? 0.782 13.625 3.738 1 98.75 55 CYS B N 1
ATOM 2325 C CA . CYS B 1 55 ? 0.17 12.555 4.508 1 98.75 55 CYS B CA 1
ATOM 2326 C C . CYS B 1 55 ? 1.078 12.117 5.652 1 98.75 55 CYS B C 1
ATOM 2328 O O . CYS B 1 55 ? 2.291 11.984 5.473 1 98.75 55 CYS B O 1
ATOM 2330 N N . ALA B 1 56 ? 0.518 11.961 6.77 1 98.81 56 ALA B N 1
ATOM 2331 C CA . ALA B 1 56 ? 1.194 11.383 7.93 1 98.81 56 ALA B CA 1
ATOM 2332 C C . ALA B 1 56 ? 0.424 10.188 8.477 1 98.81 56 ALA B C 1
ATOM 2334 O O . ALA B 1 56 ? -0.803 10.133 8.375 1 98.81 56 ALA B O 1
ATOM 2335 N N . ILE B 1 57 ? 1.127 9.234 9.023 1 98.81 57 ILE B N 1
ATOM 2336 C CA . ILE B 1 57 ? 0.517 8.078 9.664 1 98.81 57 ILE B CA 1
ATOM 2337 C C . ILE B 1 57 ? 1.058 7.934 11.086 1 98.81 57 ILE B C 1
ATOM 2339 O O . ILE B 1 57 ? 2.271 7.945 11.305 1 98.81 57 ILE B O 1
ATOM 2343 N N . ALA B 1 58 ? 0.157 7.848 12.047 1 98.62 58 ALA B N 1
ATOM 2344 C CA . ALA B 1 58 ? 0.534 7.582 13.43 1 98.62 58 ALA B CA 1
ATOM 2345 C C . ALA B 1 58 ? 0.015 6.223 13.891 1 98.62 58 ALA B C 1
ATOM 2347 O O . ALA B 1 58 ? -1.131 5.863 13.609 1 98.62 58 ALA B O 1
ATOM 2348 N N . ASP B 1 59 ? 0.858 5.484 14.562 1 97.88 59 ASP B N 1
ATOM 2349 C CA . ASP B 1 59 ? 0.412 4.195 15.078 1 97.88 59 ASP B CA 1
ATOM 2350 C C . ASP B 1 59 ? -0.543 4.375 16.25 1 97.88 59 ASP B C 1
ATOM 2352 O O . ASP B 1 59 ? -0.825 5.5 16.656 1 97.88 59 ASP B O 1
ATOM 2356 N N . PRO B 1 60 ? -1.108 3.309 16.797 1 96.56 60 PRO B N 1
ATOM 2357 C CA . PRO B 1 60 ? -2.117 3.436 17.844 1 96.56 60 PRO B CA 1
ATOM 2358 C C . PRO B 1 60 ? -1.57 4.098 19.109 1 96.56 60 PRO B C 1
ATOM 2360 O O . PRO B 1 60 ? -2.33 4.695 19.875 1 96.56 60 PRO B O 1
ATOM 2363 N N . GLY B 1 61 ? -0.301 4.012 19.234 1 95.62 61 GLY B N 1
ATOM 2364 C CA . GLY B 1 61 ? 0.323 4.637 20.391 1 95.62 61 GLY B CA 1
ATOM 2365 C C . GLY B 1 61 ? 0.59 6.117 20.188 1 95.62 61 GLY B C 1
ATOM 2366 O O . GLY B 1 61 ? 1.013 6.805 21.125 1 95.62 61 GLY B O 1
ATOM 2367 N N . GLY B 1 62 ? 0.389 6.582 19.016 1 97 62 GLY B N 1
ATOM 2368 C CA . GLY B 1 62 ? 0.538 8.008 18.75 1 97 62 GLY B CA 1
ATOM 2369 C C . GLY B 1 62 ? 1.873 8.359 18.125 1 97 62 GLY B C 1
ATOM 2370 O O . GLY B 1 62 ? 2.131 9.523 17.812 1 97 62 GLY B O 1
ATOM 2371 N N . THR B 1 63 ? 2.717 7.426 17.984 1 97.88 63 THR B N 1
ATOM 2372 C CA . THR B 1 63 ? 3.998 7.66 17.328 1 97.88 63 THR B CA 1
ATOM 2373 C C . THR B 1 63 ? 3.818 7.781 15.812 1 97.88 63 THR B C 1
ATOM 2375 O O . THR B 1 63 ? 3.182 6.93 15.188 1 97.88 63 THR B O 1
ATOM 2378 N N . VAL B 1 64 ? 4.344 8.852 15.25 1 98.62 64 VAL B N 1
ATOM 2379 C CA . VAL B 1 64 ? 4.301 9.008 13.797 1 98.62 64 VAL B CA 1
ATOM 2380 C C . VAL B 1 64 ? 5.262 8.016 13.141 1 98.62 64 VAL B C 1
ATOM 2382 O O . VAL B 1 64 ? 6.461 8.031 13.414 1 98.62 64 VAL B O 1
ATOM 2385 N N . ILE B 1 65 ? 4.742 7.203 12.266 1 98.69 65 ILE B N 1
ATOM 2386 C CA . ILE B 1 65 ? 5.555 6.133 11.695 1 98.69 65 ILE B CA 1
ATOM 2387 C C . ILE B 1 65 ? 5.844 6.434 10.227 1 98.69 65 ILE B C 1
ATOM 2389 O O . ILE B 1 65 ? 6.719 5.809 9.617 1 98.69 65 ILE B O 1
ATOM 2393 N N . ALA B 1 66 ? 5.141 7.363 9.672 1 98.81 66 ALA B N 1
ATOM 2394 C CA . ALA B 1 66 ? 5.414 7.723 8.281 1 98.81 66 ALA B CA 1
ATOM 2395 C C . ALA B 1 66 ? 4.926 9.141 7.973 1 98.81 66 ALA B C 1
ATOM 2397 O O . ALA B 1 66 ? 3.877 9.562 8.461 1 98.81 66 ALA B O 1
ATOM 2398 N N . GLY B 1 67 ? 5.629 9.852 7.223 1 98.69 67 GLY B N 1
ATOM 2399 C CA . GLY B 1 67 ? 5.273 11.094 6.562 1 98.69 67 GLY B CA 1
ATOM 2400 C C . GLY B 1 67 ? 5.758 11.172 5.125 1 98.69 67 GLY B C 1
ATOM 2401 O O . GLY B 1 67 ? 6.895 10.797 4.828 1 98.69 67 GLY B O 1
ATOM 2402 N N . HIS B 1 68 ? 4.859 11.586 4.289 1 98.69 68 HIS B N 1
ATOM 2403 C CA . HIS B 1 68 ? 5.234 11.641 2.881 1 98.69 68 HIS B CA 1
ATOM 2404 C C . HIS B 1 68 ? 4.375 12.648 2.123 1 98.69 68 HIS B C 1
ATOM 2406 O O . HIS B 1 68 ? 3.557 13.352 2.723 1 98.69 68 HIS B O 1
ATOM 2412 N N . VAL B 1 69 ? 4.676 12.828 0.811 1 98.12 69 VAL B N 1
ATOM 2413 C CA . VAL B 1 69 ? 3.963 13.758 -0.055 1 98.12 69 VAL B CA 1
ATOM 2414 C C . VAL B 1 69 ? 3.693 13.102 -1.408 1 98.12 69 VAL B C 1
ATOM 2416 O O . VAL B 1 69 ? 4.215 12.023 -1.697 1 98.12 69 VAL B O 1
ATOM 2419 N N . ASN B 1 70 ? 2.75 13.719 -2.145 1 96.94 70 ASN B N 1
ATOM 2420 C CA . ASN B 1 70 ? 2.559 13.258 -3.516 1 96.94 70 ASN B CA 1
ATOM 2421 C C . ASN B 1 70 ? 3.764 13.594 -4.391 1 96.94 70 ASN B C 1
ATOM 2423 O O . ASN B 1 70 ? 4.57 14.453 -4.039 1 96.94 70 ASN B O 1
ATOM 2427 N N . GLY B 1 71 ? 3.893 12.828 -5.508 1 93.81 71 GLY B N 1
ATOM 2428 C CA . GLY B 1 71 ? 5.02 13.031 -6.406 1 93.81 71 GLY B CA 1
ATOM 2429 C C . GLY B 1 71 ? 4.809 12.422 -7.777 1 93.81 71 GLY B C 1
ATOM 2430 O O . GLY B 1 71 ? 3.871 11.648 -7.98 1 93.81 71 GLY B O 1
ATOM 2431 N N . PRO B 1 72 ? 5.723 12.836 -8.641 1 91.56 72 PRO B N 1
ATOM 2432 C CA . PRO B 1 72 ? 5.664 12.289 -9.992 1 91.56 72 PRO B CA 1
ATOM 2433 C C . PRO B 1 72 ? 6.355 10.93 -10.117 1 91.56 72 PRO B C 1
ATOM 2435 O O . PRO B 1 72 ? 7.301 10.648 -9.375 1 91.56 72 PRO B O 1
ATOM 2438 N N . LEU B 1 73 ? 5.836 10.109 -11 1 92 73 LEU B N 1
ATOM 2439 C CA . LEU B 1 73 ? 6.477 8.828 -11.289 1 92 73 LEU B CA 1
ATOM 2440 C C . LEU B 1 73 ? 6.773 8.703 -12.781 1 92 73 LEU B C 1
ATOM 2442 O O . LEU B 1 73 ? 7.902 8.383 -13.172 1 92 73 LEU B O 1
ATOM 2446 N N . TRP B 1 74 ? 5.914 9.055 -13.609 1 89.94 74 TRP B N 1
ATOM 2447 C CA . TRP B 1 74 ? 5.992 8.797 -15.047 1 89.94 74 TRP B CA 1
ATOM 2448 C C . TRP B 1 74 ? 6.867 9.844 -15.734 1 89.94 74 TRP B C 1
ATOM 2450 O O . TRP B 1 74 ? 7.672 9.508 -16.609 1 89.94 74 TRP B O 1
ATOM 2460 N N . GLU B 1 75 ? 6.68 11.117 -15.32 1 87.06 75 GLU B N 1
ATOM 2461 C CA . GLU B 1 75 ? 7.477 12.211 -15.875 1 87.06 75 GLU B CA 1
ATOM 2462 C C . GLU B 1 75 ? 8.039 13.094 -14.766 1 87.06 75 GLU B C 1
ATOM 2464 O O . GLU B 1 75 ? 7.621 14.242 -14.609 1 87.06 75 GLU B O 1
ATOM 2469 N N . PRO B 1 76 ? 9.039 12.609 -14.125 1 86 76 PRO B N 1
ATOM 2470 C CA . PRO B 1 76 ? 9.547 13.336 -12.961 1 86 76 PRO B CA 1
ATOM 2471 C C . PRO B 1 76 ? 10.234 14.648 -13.328 1 86 76 PRO B C 1
ATOM 2473 O O . PRO B 1 76 ? 10.336 15.555 -12.5 1 86 76 PRO B O 1
ATOM 2476 N N . ASN B 1 77 ? 10.68 14.781 -14.531 1 86.12 77 ASN B N 1
ATOM 2477 C CA . ASN B 1 77 ? 11.422 15.977 -14.938 1 86.12 77 ASN B CA 1
ATOM 2478 C C . ASN B 1 77 ? 10.555 16.938 -15.742 1 86.12 77 ASN B C 1
ATOM 2480 O O . ASN B 1 77 ? 11.055 17.906 -16.312 1 86.12 77 ASN B O 1
ATOM 2484 N N . ALA B 1 78 ? 9.32 16.656 -15.766 1 86.81 78 ALA B N 1
ATOM 2485 C CA . ALA B 1 78 ? 8.414 17.578 -16.453 1 86.81 78 ALA B CA 1
ATOM 2486 C C . ALA B 1 78 ? 8.391 18.938 -15.773 1 86.81 78 ALA B C 1
ATOM 2488 O O . ALA B 1 78 ? 8.656 19.047 -14.578 1 86.81 78 ALA B O 1
ATOM 2489 N N . LYS B 1 79 ? 8.109 19.984 -16.484 1 86.44 79 LYS B N 1
ATOM 2490 C CA . LYS B 1 79 ? 8 21.328 -15.938 1 86.44 79 LYS B CA 1
ATOM 2491 C C . LYS B 1 79 ? 6.906 21.406 -14.875 1 86.44 79 LYS B C 1
ATOM 2493 O O . LYS B 1 79 ? 7.051 22.109 -13.867 1 86.44 79 LYS B O 1
ATOM 2498 N N . ARG B 1 80 ? 5.848 20.703 -15.117 1 87.5 80 ARG B N 1
ATOM 2499 C CA . ARG B 1 80 ? 4.746 20.562 -14.172 1 87.5 80 ARG B CA 1
ATOM 2500 C C . ARG B 1 80 ? 4.488 19.094 -13.836 1 87.5 80 ARG B C 1
ATOM 2502 O O . ARG B 1 80 ? 3.607 18.469 -14.43 1 87.5 80 ARG B O 1
ATOM 2509 N N . PRO B 1 81 ? 5.254 18.688 -12.906 1 87 81 PRO B N 1
ATOM 2510 C CA . PRO B 1 81 ? 5.129 17.25 -12.625 1 87 81 PRO B CA 1
ATOM 2511 C C . PRO B 1 81 ? 3.748 16.875 -12.094 1 87 81 PRO B C 1
ATOM 2513 O O . PRO B 1 81 ? 3.152 17.625 -11.32 1 87 81 PRO B O 1
ATOM 2516 N N . CYS B 1 82 ? 3.303 15.727 -12.516 1 86.5 82 CYS B N 1
ATOM 2517 C CA . CYS B 1 82 ? 1.98 15.234 -12.148 1 86.5 82 CYS B CA 1
ATOM 2518 C C . CYS B 1 82 ? 2.016 14.555 -10.789 1 86.5 82 CYS B C 1
ATOM 2520 O O . CYS B 1 82 ? 3.08 14.156 -10.312 1 86.5 82 CYS B O 1
ATOM 2522 N N . SER B 1 83 ? 0.848 14.562 -10.156 1 91.06 83 SER B N 1
ATOM 2523 C CA . SER B 1 83 ? 0.653 13.812 -8.914 1 91.06 83 SER B CA 1
ATOM 2524 C C . SER B 1 83 ? 0.32 12.352 -9.195 1 91.06 83 SER B C 1
ATOM 2526 O O . SER B 1 83 ? -0.793 11.898 -8.922 1 91.06 83 SER B O 1
ATOM 2528 N N . ASP B 1 84 ? 1.333 11.625 -9.672 1 90.19 84 ASP B N 1
ATOM 2529 C CA . ASP B 1 84 ? 1.134 10.211 -10 1 90.19 84 ASP B CA 1
ATOM 2530 C C . ASP B 1 84 ? 0.958 9.375 -8.734 1 90.19 84 ASP B C 1
ATOM 2532 O O . ASP B 1 84 ? -0.025 8.641 -8.602 1 90.19 84 ASP B O 1
ATOM 2536 N N . LEU B 1 85 ? 1.938 9.516 -7.906 1 94.06 85 LEU B N 1
ATOM 2537 C CA . LEU B 1 85 ? 1.854 8.883 -6.59 1 94.06 85 LEU B CA 1
ATOM 2538 C C . LEU B 1 85 ? 1.205 9.82 -5.578 1 94.06 85 LEU B C 1
ATOM 2540 O O . LEU B 1 85 ? 1.733 10.898 -5.301 1 94.06 85 LEU B O 1
ATOM 2544 N N . HIS B 1 86 ? 0.065 9.438 -5.078 1 96.38 86 HIS B N 1
ATOM 2545 C CA . HIS B 1 86 ? -0.578 10.227 -4.035 1 96.38 86 HIS B CA 1
ATOM 2546 C C . HIS B 1 86 ? 0.172 10.109 -2.713 1 96.38 86 HIS B C 1
ATOM 2548 O O . HIS B 1 86 ? 0.965 9.18 -2.523 1 96.38 86 HIS B O 1
ATOM 2554 N N . ALA B 1 87 ? -0.044 11.078 -1.88 1 98 87 ALA B N 1
ATOM 2555 C CA . ALA B 1 87 ? 0.68 11.148 -0.613 1 98 87 ALA B CA 1
ATOM 2556 C C . ALA B 1 87 ? 0.409 9.914 0.244 1 98 87 ALA B C 1
ATOM 2558 O O . ALA B 1 87 ? 1.314 9.398 0.904 1 98 87 ALA B O 1
ATOM 2559 N N . GLU B 1 88 ? -0.861 9.445 0.307 1 98 88 GLU B N 1
ATOM 2560 C CA . GLU B 1 88 ? -1.235 8.258 1.07 1 98 88 GLU B CA 1
ATOM 2561 C C . GLU B 1 88 ? -0.485 7.023 0.577 1 98 88 GLU B C 1
ATOM 2563 O O . GLU B 1 88 ? -0.032 6.203 1.379 1 98 88 GLU B O 1
ATOM 2568 N N . VAL B 1 89 ? -0.407 6.918 -0.755 1 97.56 89 VAL B N 1
ATOM 2569 C CA . VAL B 1 89 ? 0.265 5.777 -1.371 1 97.56 89 VAL B CA 1
ATOM 2570 C C . VAL B 1 89 ? 1.731 5.75 -0.948 1 97.56 89 VAL B C 1
ATOM 2572 O O . VAL B 1 89 ? 2.248 4.711 -0.535 1 97.56 89 VAL B O 1
ATOM 2575 N N . ASN B 1 90 ? 2.336 6.898 -0.98 1 98.19 90 ASN B N 1
ATOM 2576 C CA . ASN B 1 90 ? 3.742 6.992 -0.605 1 98.19 90 ASN B CA 1
ATOM 2577 C C . ASN B 1 90 ? 3.943 6.742 0.886 1 98.19 90 ASN B C 1
ATOM 2579 O O . ASN B 1 90 ? 4.918 6.102 1.285 1 98.19 90 ASN B O 1
ATOM 2583 N N . ALA B 1 91 ? 3.039 7.242 1.692 1 98.81 91 ALA B N 1
ATOM 2584 C CA . ALA B 1 91 ? 3.162 7.043 3.135 1 98.81 91 ALA B CA 1
ATOM 2585 C C . ALA B 1 91 ? 2.986 5.574 3.504 1 98.81 91 ALA B C 1
ATOM 2587 O O . ALA B 1 91 ? 3.787 5.02 4.262 1 98.81 91 ALA B O 1
ATOM 2588 N N . ILE B 1 92 ? 1.956 4.945 2.973 1 98.81 92 ILE B N 1
ATOM 2589 C CA . ILE B 1 92 ? 1.724 3.527 3.23 1 98.81 92 ILE B CA 1
ATOM 2590 C C . ILE B 1 92 ? 2.871 2.703 2.652 1 98.81 92 ILE B C 1
ATOM 2592 O O . ILE B 1 92 ? 3.34 1.752 3.283 1 98.81 92 ILE B O 1
ATOM 2596 N N . GLY B 1 93 ? 3.27 3.102 1.456 1 98.62 93 GLY B N 1
ATOM 2597 C CA . GLY B 1 93 ? 4.422 2.451 0.854 1 98.62 93 GLY B CA 1
ATOM 2598 C C . GLY B 1 93 ? 5.664 2.518 1.721 1 98.62 93 GLY B C 1
ATOM 2599 O O . GLY B 1 93 ? 6.406 1.538 1.827 1 98.62 93 GLY B O 1
ATOM 2600 N N . LEU B 1 94 ? 5.891 3.652 2.322 1 98.69 94 LEU B N 1
ATOM 2601 C CA . LEU B 1 94 ? 7.039 3.809 3.211 1 98.69 94 LEU B CA 1
ATOM 2602 C C . LEU B 1 94 ? 6.938 2.859 4.398 1 98.69 94 LEU B C 1
ATOM 2604 O O . LEU B 1 94 ? 7.934 2.25 4.797 1 98.69 94 LEU B O 1
ATOM 2608 N N . CYS B 1 95 ? 5.742 2.758 4.965 1 98.81 95 CYS B N 1
ATOM 2609 C CA . CYS B 1 95 ? 5.551 1.832 6.074 1 98.81 95 CYS B CA 1
ATOM 2610 C C . CYS B 1 95 ? 5.848 0.4 5.648 1 98.81 95 CYS B C 1
ATOM 2612 O O . CYS B 1 95 ? 6.527 -0.338 6.367 1 98.81 95 CYS B O 1
ATOM 2614 N N . ALA B 1 96 ? 5.355 0.02 4.496 1 98.75 96 ALA B N 1
ATOM 2615 C CA . ALA B 1 96 ? 5.625 -1.314 3.967 1 98.75 96 ALA B CA 1
ATOM 2616 C C . ALA B 1 96 ? 7.121 -1.529 3.756 1 98.75 96 ALA B C 1
ATOM 2618 O O . ALA B 1 96 ? 7.668 -2.568 4.137 1 98.75 96 ALA B O 1
ATOM 2619 N N . ARG B 1 97 ? 7.75 -0.553 3.211 1 98.25 97 ARG B N 1
ATOM 2620 C CA . ARG B 1 97 ? 9.18 -0.615 2.908 1 98.25 97 ARG B CA 1
ATOM 2621 C C . ARG B 1 97 ? 10 -0.804 4.18 1 98.25 97 ARG B C 1
ATOM 2623 O O . ARG B 1 97 ? 10.914 -1.625 4.215 1 98.25 97 ARG B O 1
ATOM 2630 N N . ARG B 1 98 ? 9.594 -0.102 5.191 1 98.25 98 ARG B N 1
ATOM 2631 C CA . ARG B 1 98 ? 10.367 -0.064 6.43 1 98.25 98 ARG B CA 1
ATOM 2632 C C . ARG B 1 98 ? 9.953 -1.195 7.367 1 98.25 98 ARG B C 1
ATOM 2634 O O . ARG B 1 98 ? 10.664 -1.508 8.32 1 98.25 98 ARG B O 1
ATOM 2641 N N . GLY B 1 99 ? 8.852 -1.756 7.121 1 98.5 99 GLY B N 1
ATOM 2642 C CA . GLY B 1 99 ? 8.312 -2.746 8.039 1 98.5 99 GLY B CA 1
ATOM 2643 C C . GLY B 1 99 ? 7.719 -2.133 9.297 1 98.5 99 GLY B C 1
ATOM 2644 O O . GLY B 1 99 ? 7.879 -2.676 10.391 1 98.5 99 GLY B O 1
ATOM 2645 N N . PHE B 1 100 ? 7.164 -0.949 9.188 1 98.75 100 PHE B N 1
ATOM 2646 C CA . PHE B 1 100 ? 6.418 -0.31 10.266 1 98.75 100 PHE B CA 1
ATOM 2647 C C . PHE B 1 100 ? 4.934 -0.644 10.172 1 98.75 100 PHE B C 1
ATOM 2649 O O . PHE B 1 100 ? 4.258 -0.225 9.227 1 98.75 100 PHE B O 1
ATOM 2656 N N . SER B 1 101 ? 4.391 -1.324 11.125 1 98.81 101 SER B N 1
ATOM 2657 C CA . SER B 1 101 ? 3.021 -1.823 11.039 1 98.81 101 SER B CA 1
ATOM 2658 C C . SER B 1 101 ? 2.014 -0.678 11.039 1 98.81 101 SER B C 1
ATOM 2660 O O . SER B 1 101 ? 2.072 0.21 11.891 1 98.81 101 SER B O 1
ATOM 2662 N N . THR B 1 102 ? 1.053 -0.781 10.125 1 98.75 102 THR B N 1
ATOM 2663 C CA . THR B 1 102 ? 0.004 0.227 10.008 1 98.75 102 THR B CA 1
ATOM 2664 C C . THR B 1 102 ? -1.283 -0.253 10.672 1 98.75 102 THR B C 1
ATOM 2666 O O . THR B 1 102 ? -2.285 0.466 10.688 1 98.75 102 THR B O 1
ATOM 2669 N N . GLU B 1 103 ? -1.271 -1.418 11.219 1 98.38 103 GLU B N 1
ATOM 2670 C CA . GLU B 1 103 ? -2.482 -1.965 11.812 1 98.38 103 GLU B CA 1
ATOM 2671 C C . GLU B 1 103 ? -3.035 -1.033 12.891 1 98.38 103 GLU B C 1
ATOM 2673 O O . GLU B 1 103 ? -2.334 -0.694 13.844 1 98.38 103 GLU B O 1
ATOM 2678 N N . GLY B 1 104 ? -4.293 -0.599 12.719 1 97.69 104 GLY B N 1
ATOM 2679 C CA . GLY B 1 104 ? -4.969 0.21 13.719 1 97.69 104 GLY B CA 1
ATOM 2680 C C . GLY B 1 104 ? -4.527 1.661 13.719 1 97.69 104 GLY B C 1
ATOM 2681 O O . GLY B 1 104 ? -4.934 2.443 14.578 1 97.69 104 GLY B O 1
ATOM 2682 N N . SER B 1 105 ? -3.76 2.059 12.773 1 98.19 105 SER B N 1
ATOM 2683 C CA . SER B 1 105 ? -3.15 3.385 12.742 1 98.19 105 SER B CA 1
ATOM 2684 C C . SER B 1 105 ? -4.156 4.449 12.32 1 98.19 105 SER B C 1
ATOM 2686 O O . SER B 1 105 ? -5.258 4.125 11.875 1 98.19 105 SER B O 1
ATOM 2688 N N . THR B 1 106 ? -3.766 5.723 12.547 1 98.5 106 THR B N 1
ATOM 2689 C CA . THR B 1 106 ? -4.484 6.895 12.055 1 98.5 106 THR B CA 1
ATOM 2690 C C . THR B 1 106 ? -3.723 7.559 10.906 1 98.5 106 THR B C 1
ATOM 2692 O O . THR B 1 106 ? -2.51 7.758 11 1 98.5 106 THR B O 1
ATOM 2695 N N . LEU B 1 107 ? -4.457 7.809 9.883 1 98.62 107 LEU B N 1
ATOM 2696 C CA . LEU B 1 107 ? -3.891 8.469 8.711 1 98.62 107 LEU B CA 1
ATOM 2697 C C . LEU B 1 107 ? -4.418 9.898 8.586 1 98.62 107 LEU B C 1
ATOM 2699 O O . LEU B 1 107 ? -5.629 10.125 8.641 1 98.62 107 LEU B O 1
ATOM 2703 N N . TYR B 1 108 ? -3.512 10.867 8.523 1 98.38 108 TYR B N 1
ATOM 2704 C CA . TYR B 1 108 ? -3.803 12.281 8.32 1 98.38 108 TYR B CA 1
ATOM 2705 C C . TYR B 1 108 ? -3.414 12.727 6.918 1 98.38 108 TYR B C 1
ATOM 2707 O O . TYR B 1 108 ? -2.264 12.555 6.504 1 98.38 108 TYR B O 1
ATOM 2715 N N . VAL B 1 109 ? -4.32 13.242 6.195 1 98.19 109 VAL B N 1
ATOM 2716 C CA . VAL B 1 109 ? -4.004 13.586 4.812 1 98.19 109 VAL B CA 1
ATOM 2717 C C . VAL B 1 109 ? -4.699 14.891 4.434 1 98.19 109 VAL B C 1
ATOM 2719 O O . VAL B 1 109 ? -5.828 15.148 4.859 1 98.19 109 VAL B O 1
ATOM 2722 N N . THR B 1 110 ? -4.059 15.711 3.6 1 96.88 110 THR B N 1
ATOM 2723 C CA . THR B 1 110 ? -4.535 17.062 3.295 1 96.88 110 THR B CA 1
ATOM 2724 C C . THR B 1 110 ? -5.699 17.016 2.307 1 96.88 110 THR B C 1
ATOM 2726 O O . THR B 1 110 ? -6.52 17.922 2.262 1 96.88 110 THR B O 1
ATOM 2729 N N . MET B 1 111 ? -5.77 16.016 1.478 1 93.06 111 MET B N 1
ATOM 2730 C CA . MET B 1 111 ? -6.883 15.82 0.552 1 93.06 111 MET B CA 1
ATOM 2731 C C . MET B 1 111 ? -7.594 14.5 0.819 1 93.06 111 MET B C 1
ATOM 2733 O O . MET B 1 111 ? -6.949 13.469 1.005 1 93.06 111 MET B O 1
ATOM 2737 N N . PRO B 1 112 ? -8.914 14.617 0.849 1 93.19 112 PRO B N 1
ATOM 2738 C CA . PRO B 1 112 ? -9.617 13.352 1.059 1 93.19 112 PRO B CA 1
ATOM 2739 C C . PRO B 1 112 ? -9.188 12.266 0.075 1 93.19 112 PRO B C 1
ATOM 2741 O O . PRO B 1 112 ? -8.992 12.547 -1.111 1 93.19 112 PRO B O 1
ATOM 2744 N N . PRO B 1 113 ? -9.047 11.086 0.608 1 93.88 113 PRO B N 1
ATOM 2745 C CA . PRO B 1 113 ? -8.578 10.008 -0.27 1 93.88 113 PRO B CA 1
ATOM 2746 C C . PRO B 1 113 ? -9.555 9.711 -1.408 1 93.88 113 PRO B C 1
ATOM 2748 O O . PRO B 1 113 ? -10.766 9.719 -1.201 1 93.88 113 PRO B O 1
ATOM 2751 N N . CYS B 1 114 ? -8.969 9.539 -2.572 1 91 114 CYS B N 1
ATOM 2752 C CA . CYS B 1 114 ? -9.766 9 -3.67 1 91 114 CYS B CA 1
ATOM 2753 C C . CYS B 1 114 ? -10.102 7.531 -3.432 1 91 114 CYS B C 1
ATOM 2755 O O . CYS B 1 114 ? -9.617 6.93 -2.469 1 91 114 CYS B O 1
ATOM 2757 N N . LYS B 1 115 ? -10.891 6.926 -4.277 1 89.94 115 LYS B N 1
ATOM 2758 C CA . LYS B 1 115 ? -11.328 5.543 -4.105 1 89.94 115 LYS B CA 1
ATOM 2759 C C . LYS B 1 115 ? -10.133 4.586 -4.09 1 89.94 115 LYS B C 1
ATOM 2761 O O . LYS B 1 115 ? -10.094 3.65 -3.291 1 89.94 115 LYS B O 1
ATOM 2766 N N . ARG B 1 116 ? -9.195 4.816 -4.93 1 90.44 116 ARG B N 1
ATOM 2767 C CA . ARG B 1 116 ? -8.023 3.947 -5.027 1 90.44 116 ARG B CA 1
ATOM 2768 C C . ARG B 1 116 ? -7.188 4.008 -3.754 1 90.44 116 ARG B C 1
ATOM 2770 O O . ARG B 1 116 ? -6.754 2.975 -3.242 1 90.44 116 ARG B O 1
ATOM 2777 N N . CYS B 1 117 ? -6.984 5.184 -3.303 1 95.38 117 CYS B N 1
ATOM 2778 C CA . CYS B 1 117 ? -6.207 5.332 -2.08 1 95.38 117 CYS B CA 1
ATOM 2779 C C . CYS B 1 117 ? -6.961 4.77 -0.881 1 95.38 117 CYS B C 1
ATOM 2781 O O . CYS B 1 117 ? -6.352 4.211 0.035 1 95.38 117 CYS B O 1
ATOM 2783 N N . PHE B 1 118 ? -8.297 4.961 -0.941 1 95.56 118 PHE B N 1
ATOM 2784 C CA . PHE B 1 118 ? -9.102 4.391 0.133 1 95.56 118 PHE B CA 1
ATOM 2785 C C . PHE B 1 118 ? -8.945 2.873 0.176 1 95.56 118 PHE B C 1
ATOM 2787 O O . PHE B 1 118 ? -8.852 2.285 1.255 1 95.56 118 PHE B O 1
ATOM 2794 N N . MET B 1 119 ? -8.898 2.275 -0.932 1 94.44 119 MET B N 1
ATOM 2795 C CA . MET B 1 119 ? -8.688 0.833 -1.013 1 94.44 119 MET B CA 1
ATOM 2796 C C . MET B 1 119 ? -7.363 0.434 -0.379 1 94.44 119 MET B C 1
ATOM 2798 O O . MET B 1 119 ? -7.293 -0.555 0.354 1 94.44 119 MET B O 1
ATOM 2802 N N . GLN B 1 120 ? -6.352 1.186 -0.629 1 96.5 120 GLN B N 1
ATOM 2803 C CA . GLN B 1 120 ? -5.047 0.908 -0.038 1 96.5 120 GLN B CA 1
ATOM 2804 C C . GLN B 1 120 ? -5.082 1.085 1.478 1 96.5 120 GLN B C 1
ATOM 2806 O O . GLN B 1 120 ? -4.469 0.308 2.213 1 96.5 120 GLN B O 1
ATOM 2811 N N . ILE B 1 121 ? -5.754 2.117 1.881 1 98.06 121 ILE B N 1
ATOM 2812 C CA . ILE B 1 121 ? -5.914 2.4 3.303 1 98.06 121 ILE B CA 1
ATOM 2813 C C . ILE B 1 121 ? -6.57 1.207 3.996 1 98.06 121 ILE B C 1
ATOM 2815 O O . ILE B 1 121 ? -6.102 0.756 5.043 1 98.06 121 ILE B O 1
ATOM 2819 N N . THR B 1 122 ? -7.613 0.702 3.352 1 97.06 122 THR B N 1
ATOM 2820 C CA . THR B 1 122 ? -8.352 -0.441 3.885 1 97.06 122 THR B CA 1
ATOM 2821 C C . THR B 1 122 ? -7.453 -1.677 3.943 1 97.06 122 THR B C 1
ATOM 2823 O O . THR B 1 122 ? -7.395 -2.359 4.969 1 97.06 122 THR B O 1
ATOM 2826 N N . ALA B 1 123 ? -6.715 -1.93 2.879 1 97.31 123 ALA B N 1
ATOM 2827 C CA . ALA B 1 123 ? -5.84 -3.098 2.803 1 97.31 123 ALA B CA 1
ATOM 2828 C C . ALA B 1 123 ? -4.734 -3.027 3.854 1 97.31 123 ALA B C 1
ATOM 2830 O O . ALA B 1 123 ? -4.289 -4.059 4.363 1 97.31 123 ALA B O 1
ATOM 2831 N N . ALA B 1 124 ? -4.324 -1.825 4.219 1 98.5 124 ALA B N 1
ATOM 2832 C CA . ALA B 1 124 ? -3.209 -1.611 5.141 1 98.5 124 ALA B CA 1
ATOM 2833 C C . ALA B 1 124 ? -3.676 -1.688 6.594 1 98.5 124 ALA B C 1
ATOM 2835 O O . ALA B 1 124 ? -2.865 -1.599 7.516 1 98.5 124 ALA B O 1
ATOM 2836 N N . GLY B 1 125 ? -4.969 -1.776 6.828 1 98.06 125 GLY B N 1
ATOM 2837 C CA . GLY B 1 125 ? -5.484 -1.974 8.172 1 98.06 125 GLY B CA 1
ATOM 2838 C C . GLY B 1 125 ? -5.594 -0.685 8.969 1 98.06 125 GLY B C 1
ATOM 2839 O O . GLY B 1 125 ? -5.66 -0.711 10.195 1 98.06 125 GLY B O 1
ATOM 2840 N N . ILE B 1 126 ? -5.555 0.382 8.281 1 98.25 126 ILE B N 1
ATOM 2841 C CA . ILE B 1 126 ? -5.723 1.683 8.922 1 98.25 126 ILE B CA 1
ATOM 2842 C C . ILE B 1 126 ? -7.172 1.851 9.375 1 98.25 126 ILE B C 1
ATOM 2844 O O . ILE B 1 126 ? -8.102 1.511 8.633 1 98.25 126 ILE B O 1
ATOM 2848 N N . ARG B 1 127 ? -7.336 2.455 10.562 1 97.5 127 ARG B N 1
ATOM 2849 C CA . ARG B 1 127 ? -8.68 2.408 11.133 1 97.5 127 ARG B CA 1
ATOM 2850 C C . ARG B 1 127 ? -9.227 3.814 11.352 1 97.5 127 ARG B C 1
ATOM 2852 O O . ARG B 1 127 ? -10.383 3.979 11.742 1 97.5 127 ARG B O 1
ATOM 2859 N N . ARG B 1 128 ? -8.484 4.781 11.086 1 97.38 128 ARG B N 1
ATOM 2860 C CA . ARG B 1 128 ? -8.945 6.16 11.227 1 97.38 128 ARG B CA 1
ATOM 2861 C C . ARG B 1 128 ? -8.312 7.055 10.164 1 97.38 128 ARG B C 1
ATOM 2863 O O . ARG B 1 128 ? -7.117 6.949 9.883 1 97.38 128 ARG B O 1
ATOM 2870 N N . ILE B 1 129 ? -9.156 7.891 9.539 1 97.31 129 ILE B N 1
ATOM 2871 C CA . ILE B 1 129 ? -8.734 8.844 8.516 1 97.31 129 ILE B CA 1
ATOM 2872 C C . ILE B 1 129 ? -9.133 10.258 8.93 1 97.31 129 ILE B C 1
ATOM 2874 O O . ILE B 1 129 ? -10.297 10.508 9.258 1 97.31 129 ILE B O 1
ATOM 2878 N N . VAL B 1 130 ? -8.18 11.148 8.953 1 97.69 130 VAL B N 1
ATOM 2879 C CA . VAL B 1 130 ? -8.43 12.555 9.242 1 97.69 130 VAL B CA 1
ATOM 2880 C C . VAL B 1 130 ? -8.07 13.406 8.031 1 97.69 130 VAL B C 1
ATOM 2882 O O . VAL B 1 130 ? -6.953 13.312 7.512 1 97.69 130 VAL B O 1
ATOM 2885 N N . THR B 1 131 ? -8.984 14.172 7.543 1 96.62 131 THR B N 1
ATOM 2886 C CA . THR B 1 131 ? -8.781 14.977 6.348 1 96.62 131 THR B CA 1
ATOM 2887 C C . THR B 1 131 ? -9.172 16.438 6.605 1 96.62 131 THR B C 1
ATOM 2889 O O . THR B 1 131 ? -9.797 16.75 7.617 1 96.62 131 THR B O 1
ATOM 2892 N N . ARG B 1 132 ? -8.734 17.297 5.715 1 94.38 132 ARG B N 1
ATOM 2893 C CA . ARG B 1 132 ? -8.977 18.719 5.926 1 94.38 132 ARG B CA 1
ATOM 2894 C C . ARG B 1 132 ? -10.391 19.109 5.496 1 94.38 132 ARG B C 1
ATOM 2896 O O . ARG B 1 132 ? -10.891 20.172 5.863 1 94.38 132 ARG B O 1
ATOM 2903 N N . LYS B 1 133 ? -11.023 18.344 4.629 1 88.69 133 LYS B N 1
ATOM 2904 C CA . LYS B 1 133 ? -12.391 18.562 4.152 1 88.69 133 LYS B CA 1
ATOM 2905 C C . LYS B 1 133 ? -13.117 17.234 3.941 1 88.69 133 LYS B C 1
ATOM 2907 O O . LYS B 1 133 ? -12.5 16.172 3.98 1 88.69 133 LYS B O 1
ATOM 2912 N N . GLU B 1 134 ? -14.367 17.422 3.768 1 81.25 134 GLU B N 1
ATOM 2913 C CA . GLU B 1 134 ? -15.18 16.234 3.568 1 81.25 134 GLU B CA 1
ATOM 2914 C C . GLU B 1 134 ? -14.805 15.516 2.275 1 81.25 134 GLU B C 1
ATOM 2916 O O . GLU B 1 134 ? -14.312 16.141 1.334 1 81.25 134 GLU B O 1
ATOM 2921 N N . ILE B 1 135 ? -15.07 14.211 2.309 1 79 135 ILE B N 1
ATOM 2922 C CA . ILE B 1 135 ? -14.844 13.391 1.123 1 79 135 ILE B CA 1
ATOM 2923 C C . ILE B 1 135 ? -15.633 13.961 -0.054 1 79 135 ILE B C 1
ATOM 2925 O O . ILE B 1 135 ? -16.781 14.359 0.102 1 79 135 ILE B O 1
ATOM 2929 N N . MET B 1 136 ? -15.008 13.875 -1.18 1 75.31 136 MET B N 1
ATOM 2930 C CA . MET B 1 136 ? -15.625 14.445 -2.379 1 75.31 136 MET B CA 1
ATOM 2931 C C . MET B 1 136 ? -16.938 13.734 -2.705 1 75.31 136 MET B C 1
ATOM 2933 O O . MET B 1 136 ? -17.047 12.523 -2.531 1 75.31 136 MET B O 1
ATOM 2937 N N . ALA B 1 137 ? -17.781 14.516 -3.152 1 69.75 137 ALA B N 1
ATOM 2938 C CA . ALA B 1 137 ? -19.156 14.07 -3.371 1 69.75 137 ALA B CA 1
ATOM 2939 C C . ALA B 1 137 ? -19.188 12.812 -4.238 1 69.75 137 ALA B C 1
ATOM 2941 O O . ALA B 1 137 ? -19.938 11.875 -3.953 1 69.75 137 ALA B O 1
ATOM 2942 N N . GLN B 1 138 ? -18.344 12.75 -5.281 1 72.56 138 GLN B N 1
ATOM 2943 C CA . GLN B 1 138 ? -18.344 11.648 -6.242 1 72.56 138 GLN B CA 1
ATOM 2944 C C . GLN B 1 138 ? -17.953 10.336 -5.582 1 72.56 138 GLN B C 1
ATOM 2946 O O . GLN B 1 138 ? -18.344 9.258 -6.031 1 72.56 138 GLN B O 1
ATOM 2951 N N . ASP B 1 139 ? -17.188 10.477 -4.613 1 76.06 139 ASP B N 1
ATOM 2952 C CA . ASP B 1 139 ? -16.672 9.281 -3.941 1 76.06 139 ASP B CA 1
ATOM 2953 C C . ASP B 1 139 ? -17.328 9.102 -2.578 1 76.06 139 ASP B C 1
ATOM 2955 O O . ASP B 1 139 ? -17.25 8.023 -1.979 1 76.06 139 ASP B O 1
ATOM 2959 N N . ALA B 1 140 ? -18.047 10.086 -2.244 1 73.19 140 ALA B N 1
ATOM 2960 C CA . ALA B 1 140 ? -18.469 10.211 -0.854 1 73.19 140 ALA B CA 1
ATOM 2961 C C . ALA B 1 140 ? -19.375 9.055 -0.449 1 73.19 140 ALA B C 1
ATOM 2963 O O . ALA B 1 140 ? -19.188 8.453 0.61 1 73.19 140 ALA B O 1
ATOM 2964 N N . LYS B 1 141 ? -20.25 8.781 -1.28 1 78.69 141 LYS B N 1
ATOM 2965 C CA . LYS B 1 141 ? -21.219 7.742 -0.908 1 78.69 141 LYS B CA 1
ATOM 2966 C C . LYS B 1 141 ? -20.531 6.395 -0.731 1 78.69 141 LYS B C 1
ATOM 2968 O O . LYS B 1 141 ? -20.734 5.715 0.278 1 78.69 141 LYS B O 1
ATOM 2973 N N . ASP B 1 142 ? -19.719 6.066 -1.652 1 85.56 142 ASP B N 1
ATOM 2974 C CA . ASP B 1 142 ? -19.062 4.766 -1.616 1 85.56 142 ASP B CA 1
ATOM 2975 C C . ASP B 1 142 ? -18.062 4.688 -0.462 1 85.56 142 ASP B C 1
ATOM 2977 O O . ASP B 1 142 ? -18.094 3.742 0.328 1 85.56 142 ASP B O 1
ATOM 2981 N N . VAL B 1 143 ? -17.219 5.699 -0.304 1 89.19 143 VAL B N 1
ATOM 2982 C CA . VAL B 1 143 ? -16.156 5.699 0.691 1 89.19 143 VAL B CA 1
ATOM 2983 C C . VAL B 1 143 ? -16.766 5.727 2.094 1 89.19 143 VAL B C 1
ATOM 2985 O O . VAL B 1 143 ? -16.359 4.953 2.965 1 89.19 143 VAL B O 1
ATOM 2988 N N . THR B 1 144 ? -17.75 6.523 2.256 1 88.44 144 THR B N 1
ATOM 2989 C CA . THR B 1 144 ? -18.359 6.66 3.574 1 88.44 144 THR B CA 1
ATOM 2990 C C . THR B 1 144 ? -19.078 5.375 3.969 1 88.44 144 THR B C 1
ATOM 2992 O O . THR B 1 144 ? -19 4.941 5.121 1 88.44 144 THR B O 1
ATOM 2995 N N . SER B 1 145 ? -19.797 4.836 3.029 1 90.19 145 SER B N 1
ATOM 2996 C CA . SER B 1 145 ? -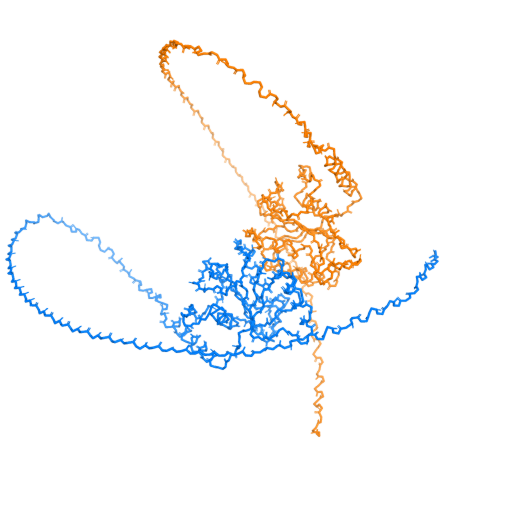20.531 3.604 3.297 1 90.19 145 SER B CA 1
ATOM 2997 C C . SER B 1 145 ? -19.578 2.467 3.678 1 90.19 145 SER B C 1
ATOM 2999 O O . SER B 1 145 ? -19.828 1.744 4.645 1 90.19 145 SER B O 1
ATOM 3001 N N . VAL B 1 146 ? -18.547 2.334 2.982 1 92.62 146 VAL B N 1
ATOM 3002 C CA . VAL B 1 146 ? -17.594 1.252 3.236 1 92.62 146 VAL B CA 1
ATOM 3003 C C . VAL B 1 146 ? -16.844 1.523 4.531 1 92.62 146 VAL B C 1
ATOM 3005 O O . VAL B 1 146 ? -16.578 0.603 5.309 1 92.62 146 VAL B O 1
ATOM 3008 N N . ALA B 1 147 ? -16.453 2.777 4.746 1 93.88 147 ALA B N 1
ATOM 3009 C CA . ALA B 1 147 ? -15.789 3.135 5.996 1 93.88 147 ALA B CA 1
ATOM 3010 C C . ALA B 1 147 ? -16.625 2.73 7.203 1 93.88 147 ALA B C 1
ATOM 3012 O O . ALA B 1 147 ? -16.109 2.154 8.164 1 93.88 147 ALA B O 1
ATOM 3013 N N . ARG B 1 148 ? -17.891 2.982 7.137 1 92.38 148 ARG B N 1
ATOM 3014 C CA . ARG B 1 148 ? -18.797 2.625 8.219 1 92.38 148 ARG B CA 1
ATOM 3015 C C . ARG B 1 148 ? -18.891 1.112 8.383 1 92.38 148 ARG B C 1
ATOM 3017 O O . ARG B 1 148 ? -18.797 0.597 9.492 1 92.38 148 ARG B O 1
ATOM 3024 N N . ARG B 1 149 ? -19.016 0.448 7.285 1 93.69 149 ARG B N 1
ATOM 3025 C CA . ARG B 1 149 ? -19.141 -1.007 7.305 1 93.69 149 ARG B CA 1
ATOM 3026 C C . ARG B 1 149 ? -17.906 -1.65 7.938 1 93.69 149 ARG B C 1
ATOM 3028 O O . ARG B 1 149 ? -18.016 -2.619 8.688 1 93.69 149 ARG B O 1
ATOM 3035 N N . LEU B 1 150 ? -16.766 -1.07 7.688 1 94.81 150 LEU B N 1
ATOM 3036 C CA . LEU B 1 150 ? -15.508 -1.673 8.133 1 94.81 150 LEU B CA 1
ATOM 3037 C C . LEU B 1 150 ? -15.07 -1.093 9.469 1 94.81 150 LEU B C 1
ATOM 3039 O O . LEU B 1 150 ? -14.031 -1.479 10.008 1 94.81 150 LEU B O 1
ATOM 3043 N N . GLY B 1 151 ? -15.773 -0.131 9.977 1 94.81 151 GLY B N 1
ATOM 3044 C CA . GLY B 1 151 ? -15.43 0.482 11.25 1 94.81 151 GLY B CA 1
ATOM 3045 C C . GLY B 1 151 ? -14.242 1.423 11.156 1 94.81 151 GLY B C 1
ATOM 3046 O O . GLY B 1 151 ? -13.453 1.526 12.094 1 94.81 151 GLY B O 1
ATOM 3047 N N . ILE B 1 152 ? -14.047 2.002 10.023 1 96.19 152 ILE B N 1
ATOM 3048 C CA . ILE B 1 152 ? -13 3 9.836 1 96.19 152 ILE B CA 1
ATOM 3049 C C . ILE B 1 152 ? -13.547 4.387 10.156 1 96.19 152 ILE B C 1
ATOM 3051 O O . ILE B 1 152 ? -14.469 4.867 9.492 1 96.19 152 ILE B O 1
ATOM 3055 N N . ALA B 1 153 ? -12.969 5.051 11.125 1 95.62 153 ALA B N 1
ATOM 3056 C CA . ALA B 1 153 ? -13.406 6.391 11.516 1 95.62 153 ALA B CA 1
ATOM 3057 C C . ALA B 1 153 ? -12.883 7.438 10.539 1 95.62 153 ALA B C 1
ATOM 3059 O O . ALA B 1 153 ? -11.719 7.391 10.133 1 95.62 153 ALA B O 1
ATOM 3060 N N . VAL B 1 154 ? -13.789 8.359 10.117 1 94.56 154 VAL B N 1
ATOM 3061 C CA . VAL B 1 154 ? -13.406 9.477 9.258 1 94.56 154 VAL B CA 1
ATOM 3062 C C . VAL B 1 154 ? -13.711 10.797 9.961 1 94.56 154 VAL B C 1
ATOM 3064 O O . VAL B 1 154 ? -14.836 11.031 10.398 1 94.56 154 VAL B O 1
ATOM 3067 N N . ALA B 1 155 ? -12.711 11.617 10.086 1 95 155 ALA B N 1
ATOM 3068 C CA . ALA B 1 155 ? -12.867 12.898 10.758 1 95 155 ALA B CA 1
ATOM 3069 C C . ALA B 1 155 ? -12.32 14.039 9.898 1 95 155 ALA B C 1
ATOM 3071 O O . ALA B 1 155 ? -11.461 13.82 9.039 1 95 155 ALA B O 1
ATOM 3072 N N . VAL B 1 156 ? -12.867 15.25 10.172 1 95.81 156 VAL B N 1
ATOM 3073 C CA . VAL B 1 156 ? -12.43 16.438 9.453 1 95.81 156 VAL B CA 1
ATOM 3074 C C . VAL B 1 156 ? -11.836 17.453 10.438 1 95.81 156 VAL B C 1
ATOM 3076 O O . VAL B 1 156 ? -12.438 17.734 11.477 1 95.81 156 VAL B O 1
ATOM 3079 N N . VAL B 1 157 ? -10.656 17.812 10.219 1 96.69 157 VAL B N 1
ATOM 3080 C CA . VAL B 1 157 ? -10.023 18.969 10.859 1 96.69 157 VAL B CA 1
ATOM 3081 C C . VAL B 1 157 ? -9.797 20.078 9.836 1 96.69 157 VAL B C 1
ATOM 3083 O O . VAL B 1 157 ? -8.93 19.953 8.961 1 96.69 157 VAL B O 1
ATOM 3086 N N . ALA B 1 158 ? -10.516 21.125 9.961 1 94.06 158 ALA B N 1
ATOM 3087 C CA . ALA B 1 158 ? -10.539 22.188 8.961 1 94.06 158 ALA B CA 1
ATOM 3088 C C . ALA B 1 158 ? -9.195 22.891 8.875 1 94.06 158 ALA B C 1
ATOM 3090 O O . ALA B 1 158 ? -8.547 23.125 9.898 1 94.06 158 ALA B O 1
ATOM 3091 N N . ASP B 1 159 ? -8.82 23.172 7.645 1 93 159 ASP B N 1
ATOM 3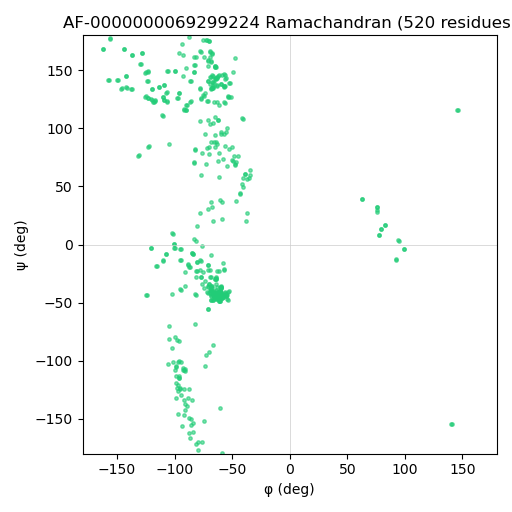092 C CA . ASP B 1 159 ? -7.648 23.984 7.359 1 93 159 ASP B CA 1
ATOM 3093 C C . ASP B 1 159 ? -7.98 25.469 7.453 1 93 159 ASP B C 1
ATOM 3095 O O . ASP B 1 159 ? -8.047 26.156 6.434 1 93 159 ASP B O 1
ATOM 3099 N N . THR B 1 160 ? -7.973 26.016 8.656 1 94.5 160 THR B N 1
ATOM 3100 C CA . THR B 1 160 ? -8.383 27.391 8.891 1 94.5 160 THR B CA 1
ATOM 3101 C C . THR B 1 160 ? -7.238 28.359 8.602 1 94.5 160 THR B C 1
ATOM 3103 O O . THR B 1 160 ? -6.074 27.953 8.586 1 94.5 160 THR B O 1
ATOM 3106 N N . GLU B 1 161 ? -7.598 29.594 8.406 1 95.25 161 GLU B N 1
ATOM 3107 C CA . GLU B 1 161 ? -6.594 30.641 8.188 1 95.25 161 GLU B CA 1
ATOM 3108 C C . GLU B 1 161 ? -5.664 30.766 9.391 1 95.25 161 GLU B C 1
ATOM 3110 O O . GLU B 1 161 ? -4.453 30.938 9.234 1 95.25 161 GLU B O 1
ATOM 3115 N N . VAL B 1 162 ? -6.266 30.719 10.547 1 95.56 162 VAL B N 1
ATOM 3116 C CA . VAL B 1 162 ? -5.477 30.828 11.773 1 95.56 162 VAL B CA 1
ATOM 3117 C C . VAL B 1 162 ? -4.441 29.703 11.82 1 95.56 162 VAL B C 1
ATOM 3119 O O . VAL B 1 162 ? -3.277 29.938 12.156 1 95.56 162 VAL B O 1
ATOM 3122 N N . ARG B 1 163 ? -4.805 28.516 11.492 1 96.25 163 ARG B N 1
ATOM 3123 C CA . ARG B 1 163 ? -3.9 27.375 11.453 1 96.25 163 ARG B CA 1
ATOM 3124 C C . ARG B 1 163 ? -2.803 27.578 10.414 1 96.25 163 ARG B C 1
ATOM 3126 O O . ARG B 1 163 ? -1.623 27.359 10.703 1 96.25 163 ARG B O 1
ATOM 3133 N N . ARG B 1 164 ? -3.189 28.016 9.281 1 94.94 164 ARG B N 1
ATOM 3134 C CA . ARG B 1 164 ? -2.24 28.234 8.195 1 94.94 164 ARG B CA 1
ATOM 3135 C C . ARG B 1 164 ? -1.18 29.25 8.594 1 94.94 164 ARG B C 1
ATOM 3137 O O . ARG B 1 164 ? 0.008 29.062 8.328 1 94.94 164 ARG B O 1
ATOM 3144 N N . LYS B 1 165 ? -1.636 30.281 9.18 1 96.69 165 LYS B N 1
ATOM 3145 C CA . LYS B 1 165 ? -0.705 31.312 9.602 1 96.69 165 LYS B CA 1
ATOM 3146 C C . LYS B 1 165 ? 0.287 30.797 10.633 1 96.69 165 LYS B C 1
ATOM 3148 O O . LYS B 1 165 ? 1.479 31.094 10.562 1 96.69 165 LYS B O 1
ATOM 3153 N N . ARG B 1 166 ? -0.243 30.047 11.555 1 96.62 166 ARG B N 1
ATOM 3154 C CA . ARG B 1 166 ? 0.627 29.453 12.562 1 96.62 166 ARG B CA 1
ATOM 3155 C C . ARG B 1 166 ? 1.66 28.547 11.922 1 96.62 166 ARG B C 1
ATOM 3157 O O . ARG B 1 166 ? 2.846 28.609 12.258 1 96.62 166 ARG B O 1
ATOM 3164 N N . LEU B 1 167 ? 1.265 27.734 11 1 97.38 167 LEU B N 1
ATOM 3165 C CA . LEU B 1 167 ? 2.152 26.766 10.359 1 97.38 167 LEU B CA 1
ATOM 3166 C C . LEU B 1 167 ? 3.145 27.484 9.438 1 97.38 167 LEU B C 1
ATOM 3168 O O . LEU B 1 167 ? 4.289 27.047 9.305 1 97.38 167 LEU B O 1
ATOM 3172 N N . ASP B 1 168 ? 2.664 28.547 8.781 1 97 168 ASP B N 1
ATOM 3173 C CA . ASP B 1 168 ? 3.568 29.359 7.961 1 97 168 ASP B CA 1
ATOM 3174 C C . ASP B 1 168 ? 4.711 29.922 8.805 1 97 168 ASP B C 1
ATOM 3176 O O . ASP B 1 168 ? 5.871 29.891 8.383 1 97 168 ASP B O 1
ATOM 3180 N N . ARG B 1 169 ? 4.367 30.438 9.914 1 96.69 169 ARG B N 1
ATOM 3181 C CA . ARG B 1 169 ? 5.379 30.969 10.812 1 96.69 169 ARG B CA 1
ATOM 3182 C C . ARG B 1 169 ? 6.371 29.891 11.227 1 96.69 169 ARG B C 1
ATOM 3184 O O . ARG B 1 169 ? 7.586 30.125 11.203 1 96.69 169 ARG B O 1
ATOM 3191 N N . LEU B 1 170 ? 5.848 28.781 11.578 1 96.19 170 LEU B N 1
ATOM 3192 C CA . LEU B 1 170 ? 6.699 27.672 12 1 96.19 170 LEU B CA 1
ATOM 3193 C C . LEU B 1 170 ? 7.645 27.266 10.875 1 96.19 170 LEU B C 1
ATOM 3195 O O . LEU B 1 170 ? 8.836 27.062 11.109 1 96.19 170 LEU B O 1
ATOM 3199 N N . ALA B 1 171 ? 7.121 27.094 9.703 1 95.88 171 ALA B N 1
ATOM 3200 C CA . ALA B 1 171 ? 7.918 26.672 8.555 1 95.88 171 ALA B CA 1
ATOM 3201 C C . ALA B 1 171 ? 9.016 27.688 8.25 1 95.88 171 ALA B C 1
ATOM 3203 O O . ALA B 1 171 ? 10.148 27.312 7.949 1 95.88 171 ALA B O 1
ATOM 3204 N N . ASN B 1 172 ? 8.68 28.969 8.344 1 94.19 172 ASN B N 1
ATOM 3205 C CA . ASN B 1 172 ? 9.648 30.031 8.094 1 94.19 172 ASN B CA 1
ATOM 3206 C C . ASN B 1 172 ? 10.758 30.047 9.141 1 94.19 172 ASN B C 1
ATOM 3208 O O . ASN B 1 172 ? 11.93 30.219 8.805 1 94.19 172 ASN B O 1
ATOM 3212 N N . GLU B 1 173 ? 10.391 29.891 10.344 1 92.62 173 GLU B N 1
ATOM 3213 C CA . GLU B 1 173 ? 11.367 29.844 11.43 1 92.62 173 GLU B CA 1
ATOM 3214 C C . GLU B 1 173 ? 12.32 28.656 11.25 1 92.62 173 GLU B C 1
ATOM 3216 O O . GLU B 1 173 ? 13.523 28.781 11.5 1 92.62 173 GLU B O 1
ATOM 3221 N N . SER B 1 174 ? 11.82 27.578 10.844 1 90.06 174 SER B N 1
ATOM 3222 C CA . SER B 1 174 ? 12.617 26.375 10.625 1 90.06 174 SER B CA 1
ATOM 3223 C C . SER B 1 174 ? 13.609 26.562 9.484 1 90.06 174 SER B C 1
ATOM 3225 O O . SER B 1 174 ? 14.75 26.094 9.57 1 90.06 174 SER B O 1
ATOM 3227 N N . LEU B 1 175 ? 13.234 27.141 8.469 1 87.25 175 LEU B N 1
ATOM 3228 C CA . LEU B 1 175 ? 14.086 27.359 7.312 1 87.25 175 LEU B CA 1
ATOM 3229 C C . LEU B 1 175 ? 15.203 28.359 7.645 1 87.25 175 LEU B C 1
ATOM 3231 O O . LEU B 1 175 ? 16.328 28.203 7.184 1 87.25 175 LEU B O 1
ATOM 3235 N N . LEU B 1 176 ? 14.906 29.328 8.43 1 85.56 176 LEU B N 1
ATOM 3236 C CA . LEU B 1 176 ? 15.906 30.312 8.844 1 85.56 176 LEU B CA 1
ATOM 3237 C C . LEU B 1 176 ? 16.938 29.688 9.773 1 85.56 176 LEU B C 1
ATOM 3239 O O . LEU B 1 176 ? 18.125 30 9.68 1 85.56 176 LEU B O 1
ATOM 3243 N N . ALA B 1 177 ? 16.438 28.875 10.656 1 81.75 177 ALA B N 1
ATOM 3244 C CA . ALA B 1 177 ? 17.344 28.203 11.578 1 81.75 177 ALA B CA 1
ATOM 3245 C C . ALA B 1 177 ? 18.297 27.266 10.828 1 81.75 177 ALA B C 1
ATOM 3247 O O . ALA B 1 177 ? 19.453 27.125 11.211 1 81.75 177 ALA B O 1
ATOM 3248 N N . ALA B 1 178 ? 17.844 26.688 9.805 1 75.06 178 ALA B N 1
ATOM 3249 C CA . ALA B 1 178 ? 18.656 25.781 9 1 75.06 178 ALA B CA 1
ATOM 3250 C C . ALA B 1 178 ? 19.734 26.547 8.227 1 75.06 178 ALA B C 1
ATOM 3252 O O . ALA B 1 178 ? 20.844 26.031 8.031 1 75.06 178 ALA B O 1
ATOM 3253 N N . GLU B 1 179 ? 19.438 27.703 7.828 1 73.56 179 GLU B N 1
ATOM 3254 C CA . GLU B 1 179 ? 20.375 28.547 7.105 1 73.56 179 GLU B CA 1
ATOM 3255 C C . GLU B 1 179 ? 21.438 29.109 8.047 1 73.56 179 GLU B C 1
ATOM 3257 O O . GLU B 1 179 ? 22.578 29.359 7.641 1 73.56 179 GLU B O 1
ATOM 3262 N N . SER B 1 180 ? 21.016 29.453 9.305 1 64.88 180 SER B N 1
ATOM 3263 C CA . SER B 1 180 ? 21.922 30.078 10.266 1 64.88 180 SER B CA 1
ATOM 3264 C C . SER B 1 180 ? 22.891 29.062 10.859 1 64.88 180 SER B C 1
ATOM 3266 O O . SER B 1 180 ? 23.797 29.422 11.609 1 64.88 180 SER B O 1
ATOM 3268 N N . THR B 1 181 ? 22.516 27.797 10.836 1 56.84 181 THR B N 1
ATOM 3269 C CA . THR B 1 181 ? 23.5 26.859 11.328 1 56.84 181 THR B CA 1
ATOM 3270 C C . THR B 1 181 ? 24.75 26.875 10.453 1 56.84 181 THR B C 1
ATOM 3272 O O . THR B 1 181 ? 24.703 26.531 9.273 1 56.84 181 THR B O 1
ATOM 3275 N N . PRO B 1 182 ? 25.641 27.766 10.766 1 49.47 182 PRO B N 1
ATOM 3276 C CA . PRO B 1 182 ? 26.906 27.922 10.031 1 49.47 182 PRO B CA 1
ATOM 3277 C C . PRO B 1 182 ? 27.531 26.578 9.664 1 49.47 182 PRO B C 1
ATOM 3279 O O . PRO B 1 182 ? 27.375 25.594 10.398 1 49.47 182 PRO B O 1
ATOM 3282 N N . ASP B 1 183 ? 27.5 26.219 8.367 1 46.81 183 ASP B N 1
ATOM 3283 C CA . ASP B 1 183 ? 28.5 25.203 8.031 1 46.81 183 ASP B CA 1
ATOM 3284 C C . ASP B 1 183 ? 29.781 25.422 8.828 1 46.81 183 ASP B C 1
ATOM 3286 O O . ASP B 1 183 ? 30.453 26.422 8.656 1 46.81 183 ASP B O 1
ATOM 3290 N N . GLY B 1 184 ? 29.688 25.438 10.023 1 40.69 184 GLY B N 1
ATOM 3291 C CA . GLY B 1 184 ? 30.922 25.547 10.773 1 40.69 184 GLY B CA 1
ATOM 3292 C C . GLY B 1 184 ? 32.062 24.781 10.148 1 40.69 184 GLY B C 1
ATOM 3293 O O . GLY B 1 184 ? 32.375 23.656 10.555 1 40.69 184 GLY B O 1
ATOM 3294 N N . THR B 1 185 ? 32 24.594 8.781 1 38.53 185 THR B N 1
ATOM 3295 C CA . THR B 1 185 ? 33.312 24.156 8.328 1 38.53 185 THR B CA 1
ATOM 3296 C C . THR B 1 185 ? 34.375 25.219 8.648 1 38.53 185 THR B C 1
ATOM 3298 O O . THR B 1 185 ? 34.5 26.203 7.918 1 38.53 185 THR B O 1
ATOM 3301 N N . ASP B 1 186 ? 34.281 25.859 9.781 1 34.97 186 ASP B N 1
ATOM 3302 C CA . ASP B 1 186 ? 35.531 26.516 10.109 1 34.97 186 ASP B CA 1
ATOM 3303 C C . ASP B 1 186 ? 36.719 25.547 9.977 1 34.97 186 ASP B C 1
ATOM 3305 O O . ASP B 1 186 ? 36.844 24.594 10.742 1 34.97 186 ASP B O 1
ATOM 3309 N N . ASN B 1 187 ? 37.031 25.234 8.711 1 33.91 187 ASN B N 1
ATOM 3310 C CA . ASN B 1 187 ? 38.344 24.688 8.398 1 33.91 187 ASN B CA 1
ATOM 3311 C C . ASN B 1 187 ? 39.438 25.5 9.07 1 33.91 187 ASN B C 1
ATOM 3313 O O . ASN B 1 187 ? 39.969 26.453 8.492 1 33.91 187 ASN B O 1
ATOM 3317 N N . SER B 1 188 ? 39.25 25.984 10.273 1 31.73 188 SER B N 1
ATOM 3318 C CA . SER B 1 188 ? 40.5 26.438 10.891 1 31.73 188 SER B CA 1
ATOM 3319 C C . SER B 1 188 ? 41.562 25.375 10.789 1 31.73 188 SER B C 1
ATOM 3321 O O . SER B 1 188 ? 41.406 24.266 11.289 1 31.73 188 SER B O 1
ATOM 3323 N N . ASN B 1 189 ? 42.219 25.375 9.633 1 29.19 189 ASN B N 1
ATOM 3324 C CA . ASN B 1 189 ? 43.531 24.766 9.414 1 29.19 189 ASN B CA 1
ATOM 3325 C C . ASN B 1 189 ? 44.469 24.969 10.609 1 29.19 189 ASN B C 1
ATOM 3327 O O . ASN B 1 189 ? 44.844 26.109 10.906 1 29.19 189 ASN B O 1
ATOM 3331 N N . ASN B 1 190 ? 44.062 24.453 11.781 1 26.12 190 ASN B N 1
ATOM 3332 C CA . ASN B 1 190 ? 45.031 24.391 12.859 1 26.12 190 ASN B CA 1
ATOM 3333 C C . ASN B 1 190 ? 46.375 23.812 12.375 1 26.12 190 ASN B C 1
ATOM 3335 O O . ASN B 1 190 ? 46.469 22.641 12.031 1 26.12 190 ASN B O 1
ATOM 3339 N N . SER B 1 191 ? 47.062 24.609 11.578 1 29.48 191 SER B N 1
ATOM 3340 C CA . SER B 1 191 ? 48.5 24.406 11.359 1 29.48 191 SER B CA 1
ATOM 3341 C C . SER B 1 191 ? 49.219 24.031 12.656 1 29.48 191 SER B C 1
ATOM 3343 O O . SER B 1 191 ? 49.531 24.906 13.461 1 29.48 191 SER B O 1
ATOM 3345 N N . ASN B 1 192 ? 48.656 23 13.398 1 23.38 192 ASN B N 1
ATOM 3346 C CA . ASN B 1 192 ? 49.406 22.484 14.531 1 23.38 192 ASN B CA 1
ATOM 3347 C C . ASN B 1 192 ? 50.844 22.188 14.148 1 23.38 192 ASN B C 1
ATOM 3349 O O . ASN B 1 192 ? 51.125 21.312 13.312 1 23.38 192 ASN B O 1
ATOM 3353 N N . SER B 1 193 ? 51.562 23.281 14.055 1 26.02 193 SER B N 1
ATOM 3354 C CA . SER B 1 193 ? 53.031 23.188 14.102 1 26.02 193 SER B CA 1
ATOM 3355 C C . SER B 1 193 ? 53.469 22.25 15.219 1 26.02 193 SER B C 1
ATOM 3357 O O . SER B 1 193 ? 53.281 22.547 16.406 1 26.02 193 SER B O 1
ATOM 3359 N N . ASN B 1 194 ? 53.312 20.938 14.953 1 23.23 194 ASN B N 1
ATOM 3360 C CA . ASN B 1 194 ? 53.875 19.844 15.734 1 23.23 194 ASN B CA 1
ATOM 3361 C C . ASN B 1 194 ? 55.281 20.172 16.266 1 23.23 194 ASN B C 1
ATOM 3363 O O . ASN B 1 194 ? 56.25 20.188 15.508 1 23.23 194 ASN B O 1
ATOM 3367 N N . SER B 1 195 ? 55.281 21.328 17.016 1 22.94 195 SER B N 1
ATOM 3368 C CA . SER B 1 195 ? 56.562 21.453 17.672 1 22.94 195 SER B CA 1
ATOM 3369 C C . SER B 1 195 ? 56.906 20.203 18.484 1 22.94 195 SER B C 1
ATOM 3371 O O . SER B 1 195 ? 56.062 19.703 19.234 1 22.94 195 SER B O 1
ATOM 3373 N N . THR B 1 196 ? 57.719 19.375 17.938 1 22.77 196 THR B N 1
ATOM 3374 C CA . THR B 1 196 ? 58.406 18.188 18.438 1 22.77 196 THR B CA 1
ATOM 3375 C C . THR B 1 196 ? 58.969 18.438 19.844 1 22.77 196 THR B C 1
ATOM 3377 O O . THR B 1 196 ? 60.062 18.984 20 1 22.77 196 THR B O 1
ATOM 3380 N N . LEU B 1 197 ? 58.094 19.109 20.703 1 18.75 197 LEU B N 1
ATOM 3381 C CA . LEU B 1 197 ? 58.844 19.281 21.938 1 18.75 197 LEU B CA 1
ATOM 3382 C C . LEU B 1 197 ? 59.219 17.938 22.547 1 18.75 197 LEU B C 1
ATOM 3384 O O . LEU B 1 197 ? 58.406 17 22.516 1 18.75 197 LEU B O 1
ATOM 3388 N N . ASP B 1 198 ? 60.438 17.656 22.719 1 21.47 198 ASP B N 1
ATOM 3389 C CA . ASP B 1 198 ? 61.312 16.625 23.281 1 21.47 198 ASP B CA 1
ATOM 3390 C C . ASP B 1 198 ? 61.031 16.406 24.766 1 21.47 198 ASP B C 1
ATOM 3392 O O . ASP B 1 198 ? 61.781 15.758 25.469 1 21.47 198 ASP B O 1
ATOM 3396 N N . GLY B 1 199 ? 59.75 16.812 25.219 1 17.69 199 GLY B N 1
ATOM 3397 C CA . GLY B 1 199 ? 59.812 16.875 26.672 1 17.69 199 GLY B CA 1
ATOM 3398 C C . GLY B 1 199 ? 60.125 15.539 27.312 1 17.69 199 GLY B C 1
ATOM 3399 O O . GLY B 1 199 ? 59.875 14.492 26.719 1 17.69 199 GLY B O 1
ATOM 3400 N N . THR B 1 200 ? 60.875 15.617 28.422 1 18.92 200 THR B N 1
ATOM 3401 C CA . THR B 1 200 ? 61.594 14.805 29.406 1 18.92 200 THR B CA 1
ATOM 3402 C C . THR B 1 200 ? 60.625 13.93 30.203 1 18.92 200 THR B C 1
ATOM 3404 O O . THR B 1 200 ? 59.438 14.258 30.312 1 18.92 200 THR B O 1
ATOM 3407 N N . ASP B 1 201 ? 61.094 12.828 30.703 1 18.48 201 ASP B N 1
ATOM 3408 C CA . ASP B 1 201 ? 60.938 11.492 31.266 1 18.48 201 ASP B CA 1
ATOM 3409 C C . ASP B 1 201 ? 60.25 11.555 32.625 1 18.48 201 ASP B C 1
ATOM 3411 O O . ASP B 1 201 ? 60.219 10.555 33.344 1 18.48 201 ASP B O 1
ATOM 3415 N N . LYS B 1 202 ? 59.531 12.633 32.969 1 16.62 202 LYS B N 1
ATOM 3416 C CA . LYS B 1 202 ? 59.562 12.57 34.438 1 16.62 202 LYS B CA 1
ATOM 3417 C C . LYS B 1 202 ? 58.781 11.375 34.969 1 16.62 202 LYS B C 1
ATOM 3419 O O . LYS B 1 202 ? 57.781 10.977 34.344 1 16.62 202 LYS B O 1
ATOM 3424 N N . SER B 1 203 ? 59.25 10.781 36.094 1 17.8 203 SER B N 1
ATOM 3425 C CA . SER B 1 203 ? 59.281 9.633 37 1 17.8 203 SER B CA 1
ATOM 3426 C C . SER B 1 203 ? 58.031 9.609 37.906 1 17.8 203 SER B C 1
ATOM 3428 O O . SER B 1 203 ? 57.938 8.812 38.844 1 17.8 203 SER B O 1
ATOM 3430 N N . ASN B 1 204 ? 56.906 10.18 37.438 1 15.3 204 ASN B N 1
ATOM 3431 C CA . ASN B 1 204 ? 56.094 10.383 38.656 1 15.3 204 ASN B CA 1
ATOM 3432 C C . ASN B 1 204 ? 55.688 9.055 39.281 1 15.3 204 ASN B C 1
ATOM 3434 O O . ASN B 1 204 ? 55.125 8.195 38.594 1 15.3 204 ASN B O 1
ATOM 3438 N N . SER B 1 205 ? 56.062 8.898 40.531 1 16.08 205 SER B N 1
ATOM 3439 C CA . SER B 1 205 ? 56.031 7.844 41.531 1 16.08 205 SER B CA 1
ATOM 3440 C C . SER B 1 205 ? 54.594 7.52 41.938 1 16.08 205 SER B C 1
ATOM 3442 O O . SER B 1 205 ? 54.188 6.355 41.906 1 16.08 205 SER B O 1
ATOM 3444 N N . ASN B 1 206 ? 54.062 8.297 42.938 1 14.59 206 ASN B N 1
ATOM 3445 C CA . ASN B 1 206 ? 53.844 7.617 44.219 1 14.59 206 ASN B CA 1
ATOM 3446 C C . ASN B 1 206 ? 52.469 6.93 44.281 1 14.59 206 ASN B C 1
ATOM 3448 O O . ASN B 1 206 ? 51.625 7.168 43.406 1 14.59 206 ASN B O 1
ATOM 3452 N N . SER B 1 207 ? 51.719 7.344 45.375 1 15.59 207 SER B N 1
ATOM 3453 C CA . SER B 1 207 ? 51.281 6.625 46.562 1 15.59 207 SER B CA 1
ATOM 3454 C C . SER B 1 207 ? 49.875 6.109 46.406 1 15.59 207 SER B C 1
ATOM 3456 O O . SER B 1 207 ? 49.094 6.641 45.625 1 15.59 207 SER B O 1
ATOM 3458 N N . ASN B 1 208 ? 49.5 5.141 47.344 1 14.84 208 ASN B N 1
ATOM 3459 C CA . ASN B 1 208 ? 48.781 3.912 47.656 1 14.84 208 ASN B CA 1
ATOM 3460 C C . ASN B 1 208 ? 47.344 4.207 48.125 1 14.84 208 ASN B C 1
ATOM 3462 O O . ASN B 1 208 ? 46.469 3.328 48.094 1 14.84 208 ASN B O 1
ATOM 3466 N N . SER B 1 209 ? 47.031 5.391 48.656 1 15.7 209 SER B N 1
ATOM 3467 C CA . SER B 1 209 ? 46.312 5.078 49.906 1 15.7 209 SER B CA 1
ATOM 3468 C C . SER B 1 209 ? 44.938 4.508 49.594 1 15.7 209 SER B C 1
ATOM 3470 O O . SER B 1 209 ? 44.312 4.871 48.594 1 15.7 209 SER B O 1
ATOM 3472 N N . ASN B 1 210 ? 44.375 3.631 50.625 1 14.54 210 ASN B N 1
ATOM 3473 C CA . ASN B 1 210 ? 43.562 2.467 50.969 1 14.54 210 ASN B CA 1
ATOM 3474 C C . ASN B 1 210 ? 42.125 2.846 51.188 1 14.54 210 ASN B C 1
ATOM 3476 O O . ASN B 1 210 ? 41.219 2.012 51.031 1 14.54 210 ASN B O 1
ATOM 3480 N N . SER B 1 211 ? 41.75 4.02 51.75 1 15.14 211 SER B N 1
ATOM 3481 C CA . SER B 1 211 ? 40.875 3.781 52.906 1 15.14 211 SER B CA 1
ATOM 3482 C C . SER B 1 211 ? 39.531 3.234 52.469 1 15.14 211 SER B C 1
ATOM 3484 O O . SER B 1 211 ? 39.062 3.543 51.375 1 15.14 211 SER B O 1
ATOM 3486 N N . ASN B 1 212 ? 38.75 2.557 53.562 1 14.17 212 ASN B N 1
ATOM 3487 C CA . ASN B 1 212 ? 37.875 1.459 53.969 1 14.17 212 ASN B CA 1
ATOM 3488 C C . ASN B 1 212 ? 36.406 1.842 53.906 1 14.17 212 ASN B C 1
ATOM 3490 O O . ASN B 1 212 ? 35.562 0.977 53.75 1 14.17 212 ASN B O 1
ATOM 3494 N N . SER B 1 213 ? 36 3.035 54.281 1 15.05 213 SER B N 1
ATOM 3495 C CA . SER B 1 213 ? 34.969 2.916 55.312 1 15.05 213 SER B CA 1
ATOM 3496 C C . SER B 1 213 ? 33.688 2.293 54.781 1 15.05 213 SER B C 1
ATOM 3498 O O . SER B 1 213 ? 33.312 2.535 53.625 1 15.05 213 SER B O 1
ATOM 3500 N N . ASN B 1 214 ? 33.031 1.472 55.75 1 14.06 214 ASN B N 1
ATOM 3501 C CA . ASN B 1 214 ? 32.125 0.372 56 1 14.06 214 ASN B CA 1
ATOM 3502 C C . ASN B 1 214 ? 30.672 0.77 55.719 1 14.06 214 ASN B C 1
ATOM 3504 O O . ASN B 1 214 ? 29.969 0.097 54.969 1 14.06 214 ASN B O 1
ATOM 3508 N N . TYR B 1 215 ? 29.891 1.001 56.938 1 14.22 215 TYR B N 1
ATOM 3509 C CA . TYR B 1 215 ? 28.906 0.088 57.5 1 14.22 215 TYR B CA 1
ATOM 3510 C C . TYR B 1 215 ? 27.516 0.355 56.906 1 14.22 215 TYR B C 1
ATOM 3512 O O . TYR B 1 215 ? 27.297 1.385 56.25 1 14.22 215 TYR B O 1
ATOM 3520 N N . ASN B 1 216 ? 26.469 0.438 57.938 1 13.71 216 ASN B N 1
ATOM 3521 C CA . ASN B 1 216 ? 25.406 -0.458 58.375 1 13.71 216 ASN B CA 1
ATOM 3522 C C . ASN B 1 216 ? 24.031 -0.001 57.875 1 13.71 216 ASN B C 1
ATOM 3524 O O . ASN B 1 216 ? 23.25 -0.808 57.375 1 13.71 216 ASN B O 1
ATOM 3528 N N . SER B 1 217 ? 23.484 1.129 58.406 1 14.3 217 SER B N 1
ATOM 3529 C CA . SER B 1 217 ? 22.312 0.972 59.25 1 14.3 217 SER B CA 1
ATOM 3530 C C . SER B 1 217 ? 21.062 0.685 58.438 1 14.3 217 SER B C 1
ATOM 3532 O O . SER B 1 217 ? 21.016 1.008 57.25 1 14.3 217 SER B O 1
ATOM 3534 N N . THR B 1 218 ? 19.906 0.439 59.281 1 14.33 218 THR B N 1
ATOM 3535 C CA . THR B 1 218 ? 18.781 -0.414 59.625 1 14.33 218 THR B CA 1
ATOM 3536 C C . THR B 1 218 ? 17.531 0.021 58.844 1 14.33 218 THR B C 1
ATOM 3538 O O . THR B 1 218 ? 16.906 -0.79 58.156 1 14.33 218 THR B O 1
ATOM 3541 N N . ASN B 1 219 ? 16.562 0.638 59.688 1 13.5 219 ASN B N 1
ATOM 3542 C CA . ASN B 1 219 ? 15.336 -0 60.188 1 13.5 219 ASN B CA 1
ATOM 3543 C C . ASN B 1 219 ? 14.164 0.258 59.219 1 13.5 219 ASN B C 1
ATOM 3545 O O . ASN B 1 219 ? 13.484 -0.678 58.812 1 13.5 219 ASN B O 1
ATOM 3549 N N . ASP B 1 220 ? 13.219 1.188 59.719 1 14.19 220 ASP B N 1
ATOM 3550 C CA . ASP B 1 220 ? 11.906 0.883 60.281 1 14.19 220 ASP B CA 1
ATOM 3551 C C . ASP B 1 220 ? 10.844 0.815 59.188 1 14.19 220 ASP B C 1
ATOM 3553 O O . ASP B 1 220 ? 11.039 1.347 58.094 1 14.19 220 ASP B O 1
ATOM 3557 N N . ASN B 1 221 ? 9.555 0.945 59.812 1 13.63 221 ASN B N 1
ATOM 3558 C CA . ASN B 1 221 ? 8.297 0.233 60 1 13.63 221 ASN B CA 1
ATOM 3559 C C . ASN B 1 221 ? 7.273 0.599 58.938 1 13.63 221 ASN B C 1
ATOM 3561 O O . ASN B 1 221 ? 6.703 -0.282 58.281 1 13.63 221 ASN B O 1
ATOM 3565 N N . ASN B 1 222 ? 6.242 1.454 59.469 1 13.96 222 ASN B N 1
ATOM 3566 C CA . ASN B 1 222 ? 4.883 1.039 59.781 1 13.96 222 ASN B CA 1
ATOM 3567 C C . ASN B 1 222 ? 3.965 1.105 58.562 1 13.96 222 ASN B C 1
ATOM 3569 O O . ASN B 1 222 ? 4.293 1.756 57.594 1 13.96 222 ASN B O 1
ATOM 3573 N N . ASN B 1 223 ? 2.619 1.386 59 1 13.61 223 ASN B N 1
ATOM 3574 C CA . ASN B 1 223 ? 1.337 0.692 59.062 1 13.61 223 ASN B CA 1
ATOM 3575 C C . ASN B 1 223 ? 0.465 1.035 57.844 1 13.61 223 ASN B C 1
ATOM 3577 O O . ASN B 1 223 ? -0.034 0.141 57.156 1 13.61 223 ASN B O 1
ATOM 3581 N N . SER B 1 224 ? -0.516 2.014 58.156 1 14.32 224 SER B N 1
ATOM 3582 C CA . SER B 1 224 ? -1.931 1.716 58.344 1 14.32 224 SER B CA 1
ATOM 3583 C C . SER B 1 224 ? -2.678 1.665 57.031 1 14.32 224 SER B C 1
ATOM 3585 O O . SER B 1 224 ? -2.199 2.193 56.031 1 14.32 224 SER B O 1
ATOM 3587 N N . ASN B 1 225 ? -4.074 1.8 57.25 1 13.43 225 ASN B N 1
ATOM 3588 C CA . ASN B 1 225 ? -5.32 1.056 57.125 1 13.43 225 ASN B CA 1
ATOM 3589 C C . ASN B 1 225 ? -6.043 1.4 55.812 1 13.43 225 ASN B C 1
ATOM 3591 O O . ASN B 1 225 ? -6.41 0.508 55.062 1 13.43 225 ASN B O 1
ATOM 3595 N N . SER B 1 226 ? -7.113 2.326 56.031 1 14.24 226 SER B N 1
ATOM 3596 C CA . SER B 1 226 ? -8.523 1.948 56.031 1 14.24 226 SER B CA 1
ATOM 3597 C C . SER B 1 226 ? -9.109 1.918 54.625 1 14.24 226 SER B C 1
ATOM 3599 O O . SER B 1 226 ? -8.539 2.496 53.688 1 14.24 226 SER B O 1
ATOM 3601 N N . HIS B 1 227 ? -10.484 2.15 54.688 1 13.73 227 HIS B N 1
ATOM 3602 C CA . HIS B 1 227 ? -11.727 1.425 54.438 1 13.73 227 HIS B CA 1
ATOM 3603 C C . HIS B 1 227 ? -12.266 1.715 53.062 1 13.73 227 HIS B C 1
ATOM 3605 O O . HIS B 1 227 ? -12.516 0.792 52.281 1 13.73 227 HIS B O 1
ATOM 3611 N N . SER B 1 228 ? -13.477 2.389 53.125 1 14.27 228 SER B N 1
ATOM 3612 C CA . SER B 1 228 ? -14.789 1.794 52.906 1 14.27 228 SER B CA 1
ATOM 3613 C C . SER B 1 228 ? -15.211 1.91 51.438 1 14.27 228 SER B C 1
ATOM 3615 O O . SER B 1 228 ? -14.633 2.684 50.688 1 14.27 228 SER B O 1
ATOM 3617 N N . ASN B 1 229 ? -16.578 2.057 51.375 1 13.63 229 ASN B N 1
ATOM 3618 C CA . ASN B 1 229 ? -17.719 1.275 50.938 1 13.63 229 ASN B CA 1
ATOM 3619 C C . ASN B 1 229 ? -18.172 1.706 49.531 1 13.63 229 ASN B C 1
ATOM 3621 O O . ASN B 1 229 ? -18.297 0.875 48.625 1 13.63 229 ASN B O 1
ATOM 3625 N N . SER B 1 230 ? -19.422 2.43 49.531 1 14.27 230 SER B N 1
ATOM 3626 C CA . SER B 1 230 ? -20.703 1.865 49.125 1 14.27 230 SER B CA 1
ATOM 3627 C C . SER B 1 230 ? -20.984 2.084 47.656 1 14.27 230 SER B C 1
ATOM 3629 O O . SER B 1 230 ? -20.172 2.684 46.938 1 14.27 230 SER B O 1
ATOM 3631 N N . SER B 1 231 ? -22.219 2.744 47.406 1 14.41 231 SER B N 1
ATOM 3632 C CA . SER B 1 231 ? -23.484 2.172 46.938 1 14.41 231 SER B CA 1
ATOM 3633 C C . SER B 1 231 ? -23.656 2.348 45.438 1 14.41 231 SER B C 1
ATOM 3635 O O . SER B 1 231 ? -22.875 3.066 44.812 1 14.41 231 SER B O 1
ATOM 3637 N N . SER B 1 232 ? -24.844 3.041 45.062 1 14.55 232 SER B N 1
ATOM 3638 C CA . SER B 1 232 ? -26.078 2.498 44.531 1 14.55 232 SER B CA 1
ATOM 3639 C C . SER B 1 232 ? -26.125 2.639 43 1 14.55 232 SER B C 1
ATOM 3641 O O . SER B 1 232 ? -25.297 3.332 42.406 1 14.55 232 SER B O 1
ATOM 3643 N N . ASN B 1 233 ? -27.359 3.186 42.5 1 14.36 233 ASN B N 1
ATOM 3644 C CA . ASN B 1 233 ? -28.5 2.564 41.812 1 14.36 233 ASN B CA 1
ATOM 3645 C C . ASN B 1 233 ? -28.438 2.77 40.312 1 14.36 233 ASN B C 1
ATOM 3647 O O . ASN B 1 233 ? -28.453 1.804 39.562 1 14.36 233 ASN B O 1
ATOM 3651 N N . GLY B 1 234 ? -29.562 3.506 39.75 1 14.93 234 GLY B N 1
ATOM 3652 C CA . GLY B 1 234 ? -30.719 3.012 39 1 14.93 234 GLY B CA 1
ATOM 3653 C C . GLY B 1 234 ? -30.547 3.107 37.5 1 14.93 234 GLY B C 1
ATOM 3654 O O . GLY B 1 234 ? -30.375 2.092 36.812 1 14.93 234 GLY B O 1
ATOM 3655 N N . GLY B 1 235 ? -31.406 4.047 36.781 1 15.98 235 GLY B N 1
ATOM 3656 C CA . GLY B 1 235 ? -32.562 3.771 35.906 1 15.98 235 GLY B CA 1
ATOM 3657 C C . GLY B 1 235 ? -32.188 3.689 34.438 1 15.98 235 GLY B C 1
ATOM 3658 O O . GLY B 1 235 ? -31.125 4.141 34.031 1 15.98 235 GLY B O 1
ATOM 3659 N N . SER B 1 236 ? -33.281 3.252 33.531 1 15.82 236 SER B N 1
ATOM 3660 C CA . SER B 1 236 ? -33.688 2.385 32.438 1 15.82 236 SER B CA 1
ATOM 3661 C C . SER B 1 236 ? -33.594 3.121 31.094 1 15.82 236 SER B C 1
ATOM 3663 O O . SER B 1 236 ? -33.469 2.496 30.047 1 15.82 236 SER B O 1
ATOM 3665 N N . ASN B 1 237 ? -33.906 4.426 30.875 1 16.78 237 ASN B N 1
ATOM 3666 C CA . ASN B 1 237 ? -34.906 4.637 29.844 1 16.78 237 ASN B CA 1
ATOM 3667 C C . ASN B 1 237 ? -34.312 4.387 28.453 1 16.78 237 ASN B C 1
ATOM 3669 O O . ASN B 1 237 ? -33.188 4.781 28.156 1 16.78 237 ASN B O 1
ATOM 3673 N N . ASP B 1 238 ? -35.062 3.52 27.609 1 16.89 238 ASP B N 1
ATOM 3674 C CA . ASP B 1 238 ? -35.031 2.756 26.359 1 16.89 238 ASP B CA 1
ATOM 3675 C C . ASP B 1 238 ? -35.219 3.672 25.156 1 16.89 238 ASP B C 1
ATOM 3677 O O . ASP B 1 238 ? -36.312 4.199 24.922 1 16.89 238 ASP B O 1
ATOM 3681 N N . LYS B 1 239 ? -34.5 4.602 24.844 1 16.38 239 LYS B N 1
ATOM 3682 C CA . LYS B 1 239 ? -34.812 5.406 23.672 1 16.38 239 LYS B CA 1
ATOM 3683 C C . LYS B 1 239 ? -34.781 4.562 22.406 1 16.38 239 LYS B C 1
ATOM 3685 O O . LYS B 1 239 ? -33.75 3.92 22.109 1 16.38 239 LYS B O 1
ATOM 3690 N N . SER B 1 240 ? -35.969 4.207 21.734 1 16.97 240 SER B N 1
ATOM 3691 C CA . SER B 1 240 ? -36.375 3.475 20.531 1 16.97 240 SER B CA 1
ATOM 3692 C C . SER B 1 240 ? -35.906 4.176 19.266 1 16.97 240 SER B C 1
ATOM 3694 O O . SER B 1 240 ? -36.281 5.32 19 1 16.97 240 SER B O 1
ATOM 3696 N N . ASN B 1 241 ? -34.75 3.998 18.672 1 16.34 241 ASN B N 1
ATOM 3697 C CA . ASN B 1 241 ? -34.219 4.523 17.438 1 16.34 241 ASN B CA 1
ATOM 3698 C C . ASN B 1 241 ? -34.906 3.932 16.219 1 16.34 241 ASN B C 1
ATOM 3700 O O . ASN B 1 241 ? -34.844 2.729 15.969 1 16.34 241 ASN B O 1
ATOM 3704 N N . SER B 1 242 ? -36.031 4.395 15.734 1 17.38 242 SER B N 1
ATOM 3705 C CA . SER B 1 242 ? -36.75 3.973 14.547 1 17.38 242 SER B CA 1
ATOM 3706 C C . SER B 1 242 ? -35.969 4.234 13.281 1 17.38 242 SER B C 1
ATOM 3708 O O . SER B 1 242 ? -35.688 5.387 12.93 1 17.38 242 SER B O 1
ATOM 3710 N N . ASN B 1 243 ? -35.031 3.447 12.75 1 17.22 243 ASN B N 1
ATOM 3711 C CA . ASN B 1 243 ? -34.25 3.518 11.523 1 17.22 243 ASN B CA 1
ATOM 3712 C C . ASN B 1 243 ? -35.094 3.262 10.289 1 17.22 243 ASN B C 1
ATOM 3714 O O . ASN B 1 243 ? -35.656 2.178 10.133 1 17.22 243 ASN B O 1
ATOM 3718 N N . SER B 1 244 ? -35.875 4.137 9.758 1 17.64 244 SER B N 1
ATOM 3719 C CA . SER B 1 244 ? -36.625 3.975 8.523 1 17.64 244 SER B CA 1
ATOM 3720 C C . SER B 1 244 ? -35.688 3.715 7.336 1 17.64 244 SER B C 1
ATOM 3722 O O . SER B 1 244 ? -34.812 4.523 7.035 1 17.64 244 SER B O 1
ATOM 3724 N N . ILE B 1 245 ? -35.406 2.508 6.867 1 17.66 245 ILE B N 1
ATOM 3725 C CA . ILE B 1 245 ? -34.625 1.973 5.758 1 17.66 245 ILE B CA 1
ATOM 3726 C C . ILE B 1 245 ? -35.25 2.391 4.434 1 17.66 245 ILE B C 1
ATOM 3728 O O . ILE B 1 245 ? -36.438 2.168 4.207 1 17.66 245 ILE B O 1
ATOM 3732 N N . ALA B 1 246 ? -34.562 3.295 3.705 1 18.08 246 ALA B N 1
ATOM 3733 C CA . ALA B 1 246 ? -34.844 3.803 2.365 1 18.08 246 ALA B CA 1
ATOM 3734 C C . ALA B 1 246 ? -34.781 2.684 1.329 1 18.08 246 ALA B C 1
ATOM 3736 O O . ALA B 1 246 ? -33.844 1.871 1.343 1 18.08 246 ALA B O 1
ATOM 3737 N N . ALA B 1 247 ? -35.812 2.355 0.496 1 16.94 247 ALA B N 1
ATOM 3738 C CA . ALA B 1 247 ? -36.25 1.411 -0.522 1 16.94 247 ALA B CA 1
ATOM 3739 C C . ALA B 1 247 ? -35.438 1.536 -1.796 1 16.94 247 ALA B C 1
ATOM 3741 O O . ALA B 1 247 ? -35.281 2.629 -2.35 1 16.94 247 ALA B O 1
ATOM 3742 N N . CYS B 1 248 ? -34.438 0.605 -2.156 1 18.14 248 CYS B N 1
ATOM 3743 C CA . CYS B 1 248 ? -33.594 0.366 -3.326 1 18.14 248 CYS B CA 1
ATOM 3744 C C . CYS B 1 248 ? -34.438 0.061 -4.551 1 18.14 248 CYS B C 1
ATOM 3746 O O . CYS B 1 248 ? -35.188 -0.928 -4.574 1 18.14 248 CYS B O 1
ATOM 3748 N N . SER B 1 249 ? -35.062 0.94 -5.273 1 17.22 249 SER B N 1
ATOM 3749 C CA . SER B 1 249 ? -35.844 0.645 -6.477 1 17.22 249 SER B CA 1
ATOM 3750 C C . SER B 1 249 ? -34.938 0.093 -7.586 1 17.22 249 SER B C 1
ATOM 3752 O O . SER B 1 249 ? -33.969 0.716 -7.957 1 17.22 249 SER B O 1
ATOM 3754 N N . GLY B 1 250 ? -34.688 -1.245 -7.859 1 17.88 250 GLY B N 1
ATOM 3755 C CA . GLY B 1 250 ? -34.031 -2.068 -8.859 1 17.88 250 GLY B CA 1
ATOM 3756 C C . GLY B 1 250 ? -34.656 -1.947 -10.234 1 17.88 250 GLY B C 1
ATOM 3757 O O . GLY B 1 250 ? -35.781 -2.355 -10.445 1 17.88 250 GLY B O 1
ATOM 3758 N N . ASN B 1 251 ? -34.531 -0.851 -11.023 1 17.14 251 ASN B N 1
ATOM 3759 C CA . ASN B 1 251 ? -35.125 -0.879 -12.359 1 17.14 251 ASN B CA 1
ATOM 3760 C C . ASN B 1 251 ? -34.375 -1.854 -13.273 1 17.14 251 ASN B C 1
ATOM 3762 O O . ASN B 1 251 ? -33.188 -1.704 -13.516 1 17.14 251 ASN B O 1
ATOM 3766 N N . ALA B 1 252 ? -34.812 -3.107 -13.641 1 19.2 252 ALA B N 1
ATOM 3767 C CA . ALA B 1 252 ? -34.469 -4.262 -14.461 1 19.2 252 ALA B CA 1
ATOM 3768 C C . ALA B 1 252 ? -34.562 -3.928 -15.945 1 19.2 252 ALA B C 1
ATOM 3770 O O . ALA B 1 252 ? -34.406 -4.809 -16.797 1 19.2 252 ALA B O 1
ATOM 3771 N N . ASN B 1 253 ? -34.281 -2.855 -16.609 1 18.12 253 ASN B N 1
ATOM 3772 C CA . ASN B 1 253 ? -34.75 -2.934 -18 1 18.12 253 ASN B CA 1
ATOM 3773 C C . ASN B 1 253 ? -33.938 -3.947 -18.797 1 18.12 253 ASN B C 1
ATOM 3775 O O . ASN B 1 253 ? -32.719 -4.031 -18.641 1 18.12 253 ASN B O 1
ATOM 3779 N N . SER B 1 254 ? -34.531 -4.887 -19.75 1 17.52 254 SER B N 1
ATOM 3780 C CA . SER B 1 254 ? -34.5 -6.125 -20.516 1 17.52 254 SER B CA 1
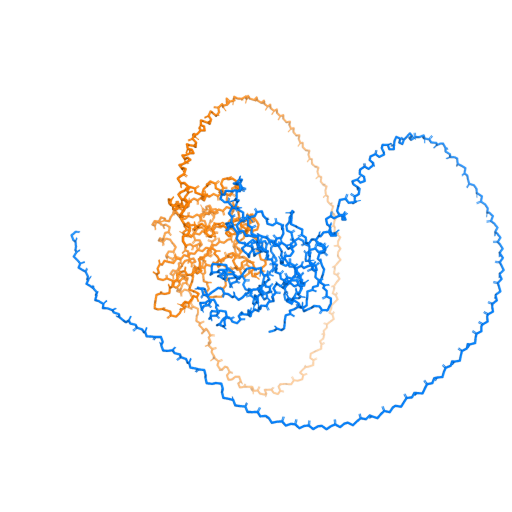ATOM 3781 C C . SER B 1 254 ? -33.656 -5.984 -21.781 1 17.52 254 SER B C 1
ATOM 3783 O O . SER B 1 254 ? -33.219 -6.98 -22.359 1 17.52 254 SER B O 1
ATOM 3785 N N . LYS B 1 255 ? -33.344 -4.98 -22.562 1 18.39 255 LYS B N 1
ATOM 3786 C CA . LYS B 1 255 ? -33.5 -5.266 -23.969 1 18.39 255 LYS B CA 1
ATOM 3787 C C . LYS B 1 255 ? -32.344 -6.113 -24.516 1 18.39 255 LYS B C 1
ATOM 3789 O O . LYS B 1 255 ? -31.188 -5.707 -24.438 1 18.39 255 LYS B O 1
ATOM 3794 N N . ARG B 1 256 ? -32.469 -7.434 -24.828 1 17.27 256 ARG B N 1
ATOM 3795 C CA . ARG B 1 256 ? -31.656 -8.523 -25.375 1 17.27 256 ARG B CA 1
ATOM 3796 C C . ARG B 1 256 ? -31.312 -8.266 -26.844 1 17.27 256 ARG B C 1
ATOM 3798 O O . ARG B 1 256 ? -31.609 -9.094 -27.703 1 17.27 256 ARG B O 1
ATOM 3805 N N . LYS B 1 257 ? -31.109 -7.156 -27.5 1 18.45 257 LYS B N 1
ATOM 3806 C CA . LYS B 1 257 ? -31.188 -7.418 -28.938 1 18.45 257 LYS B CA 1
ATOM 3807 C C . LYS B 1 257 ? -29.984 -8.219 -29.406 1 18.45 257 LYS B C 1
ATOM 3809 O O . LYS B 1 257 ? -28.844 -7.789 -29.234 1 18.45 257 LYS B O 1
ATOM 3814 N N . LEU B 1 258 ? -30.094 -9.57 -29.75 1 17.98 258 LEU B N 1
ATOM 3815 C CA . LEU B 1 258 ? -29.266 -10.625 -30.328 1 17.98 258 LEU B CA 1
ATOM 3816 C C . LEU B 1 258 ? -28.766 -10.219 -31.703 1 17.98 258 LEU B C 1
ATOM 3818 O O . LEU B 1 258 ? -29.562 -9.898 -32.594 1 17.98 258 LEU B O 1
ATOM 3822 N N . PRO B 1 259 ? -27.766 -9.266 -31.875 1 20.17 259 PRO B N 1
ATOM 3823 C CA . PRO B 1 259 ? -27.578 -9.062 -33.312 1 20.17 259 PRO B CA 1
ATOM 3824 C C . PRO B 1 259 ? -27.422 -10.375 -34.094 1 20.17 259 PRO B C 1
ATOM 3826 O O . PRO B 1 259 ? -27.109 -11.406 -33.5 1 20.17 259 PRO B O 1
ATOM 3829 N N . GLU B 1 260 ? -27.906 -10.469 -35.469 1 19.73 260 GLU B N 1
ATOM 3830 C CA . GLU B 1 260 ? -28.031 -11.281 -36.656 1 19.73 260 GLU B CA 1
ATOM 3831 C C . GLU B 1 260 ? -26.719 -11.953 -37.031 1 19.73 260 GLU B C 1
ATOM 3833 O O . GLU B 1 260 ? -25.641 -11.477 -36.656 1 19.73 260 GLU B O 1
ATOM 3838 N N . ASP B 1 261 ? -26.719 -13.102 -37.906 1 20.64 261 ASP B N 1
ATOM 3839 C CA . ASP B 1 261 ? -26.172 -14.312 -38.5 1 20.64 261 ASP B CA 1
ATOM 3840 C C . ASP B 1 261 ? -25.062 -13.984 -39.469 1 20.64 261 ASP B C 1
ATOM 3842 O O . ASP B 1 261 ? -24.156 -14.789 -39.688 1 20.64 261 ASP B O 1
ATOM 3846 N N . GLU B 1 262 ? -24.828 -12.828 -40.344 1 21.19 262 GLU B N 1
ATOM 3847 C CA . GLU B 1 262 ? -24.078 -13.211 -41.531 1 21.19 262 GLU B CA 1
ATOM 3848 C C . GLU B 1 262 ? -22.594 -13.406 -41.219 1 21.19 262 GLU B C 1
ATOM 3850 O O . GLU B 1 262 ? -22.031 -12.688 -40.375 1 21.19 262 GLU B O 1
#